Protein AF-A0A4Q2XUL9-F1 (afdb_monomer_lite)

pLDDT: mean 89.8, std 11.49, range [42.91, 98.69]

Foldseek 3Di:
DVVLQVVQLVVCVVCVVVVNNVDFFEAEQAQFLVRHGDQLLAQDLRHVCQQANDPDSNDRDHRGRGQAYEHDAPAPPPNFLQVRLVVCVVSVHHQQSYANEAEPLPLPAAQWGADPVDRDIDGDPVCRQFNPPDDGSYHHHYHNLQSLVVNAPDPQSSQVSNLCQACNDVSWLVQQQDDPPDRHNNHSHVSVRDQFDDPAAEPKAKDQQAQQWAQFFAEQFHTQAGGTDGGNLPHHDWFSTRWHKDWPDDDFKDWGWDQVGARGHRIFIKIKFKADAPIKMKTWGHFHFYADALQKKKKWKKQQLDDQAKWKWKWWDFPVCRPDIDIDDTDDDPDNDDIDMDMDRCNVVHGTTITTIMMMIHHNHMDGIRMMTTRMITIHGHDDDAFAEWADKDWPDKDQDPVDLFWIKTKIFTHDTPDAFSKKWKWKFLDDDVPTRTHTQHIGNDRIDIRHTHGDADQRFFIKMKIWTQHPRRRIYDIDIDPDGRDGGDDDDPDDDDHDHGD

Structure (mmCIF, N/CA/C/O backbone):
data_AF-A0A4Q2XUL9-F1
#
_entry.id   AF-A0A4Q2XUL9-F1
#
loop_
_atom_site.group_PDB
_atom_site.id
_atom_site.type_symbol
_atom_site.label_atom_id
_atom_site.label_alt_id
_atom_site.label_comp_id
_atom_site.label_asym_id
_atom_site.label_entity_id
_atom_site.label_seq_id
_atom_site.pdbx_PDB_ins_code
_atom_site.Cartn_x
_atom_site.Cartn_y
_atom_site.Cartn_z
_atom_site.occupancy
_atom_site.B_iso_or_equiv
_atom_site.auth_seq_id
_atom_site.auth_comp_id
_atom_site.auth_asym_id
_atom_site.auth_atom_id
_atom_site.pdbx_PDB_model_num
ATOM 1 N N . ALA A 1 1 ? 30.385 -16.618 -19.976 1.00 89.31 1 ALA A N 1
ATOM 2 C CA . ALA A 1 1 ? 29.085 -16.064 -20.406 1.00 89.31 1 ALA A CA 1
ATOM 3 C C . ALA A 1 1 ? 28.098 -17.175 -20.742 1.00 89.31 1 ALA A C 1
ATOM 5 O O . ALA A 1 1 ? 27.054 -17.221 -20.110 1.00 89.31 1 ALA A O 1
ATOM 6 N N . GLN A 1 2 ? 28.450 -18.111 -21.637 1.00 87.44 2 GLN A N 1
ATOM 7 C CA . GLN A 1 2 ? 27.559 -19.212 -22.038 1.00 87.44 2 GLN A CA 1
ATOM 8 C C . GLN A 1 2 ? 26.936 -19.973 -20.858 1.00 87.44 2 GLN A C 1
ATOM 10 O O . GLN A 1 2 ? 25.722 -19.979 -20.735 1.00 87.44 2 GLN A O 1
ATOM 15 N N . ALA A 1 3 ? 27.746 -20.478 -19.921 1.00 91.44 3 ALA A N 1
ATOM 16 C CA . ALA A 1 3 ? 27.234 -21.218 -18.762 1.00 91.44 3 ALA A CA 1
ATOM 17 C C . ALA A 1 3 ? 26.232 -20.425 -17.891 1.00 91.44 3 ALA A C 1
ATOM 19 O O . ALA A 1 3 ? 25.350 -21.013 -17.276 1.00 91.44 3 ALA A O 1
ATOM 20 N N . VAL A 1 4 ? 26.341 -19.090 -17.845 1.00 93.06 4 VAL A N 1
ATOM 21 C CA . VAL A 1 4 ? 25.384 -18.234 -17.121 1.00 93.06 4 VAL A CA 1
ATOM 22 C C . VAL A 1 4 ? 24.044 -18.191 -17.856 1.00 93.06 4 VAL A C 1
ATOM 24 O O . VAL A 1 4 ? 23.000 -18.321 -17.226 1.00 93.06 4 VAL A O 1
ATOM 27 N N . ARG A 1 5 ? 24.059 -18.073 -19.189 1.00 89.69 5 ARG A N 1
ATOM 28 C CA . ARG A 1 5 ? 22.836 -18.146 -20.002 1.00 89.69 5 ARG A CA 1
ATOM 29 C C . ARG A 1 5 ? 22.201 -19.528 -19.956 1.00 89.69 5 ARG A C 1
ATOM 31 O O . ARG A 1 5 ? 20.990 -19.624 -19.794 1.00 89.69 5 ARG A O 1
ATOM 38 N N . ASP A 1 6 ? 23.008 -20.584 -20.028 1.00 88.88 6 ASP A N 1
ATOM 39 C CA . ASP A 1 6 ? 22.525 -21.961 -19.897 1.00 88.88 6 ASP A CA 1
ATOM 40 C C . ASP A 1 6 ? 21.839 -22.160 -18.544 1.00 88.88 6 ASP A C 1
ATOM 42 O O . ASP A 1 6 ? 20.763 -22.751 -18.473 1.00 88.88 6 ASP A O 1
ATOM 46 N N . PHE A 1 7 ? 22.409 -21.598 -17.473 1.00 92.94 7 PHE A N 1
ATOM 47 C CA . PHE A 1 7 ? 21.780 -21.593 -16.159 1.00 92.94 7 PHE A CA 1
ATOM 48 C C . PHE A 1 7 ? 20.447 -20.830 -16.145 1.00 92.94 7 PHE A C 1
ATOM 50 O O . PHE A 1 7 ? 19.491 -21.324 -15.555 1.00 92.94 7 PHE A O 1
ATOM 57 N N . MET A 1 8 ? 20.341 -19.669 -16.800 1.00 92.31 8 MET A N 1
ATOM 58 C CA . MET A 1 8 ? 19.075 -18.926 -16.906 1.00 92.31 8 MET A CA 1
ATOM 59 C C . MET A 1 8 ? 17.998 -19.748 -17.627 1.00 92.31 8 MET A C 1
ATOM 61 O O . MET A 1 8 ? 16.876 -19.870 -17.136 1.00 92.31 8 MET A O 1
ATOM 65 N N . VAL A 1 9 ? 18.347 -20.370 -18.756 1.00 89.69 9 VAL A N 1
ATOM 66 C CA . VAL A 1 9 ? 17.438 -21.248 -19.512 1.00 89.69 9 VAL A CA 1
ATOM 67 C C . VAL A 1 9 ? 17.032 -22.464 -18.674 1.00 89.69 9 VAL A C 1
ATOM 69 O O . VAL A 1 9 ? 15.845 -22.804 -18.605 1.00 89.69 9 VAL A O 1
ATOM 72 N N . TYR A 1 10 ? 17.992 -23.089 -17.987 1.00 91.94 10 TYR A N 1
ATOM 73 C CA . TYR A 1 10 ? 17.737 -24.181 -17.051 1.00 91.94 10 TYR A CA 1
ATOM 74 C C . TYR A 1 10 ? 16.796 -23.744 -15.927 1.00 91.94 10 TYR A C 1
ATOM 76 O O . TYR A 1 10 ? 15.822 -24.438 -15.657 1.00 91.94 10 TYR A O 1
ATOM 84 N N . PHE A 1 11 ? 17.033 -22.585 -15.309 1.00 93.12 11 PHE A N 1
ATOM 85 C CA . PHE A 1 11 ? 16.191 -22.045 -14.246 1.00 93.12 11 PHE A CA 1
ATOM 86 C C . PHE A 1 11 ? 14.745 -21.893 -14.711 1.00 93.12 11 PHE A C 1
ATOM 88 O O . PHE A 1 11 ? 13.842 -22.363 -14.026 1.00 93.12 11 PHE A O 1
ATOM 95 N N . ARG A 1 12 ? 14.511 -21.297 -15.886 1.00 88.94 12 ARG A N 1
ATOM 96 C CA . ARG A 1 12 ? 13.150 -21.116 -16.418 1.00 88.94 12 ARG A CA 1
ATOM 97 C C . ARG A 1 12 ? 12.459 -22.439 -16.702 1.00 88.94 12 ARG A C 1
ATOM 99 O O . ARG A 1 12 ? 11.308 -22.625 -16.314 1.00 88.94 12 ARG A O 1
ATOM 106 N N . THR A 1 13 ? 13.179 -23.363 -17.334 1.00 89.06 13 THR A N 1
ATOM 107 C CA . THR A 1 13 ? 12.674 -24.711 -17.624 1.00 89.06 13 THR A CA 1
ATOM 108 C C . THR A 1 13 ? 12.314 -25.425 -16.325 1.00 89.06 13 THR A C 1
ATOM 110 O O . THR A 1 13 ? 11.190 -25.891 -16.155 1.00 89.06 13 THR A O 1
ATOM 113 N N . ARG A 1 14 ? 13.229 -25.415 -15.350 1.00 94.00 14 ARG A N 1
ATOM 114 C CA . ARG A 1 14 ? 13.040 -26.082 -14.067 1.00 94.00 14 ARG A CA 1
ATOM 115 C C . ARG A 1 14 ? 11.923 -25.452 -13.244 1.00 94.00 14 ARG A C 1
ATOM 117 O O . ARG A 1 14 ? 11.149 -26.183 -12.635 1.00 94.00 14 ARG A O 1
ATOM 124 N N . ALA A 1 15 ? 11.816 -24.124 -13.237 1.00 93.75 15 ALA A N 1
ATOM 125 C CA . ALA A 1 15 ? 10.736 -23.401 -12.576 1.00 93.75 15 ALA A CA 1
ATOM 126 C C . ALA A 1 15 ? 9.370 -23.824 -13.134 1.00 93.75 15 ALA A C 1
ATOM 128 O O . ALA A 1 15 ? 8.455 -24.087 -12.358 1.00 93.75 15 ALA A O 1
ATOM 129 N N . ALA A 1 16 ? 9.238 -23.975 -14.455 1.00 90.44 16 ALA A N 1
ATOM 130 C CA . ALA A 1 16 ? 8.016 -24.494 -15.065 1.00 90.44 16 ALA A CA 1
ATOM 131 C C . ALA A 1 16 ? 7.741 -25.962 -14.679 1.00 90.44 16 ALA A C 1
ATOM 133 O O . ALA A 1 16 ? 6.622 -26.284 -14.286 1.00 90.44 16 ALA A O 1
ATOM 134 N N . GLU A 1 17 ? 8.753 -26.836 -14.723 1.00 96.12 17 GLU A N 1
ATOM 135 C CA . GLU A 1 17 ? 8.625 -28.260 -14.364 1.00 96.12 17 GLU A CA 1
ATOM 136 C C . GLU A 1 17 ? 8.156 -28.490 -12.923 1.00 96.12 17 GLU A C 1
ATOM 138 O O . GLU A 1 17 ? 7.395 -29.420 -12.663 1.00 96.12 17 GLU A O 1
ATOM 143 N N . VAL A 1 18 ? 8.607 -27.659 -11.977 1.00 97.38 18 VAL A N 1
ATOM 144 C CA . VAL A 1 18 ? 8.218 -27.767 -10.559 1.00 97.38 18 VAL A CA 1
ATOM 145 C C . VAL A 1 18 ? 6.954 -26.971 -10.222 1.00 97.38 18 VAL A C 1
ATOM 147 O O . VAL A 1 18 ? 6.632 -26.802 -9.048 1.00 97.38 18 VAL A O 1
ATOM 150 N N . GLY A 1 19 ? 6.232 -26.467 -11.231 1.00 95.75 19 GLY A N 1
ATOM 151 C CA . GLY A 1 19 ? 4.987 -25.720 -11.037 1.00 95.75 19 GLY A CA 1
ATOM 152 C C . GLY A 1 19 ? 5.178 -24.313 -10.459 1.00 95.75 19 GLY A C 1
ATOM 153 O O . GLY A 1 19 ? 4.237 -23.736 -9.921 1.00 95.75 19 GLY A O 1
ATOM 154 N N . ALA A 1 20 ? 6.373 -23.734 -10.589 1.00 96.56 20 ALA A N 1
ATOM 155 C CA . ALA A 1 20 ? 6.715 -22.384 -10.148 1.00 96.56 20 ALA A CA 1
ATOM 156 C C . ALA A 1 20 ? 7.034 -21.408 -11.312 1.00 96.56 20 ALA A C 1
ATOM 158 O O . ALA A 1 20 ? 7.988 -20.636 -11.204 1.00 96.56 20 ALA A O 1
ATOM 159 N N . PRO A 1 21 ? 6.252 -21.360 -12.417 1.00 89.69 21 PRO A N 1
ATOM 160 C CA . PRO A 1 21 ? 6.555 -20.506 -13.575 1.00 89.69 21 PRO A CA 1
ATOM 161 C C . PRO A 1 21 ? 6.461 -18.997 -13.279 1.00 89.69 21 PRO A C 1
ATOM 163 O O . PRO A 1 21 ? 6.812 -18.181 -14.124 1.00 89.69 21 PRO A O 1
ATOM 166 N N . HIS A 1 22 ? 5.972 -18.618 -12.094 1.00 93.38 22 HIS A N 1
ATOM 167 C CA . HIS A 1 22 ? 5.928 -17.238 -11.612 1.00 93.38 22 HIS A CA 1
ATOM 168 C C . HIS A 1 22 ? 7.296 -16.725 -11.130 1.00 93.38 22 HIS A C 1
ATOM 170 O O . HIS A 1 22 ? 7.460 -15.517 -10.967 1.00 93.38 22 HIS A O 1
ATOM 176 N N . LEU A 1 23 ? 8.268 -17.613 -10.883 1.00 94.06 23 LEU A N 1
ATOM 177 C CA . LEU A 1 23 ? 9.623 -17.215 -10.516 1.00 94.06 23 LEU A CA 1
ATOM 178 C C . LEU A 1 23 ? 10.328 -16.591 -11.722 1.00 94.06 23 LEU A C 1
ATOM 180 O O . LEU A 1 23 ? 10.497 -17.224 -12.766 1.00 94.06 23 LEU A O 1
ATOM 184 N N . LYS A 1 24 ? 10.769 -15.346 -11.557 1.00 93.06 24 LYS A N 1
ATOM 185 C CA . LYS A 1 24 ? 11.458 -14.577 -12.591 1.00 93.06 24 LYS A CA 1
ATOM 186 C C . LYS A 1 24 ? 12.943 -14.428 -12.289 1.00 93.06 24 LYS A C 1
ATOM 188 O O . LYS A 1 24 ? 13.382 -14.585 -11.155 1.00 93.06 24 LYS A O 1
ATOM 193 N N . MET A 1 25 ? 13.707 -14.115 -13.331 1.00 93.50 25 MET A N 1
ATOM 194 C CA . MET A 1 25 ? 15.126 -13.795 -13.233 1.00 93.50 25 MET A CA 1
ATOM 195 C C . MET A 1 25 ? 15.373 -12.499 -13.988 1.00 93.50 25 MET A C 1
ATOM 197 O O . MET A 1 25 ? 15.119 -12.442 -15.193 1.00 93.50 25 MET A O 1
ATOM 201 N N . GLU A 1 26 ? 15.852 -11.496 -13.266 1.00 96.00 26 GLU A N 1
ATOM 202 C CA . GLU A 1 26 ? 16.311 -10.229 -13.819 1.00 96.00 26 GLU A CA 1
ATOM 203 C C . GLU A 1 26 ? 17.836 -10.276 -13.968 1.00 96.00 26 GLU A C 1
ATOM 205 O O . GLU A 1 26 ? 18.555 -10.694 -13.057 1.00 96.00 26 GLU A O 1
ATOM 210 N N . TRP A 1 27 ? 18.336 -9.883 -15.134 1.00 96.88 27 TRP A N 1
ATOM 211 C CA . TRP A 1 27 ? 19.759 -9.785 -15.418 1.00 96.88 27 TRP A CA 1
ATOM 212 C C . TRP A 1 27 ? 20.236 -8.340 -15.306 1.00 96.88 27 TRP A C 1
ATOM 214 O O . TRP A 1 27 ? 19.692 -7.454 -15.954 1.00 96.88 27 TRP A O 1
ATOM 224 N N . TYR A 1 28 ? 21.298 -8.092 -14.547 1.00 98.06 28 TYR A N 1
ATOM 225 C CA . TYR A 1 28 ? 21.921 -6.773 -14.515 1.00 98.06 28 TYR A CA 1
ATOM 226 C C . TYR A 1 28 ? 22.915 -6.631 -15.674 1.00 98.06 28 TYR A C 1
ATOM 228 O O . TYR A 1 28 ? 23.812 -7.465 -15.826 1.00 98.06 28 TYR A O 1
ATOM 236 N N . ASP A 1 29 ? 22.797 -5.562 -16.464 1.00 97.19 29 ASP A N 1
ATOM 237 C CA . ASP A 1 29 ? 23.731 -5.188 -17.532 1.00 97.19 29 ASP A CA 1
ATOM 238 C C . ASP A 1 29 ? 25.126 -4.912 -16.954 1.00 97.19 29 ASP A C 1
ATOM 240 O O . ASP A 1 29 ? 25.468 -3.781 -16.643 1.00 97.19 29 ASP A O 1
ATOM 244 N N . ALA A 1 30 ? 25.923 -5.962 -16.755 1.00 96.31 30 ALA A N 1
ATOM 245 C CA . ALA A 1 30 ? 27.278 -5.886 -16.216 1.00 96.31 30 ALA A CA 1
ATOM 246 C C . ALA A 1 30 ? 28.242 -6.796 -16.976 1.00 96.31 30 ALA A C 1
ATOM 248 O O . ALA A 1 30 ? 29.242 -6.322 -17.505 1.00 96.31 30 ALA A O 1
ATOM 249 N N . MET A 1 31 ? 27.990 -8.106 -17.019 1.00 96.44 31 MET A N 1
ATOM 250 C CA . MET A 1 31 ? 28.826 -9.045 -17.772 1.00 96.44 31 MET A CA 1
ATOM 251 C C . MET A 1 31 ? 28.387 -9.045 -19.239 1.00 96.44 31 MET A C 1
ATOM 253 O O . MET A 1 31 ? 27.239 -9.340 -19.547 1.00 96.44 31 MET A O 1
ATOM 257 N N . ALA A 1 32 ? 29.299 -8.738 -20.155 1.00 94.75 32 ALA A N 1
ATOM 258 C CA . ALA A 1 32 ? 29.045 -8.872 -21.584 1.00 94.75 32 ALA A CA 1
ATOM 259 C C . ALA A 1 32 ? 29.169 -10.336 -22.033 1.00 94.75 32 ALA A C 1
ATOM 261 O O . ALA A 1 32 ? 29.677 -11.203 -21.316 1.00 94.75 32 ALA A O 1
ATOM 262 N N . GLU A 1 33 ? 28.768 -10.617 -23.265 1.00 91.88 33 GLU A N 1
ATOM 263 C CA . GLU A 1 33 ? 28.871 -11.942 -23.881 1.00 91.88 33 GLU A CA 1
ATOM 264 C C . GLU A 1 33 ? 30.308 -12.454 -24.021 1.00 91.88 33 GLU A C 1
ATOM 266 O O . GLU A 1 33 ? 30.545 -13.662 -23.985 1.00 91.88 33 GLU A O 1
ATOM 271 N N . SER A 1 34 ? 31.283 -11.543 -24.070 1.00 93.12 34 SER A N 1
ATOM 272 C CA . SER A 1 34 ? 32.713 -11.867 -23.971 1.00 93.12 34 SER A CA 1
ATOM 273 C C . SER A 1 34 ? 33.103 -12.476 -22.619 1.00 93.12 34 SER A C 1
ATOM 275 O O . SER A 1 34 ? 34.151 -13.101 -22.491 1.00 93.12 34 SER A O 1
ATOM 277 N N . GLY A 1 35 ? 32.265 -12.295 -21.598 1.00 93.62 35 GLY A N 1
ATOM 278 C CA . GLY A 1 35 ? 32.498 -12.694 -20.218 1.00 93.62 35 GLY A CA 1
ATOM 279 C C . GLY A 1 35 ? 33.145 -11.625 -19.342 1.00 93.62 35 GLY A C 1
ATOM 280 O O . GLY A 1 35 ? 33.195 -11.800 -18.127 1.00 93.62 35 GLY A O 1
ATOM 281 N N . ASN A 1 36 ? 33.581 -10.510 -19.925 1.00 96.50 36 ASN A N 1
ATOM 282 C CA . ASN A 1 36 ? 34.141 -9.390 -19.178 1.00 96.50 36 ASN A CA 1
ATOM 283 C C . ASN A 1 36 ? 33.040 -8.533 -18.549 1.00 96.50 36 ASN A C 1
ATOM 285 O O . ASN A 1 36 ? 31.950 -8.397 -19.105 1.00 96.50 36 ASN A O 1
ATOM 289 N N . ARG A 1 37 ? 33.359 -7.867 -17.433 1.00 96.44 37 ARG A N 1
ATOM 290 C CA . ARG A 1 37 ? 32.526 -6.779 -16.912 1.00 96.44 37 ARG A CA 1
ATOM 291 C C . ARG A 1 37 ? 32.612 -5.580 -17.862 1.00 96.44 37 ARG A C 1
ATOM 293 O O . ARG A 1 37 ? 33.652 -4.933 -17.943 1.00 96.44 37 ARG A O 1
ATOM 300 N N . SER A 1 38 ? 31.528 -5.295 -18.570 1.00 95.19 38 SER A N 1
ATOM 301 C CA . SER A 1 38 ? 31.397 -4.221 -19.548 1.00 95.19 38 SER A CA 1
ATOM 302 C C . SER A 1 38 ? 29.947 -3.727 -19.584 1.00 95.19 38 SER A C 1
ATOM 304 O O . SER A 1 38 ? 29.129 -4.229 -20.352 1.00 95.19 38 SER A O 1
ATOM 306 N N . PHE A 1 39 ? 29.647 -2.731 -18.746 1.00 94.25 39 PHE A N 1
ATOM 307 C CA . PHE A 1 39 ? 28.347 -2.056 -18.707 1.00 94.25 39 PHE A CA 1
ATOM 308 C C . PHE A 1 39 ? 28.045 -1.412 -20.063 1.00 94.25 39 PHE A C 1
ATOM 310 O O . PHE A 1 39 ? 28.813 -0.567 -20.527 1.00 94.25 39 PHE A O 1
ATOM 317 N N . GLN A 1 40 ? 26.942 -1.800 -20.697 1.00 95.62 40 GLN A N 1
ATOM 318 C CA . GLN A 1 40 ? 26.525 -1.210 -21.971 1.00 95.62 40 GLN A CA 1
ATOM 319 C C . GLN A 1 40 ? 25.646 0.031 -21.764 1.00 95.62 40 GLN A C 1
ATOM 321 O O . GLN A 1 40 ? 25.552 0.884 -22.650 1.00 95.62 40 GLN A O 1
ATOM 326 N N . ASN A 1 41 ? 25.029 0.142 -20.585 1.00 95.12 41 ASN A N 1
ATOM 327 C CA . ASN A 1 41 ? 24.001 1.116 -20.218 1.00 95.12 41 ASN A CA 1
ATOM 328 C C . ASN A 1 41 ? 22.789 1.078 -21.164 1.00 95.12 41 ASN A C 1
ATOM 330 O O . ASN A 1 41 ? 22.099 2.074 -21.360 1.00 95.12 41 ASN A O 1
ATOM 334 N N . ALA A 1 42 ? 22.600 -0.048 -21.846 1.00 96.50 42 ALA A N 1
ATOM 335 C CA . ALA A 1 42 ? 21.643 -0.239 -22.924 1.00 96.50 42 ALA A CA 1
ATOM 336 C C . ALA A 1 42 ? 21.548 -1.728 -23.265 1.00 96.50 42 ALA A C 1
ATOM 338 O O . ALA A 1 42 ? 22.445 -2.514 -22.957 1.00 96.50 42 ALA A O 1
ATOM 339 N N . PHE A 1 43 ? 20.480 -2.102 -23.956 1.00 96.88 43 PHE A N 1
ATOM 340 C CA . PHE A 1 43 ? 20.387 -3.404 -24.603 1.00 96.88 43 PHE A CA 1
ATOM 341 C C . PHE A 1 43 ? 21.133 -3.353 -25.942 1.00 96.88 43 PHE A C 1
ATOM 343 O O . PHE A 1 43 ? 20.787 -2.547 -26.811 1.00 96.88 43 PHE A O 1
ATOM 350 N N . THR A 1 44 ? 22.182 -4.165 -26.100 1.00 95.62 44 THR A N 1
ATOM 351 C CA . THR A 1 44 ? 23.090 -4.155 -27.262 1.00 95.62 44 THR A CA 1
ATOM 352 C C . THR A 1 44 ? 23.466 -5.575 -27.688 1.00 95.62 44 THR A C 1
ATOM 354 O O . THR A 1 44 ? 23.250 -6.531 -26.956 1.00 95.62 44 THR A O 1
ATOM 357 N N . ASN A 1 45 ? 24.124 -5.729 -28.842 1.00 92.69 45 ASN A N 1
ATOM 358 C CA . ASN A 1 45 ? 24.667 -7.030 -29.277 1.00 92.69 45 ASN A CA 1
ATOM 359 C C . ASN A 1 45 ? 25.754 -7.596 -28.337 1.00 92.69 45 ASN A C 1
ATOM 361 O O . ASN A 1 45 ? 26.223 -8.711 -28.529 1.00 92.69 45 ASN A O 1
ATOM 365 N N . SER A 1 46 ? 26.238 -6.808 -27.373 1.00 94.06 46 SER A N 1
ATOM 366 C CA . SER A 1 46 ? 27.223 -7.264 -26.389 1.00 94.06 46 SER A CA 1
ATOM 367 C C . SER A 1 46 ? 26.570 -7.920 -25.172 1.00 94.06 46 SER A C 1
ATOM 369 O O . SER A 1 46 ? 27.297 -8.463 -24.338 1.00 94.06 46 SER A O 1
ATOM 371 N N . ASN A 1 47 ? 25.245 -7.821 -25.016 1.00 94.81 47 ASN A N 1
ATOM 372 C CA . ASN A 1 47 ? 24.508 -8.374 -23.879 1.00 94.81 47 ASN A CA 1
ATOM 373 C C . ASN A 1 47 ? 23.126 -8.965 -24.245 1.00 94.81 47 ASN A C 1
ATOM 375 O O . ASN A 1 47 ? 22.436 -9.455 -23.346 1.00 94.81 47 ASN A O 1
ATOM 379 N N . ASP A 1 48 ? 22.718 -8.978 -25.519 1.00 93.00 48 ASP A N 1
ATOM 380 C CA . ASP A 1 48 ? 21.382 -9.421 -25.933 1.00 93.00 48 ASP A CA 1
ATOM 381 C C . ASP A 1 48 ? 21.141 -10.921 -25.732 1.00 93.00 48 ASP A C 1
ATOM 383 O O . ASP A 1 48 ? 20.021 -11.320 -25.389 1.00 93.00 48 ASP A O 1
ATOM 387 N N . GLY A 1 49 ? 22.195 -11.735 -25.789 1.00 90.50 49 GLY A N 1
ATOM 388 C CA . GLY A 1 49 ? 22.168 -13.157 -25.465 1.00 90.50 49 GLY A CA 1
ATOM 389 C C . GLY A 1 49 ? 21.650 -13.468 -24.061 1.00 90.50 49 GLY A C 1
ATOM 390 O O . GLY A 1 49 ? 21.128 -14.557 -23.829 1.00 90.50 49 GLY A O 1
ATOM 391 N N . PHE A 1 50 ? 21.747 -12.534 -23.106 1.00 92.81 50 PHE A N 1
ATOM 392 C CA . PHE A 1 50 ? 21.204 -12.731 -21.756 1.00 92.81 50 PHE A CA 1
ATOM 393 C C . PHE A 1 50 ? 19.679 -12.575 -21.682 1.00 92.81 50 PHE A C 1
ATOM 395 O O . PHE A 1 50 ? 19.079 -13.070 -20.733 1.00 92.81 50 PHE A O 1
ATOM 402 N N . MET A 1 51 ? 19.034 -11.976 -22.689 1.00 91.56 51 MET A N 1
ATOM 403 C CA . MET A 1 51 ? 17.568 -11.960 -22.818 1.00 91.56 51 MET A CA 1
ATOM 404 C C . MET A 1 51 ? 17.075 -13.042 -23.773 1.00 91.56 51 MET A C 1
ATOM 406 O O . MET A 1 51 ? 16.062 -13.695 -23.515 1.00 91.56 51 MET A O 1
ATOM 410 N N . LYS A 1 52 ? 17.797 -13.267 -24.872 1.00 81.38 52 LYS A N 1
ATOM 411 C CA . LYS A 1 52 ? 17.415 -14.245 -25.886 1.00 81.38 52 LYS A CA 1
ATOM 412 C C . LYS A 1 52 ? 18.643 -14.976 -26.414 1.00 81.38 52 LYS A C 1
ATOM 414 O O . LYS A 1 52 ? 19.479 -14.378 -27.077 1.00 81.38 52 LYS A O 1
ATOM 419 N N . SER A 1 53 ? 18.713 -16.278 -26.155 1.00 65.44 53 SER A N 1
ATOM 420 C CA . SER A 1 53 ? 19.821 -17.138 -26.568 1.00 65.44 53 SER A CA 1
ATOM 421 C C . SER A 1 53 ? 19.362 -18.159 -27.602 1.00 65.44 53 SER A C 1
ATOM 423 O O . SER A 1 53 ? 18.289 -18.755 -27.504 1.00 65.44 53 SER A O 1
ATOM 425 N N . GLY A 1 54 ? 20.215 -18.424 -28.583 1.00 58.19 54 GLY A N 1
ATOM 426 C CA . GLY A 1 54 ? 20.191 -19.660 -29.355 1.00 58.19 54 GLY A CA 1
ATOM 427 C C . GLY A 1 54 ? 21.031 -20.744 -28.710 1.00 58.19 54 GLY A C 1
ATOM 428 O O . GLY A 1 54 ? 21.500 -20.604 -27.582 1.00 58.19 54 GLY A O 1
ATOM 429 N N . THR A 1 55 ? 21.203 -21.842 -29.440 1.00 47.22 55 THR A N 1
ATOM 430 C CA . THR A 1 55 ? 21.971 -23.024 -29.026 1.00 47.22 55 THR A CA 1
ATOM 431 C C . THR A 1 55 ? 23.468 -22.739 -28.833 1.00 47.22 55 THR A C 1
ATOM 433 O O . THR A 1 55 ? 24.126 -23.501 -28.136 1.00 47.22 55 THR A O 1
ATOM 436 N N . ASN A 1 56 ? 24.003 -21.650 -29.405 1.00 43.97 56 ASN A N 1
ATOM 437 C CA . ASN A 1 56 ? 25.388 -21.184 -29.256 1.00 43.97 56 ASN A CA 1
ATOM 438 C C . ASN A 1 56 ? 25.448 -19.666 -28.999 1.00 43.97 56 ASN A C 1
ATOM 440 O O . ASN A 1 56 ? 24.526 -18.940 -29.359 1.00 43.97 56 ASN A O 1
ATOM 444 N N . VAL A 1 57 ? 26.582 -19.192 -28.457 1.00 42.91 57 VAL A N 1
ATOM 445 C CA . VAL A 1 57 ? 26.890 -17.787 -28.082 1.00 42.91 57 VAL A CA 1
ATOM 446 C C . VAL A 1 57 ? 26.598 -16.757 -29.187 1.00 42.91 57 VAL A C 1
ATOM 448 O O . VAL A 1 57 ? 26.376 -15.596 -28.885 1.00 42.91 57 VAL A O 1
ATOM 451 N N . THR A 1 58 ? 26.621 -17.155 -30.459 1.00 43.62 58 THR A N 1
ATOM 452 C CA . THR A 1 58 ? 26.440 -16.255 -31.613 1.00 43.62 58 THR A CA 1
ATOM 453 C C . THR A 1 58 ? 25.092 -16.406 -32.311 1.00 43.62 58 THR A C 1
ATOM 455 O O . THR A 1 58 ? 24.796 -15.644 -33.228 1.00 43.62 58 THR A O 1
ATOM 458 N N . ASP A 1 59 ? 24.283 -17.387 -31.909 1.00 48.06 59 ASP A N 1
ATOM 459 C CA . ASP A 1 59 ? 22.960 -17.602 -32.478 1.00 48.06 59 ASP A CA 1
ATOM 460 C C . ASP A 1 59 ? 21.938 -16.866 -31.619 1.00 48.06 59 ASP A C 1
ATOM 462 O O . ASP A 1 59 ? 21.739 -17.196 -30.454 1.00 48.06 59 ASP A O 1
ATOM 466 N N . THR A 1 60 ? 21.224 -15.902 -32.193 1.00 47.59 60 THR A N 1
ATOM 467 C CA . THR A 1 60 ? 19.995 -15.370 -31.587 1.00 47.59 60 THR A CA 1
ATOM 468 C C . THR A 1 60 ? 18.851 -16.350 -31.863 1.00 47.59 60 THR A C 1
ATOM 470 O O . THR A 1 60 ? 17.971 -16.113 -32.686 1.00 47.59 60 THR A O 1
ATOM 473 N N . GLY A 1 61 ? 18.883 -17.522 -31.228 1.00 52.69 61 GLY A N 1
ATOM 474 C CA . GLY A 1 61 ? 17.793 -18.499 -31.326 1.00 52.69 61 GLY A CA 1
ATOM 475 C C . GLY A 1 61 ? 16.552 -18.068 -30.541 1.00 52.69 61 GLY A C 1
ATOM 476 O O . GLY A 1 61 ? 16.530 -17.028 -29.897 1.00 52.69 61 GLY A O 1
ATOM 477 N N . ASN A 1 62 ? 15.478 -18.857 -30.606 1.00 59.41 62 ASN A N 1
ATOM 478 C CA . ASN A 1 62 ? 14.170 -18.500 -30.038 1.00 59.41 62 ASN A CA 1
ATOM 479 C C . ASN A 1 62 ? 14.028 -18.731 -28.520 1.00 59.41 62 ASN A C 1
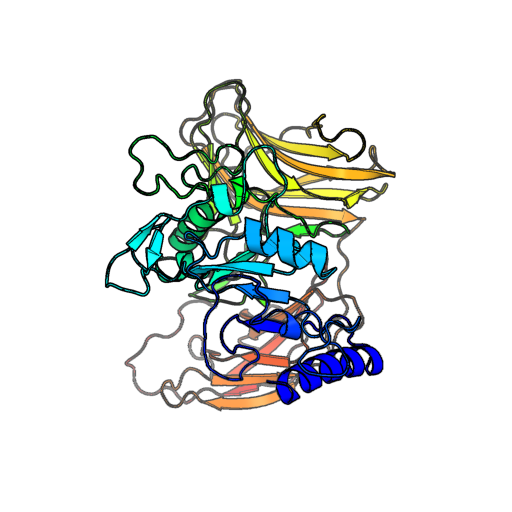ATOM 481 O O . ASN A 1 62 ? 12.932 -18.549 -27.990 1.00 59.41 62 ASN A O 1
ATOM 485 N N . THR A 1 63 ? 15.089 -19.121 -27.811 1.00 69.00 63 THR A N 1
ATOM 486 C CA . THR A 1 63 ? 15.000 -19.468 -26.388 1.00 69.00 63 THR A CA 1
ATOM 487 C C . THR A 1 63 ? 15.229 -18.234 -25.525 1.00 69.00 63 THR A C 1
ATOM 489 O O . THR A 1 63 ? 16.310 -17.652 -25.494 1.00 69.00 63 THR A O 1
ATOM 492 N N . LEU A 1 64 ? 14.198 -17.820 -24.798 1.00 75.38 64 LEU A N 1
ATOM 493 C CA . LEU A 1 64 ? 14.302 -16.710 -23.857 1.00 75.38 64 LEU A CA 1
ATOM 494 C C . LEU A 1 64 ? 15.124 -17.129 -22.621 1.00 75.38 64 LEU A C 1
ATOM 496 O O . LEU A 1 64 ? 14.785 -18.121 -21.971 1.00 75.38 64 LEU A O 1
ATOM 500 N N . ALA A 1 65 ? 16.162 -16.359 -22.287 1.00 85.62 65 ALA A N 1
ATOM 501 C CA . ALA A 1 65 ? 17.082 -16.634 -21.182 1.00 85.62 65 ALA A CA 1
ATOM 502 C C . ALA A 1 65 ? 16.614 -15.961 -19.881 1.00 85.62 65 ALA A C 1
ATOM 504 O O . ALA A 1 65 ? 15.891 -16.594 -19.117 1.00 85.62 65 ALA A O 1
ATOM 505 N N . ALA A 1 66 ? 16.969 -14.703 -19.613 1.00 92.19 66 ALA A N 1
ATOM 506 C CA . ALA A 1 66 ? 16.376 -13.939 -18.516 1.00 92.19 66 ALA A CA 1
ATOM 507 C C . ALA A 1 66 ? 14.927 -13.524 -18.838 1.00 92.19 66 ALA A C 1
ATOM 509 O O . ALA A 1 66 ? 14.486 -13.551 -19.988 1.00 92.19 66 ALA A O 1
ATOM 510 N N . HIS A 1 67 ? 14.169 -13.172 -17.799 1.00 93.19 67 HIS A N 1
ATOM 511 C CA . HIS A 1 67 ? 12.837 -12.586 -17.962 1.00 93.19 67 HIS A CA 1
ATOM 512 C C . HIS A 1 67 ? 12.919 -11.082 -18.187 1.00 93.19 67 HIS A C 1
ATOM 514 O O . HIS A 1 67 ? 12.125 -10.541 -18.943 1.00 93.19 67 HIS A O 1
ATOM 520 N N . GLU A 1 68 ? 13.843 -10.429 -17.489 1.00 96.75 68 GLU A N 1
ATOM 521 C CA . GLU A 1 68 ? 13.952 -8.978 -17.382 1.00 96.75 68 GLU A CA 1
ATOM 522 C C . GLU A 1 68 ? 15.445 -8.604 -17.405 1.00 96.75 68 GLU A C 1
ATOM 524 O O . GLU A 1 68 ? 16.294 -9.419 -17.028 1.00 96.75 68 GLU A O 1
ATOM 529 N N . MET A 1 69 ? 15.788 -7.393 -17.846 1.00 98.00 69 MET A N 1
ATOM 530 C CA . MET A 1 69 ? 17.152 -6.862 -17.769 1.00 98.00 69 MET A CA 1
ATOM 531 C C . MET A 1 69 ? 17.162 -5.468 -17.152 1.00 98.00 69 MET A C 1
ATOM 533 O O . MET A 1 69 ? 16.590 -4.540 -17.719 1.00 98.00 69 MET A O 1
ATOM 537 N N . PHE A 1 70 ? 17.899 -5.300 -16.058 1.00 98.31 70 PHE A N 1
ATOM 538 C CA . PHE A 1 70 ? 18.220 -3.999 -15.489 1.00 98.31 70 PHE A CA 1
ATOM 539 C C . PHE A 1 70 ? 19.389 -3.386 -16.264 1.00 98.31 70 PHE A C 1
ATOM 541 O O . PHE A 1 70 ? 20.531 -3.841 -16.166 1.00 98.31 70 PHE A O 1
ATOM 548 N N . LEU A 1 71 ? 19.106 -2.357 -17.059 1.00 97.50 71 LEU A N 1
ATOM 549 C CA . LEU A 1 71 ? 20.114 -1.604 -17.795 1.00 97.50 71 LEU A CA 1
ATOM 550 C C . LEU A 1 71 ? 20.870 -0.701 -16.828 1.00 97.50 71 LEU A C 1
ATOM 552 O O . LEU A 1 71 ? 20.268 -0.009 -16.006 1.00 97.50 71 LEU A O 1
ATOM 556 N N . ASN A 1 72 ? 22.190 -0.667 -16.958 1.00 94.81 72 ASN A N 1
ATOM 557 C CA . ASN A 1 72 ? 23.011 0.150 -16.086 1.00 94.81 72 ASN A CA 1
ATOM 558 C C . ASN A 1 72 ? 22.747 1.658 -16.289 1.00 94.81 72 ASN A C 1
ATOM 560 O O . ASN A 1 72 ? 22.197 2.085 -17.305 1.00 94.81 72 ASN A O 1
ATOM 564 N N . PHE A 1 73 ? 23.142 2.473 -15.312 1.00 91.00 73 PHE A N 1
ATOM 565 C CA . PHE A 1 73 ? 22.602 3.822 -15.129 1.00 91.00 73 PHE A CA 1
ATOM 566 C C . PHE A 1 73 ? 22.873 4.804 -16.281 1.00 91.00 73 PHE A C 1
ATOM 568 O O . PHE A 1 73 ? 22.055 5.683 -16.509 1.00 91.00 73 PHE A O 1
ATOM 575 N N . TRP A 1 74 ? 23.984 4.675 -17.022 1.00 89.88 74 TRP A N 1
ATOM 576 C CA . TRP A 1 74 ? 24.510 5.719 -17.924 1.00 89.88 74 TRP A CA 1
ATOM 577 C C . TRP A 1 74 ? 23.896 5.775 -19.339 1.00 89.88 74 TRP A C 1
ATOM 579 O O . TRP A 1 74 ? 24.617 5.770 -20.338 1.00 89.88 74 TRP A O 1
ATOM 589 N N . TRP A 1 75 ? 22.561 5.843 -19.434 1.00 90.00 75 TRP A N 1
ATOM 590 C CA . TRP A 1 75 ? 21.780 5.719 -20.684 1.00 90.00 75 TRP A CA 1
ATOM 591 C C . TRP A 1 75 ? 21.380 7.043 -21.380 1.00 90.00 75 TRP A C 1
ATOM 593 O O . TRP A 1 75 ? 20.558 7.073 -22.294 1.00 90.00 75 TRP A O 1
ATOM 603 N N . TRP A 1 76 ? 21.934 8.185 -20.988 1.00 79.25 76 TRP A N 1
ATOM 604 C CA . TRP A 1 76 ? 21.618 9.494 -21.597 1.00 79.25 76 TRP A CA 1
ATOM 605 C C . TRP A 1 76 ? 22.569 9.885 -22.738 1.00 79.25 76 TRP A C 1
ATOM 607 O O . TRP A 1 76 ? 22.495 11.006 -23.239 1.00 79.25 76 TRP A O 1
ATOM 617 N N . GLY A 1 77 ? 23.477 9.007 -23.161 1.00 79.75 77 GLY A N 1
ATOM 618 C CA . GLY A 1 77 ? 24.440 9.261 -24.235 1.00 79.75 77 GLY A CA 1
ATOM 619 C C . GLY A 1 77 ? 24.047 8.595 -25.556 1.00 79.75 77 GLY A C 1
ATOM 620 O O . GLY A 1 77 ? 22.900 8.664 -26.002 1.00 79.75 77 GLY A O 1
ATOM 621 N N . THR A 1 78 ? 25.028 7.950 -26.187 1.00 75.31 78 THR A N 1
ATOM 622 C CA . THR A 1 78 ? 24.847 7.063 -27.350 1.00 75.31 78 THR A CA 1
ATOM 623 C C . THR A 1 78 ? 24.152 5.753 -26.969 1.00 75.31 78 THR A C 1
ATOM 625 O O . THR A 1 78 ? 23.304 5.259 -27.716 1.00 75.31 78 THR A O 1
ATOM 628 N N . SER A 1 79 ? 24.456 5.224 -25.784 1.00 78.44 79 SER A N 1
ATOM 629 C CA . SER A 1 79 ? 23.643 4.225 -25.093 1.00 78.44 79 SER A CA 1
ATOM 630 C C . SER A 1 79 ? 22.364 4.915 -24.647 1.00 78.44 79 SER A C 1
ATOM 632 O O . SER A 1 79 ? 22.435 5.708 -23.719 1.00 78.44 79 SER A O 1
ATOM 634 N N . ASN A 1 80 ? 21.239 4.703 -25.338 1.00 88.56 80 ASN A N 1
ATOM 635 C CA . ASN A 1 80 ? 19.954 5.300 -24.970 1.00 88.56 80 ASN A CA 1
ATOM 636 C C . ASN A 1 80 ? 18.784 4.297 -25.046 1.00 88.56 80 ASN A C 1
ATOM 638 O O . ASN A 1 80 ? 18.872 3.294 -25.771 1.00 88.56 80 ASN A O 1
ATOM 642 N N . PRO A 1 81 ? 17.679 4.538 -24.311 1.00 95.75 81 PRO A N 1
ATOM 643 C CA . PRO A 1 81 ? 16.546 3.614 -24.277 1.00 95.75 81 PRO A CA 1
ATOM 644 C C . PRO A 1 81 ? 15.857 3.426 -25.636 1.00 95.75 81 PRO A C 1
ATOM 646 O O . PRO A 1 81 ? 15.360 2.338 -25.915 1.00 95.75 81 PRO A O 1
ATOM 649 N N . ALA A 1 82 ? 15.862 4.432 -26.517 1.00 96.19 82 ALA A N 1
ATOM 650 C CA . ALA A 1 82 ? 15.278 4.318 -27.858 1.00 96.19 82 ALA A CA 1
ATOM 651 C C . ALA A 1 82 ? 16.022 3.292 -28.736 1.00 96.19 82 ALA A C 1
ATOM 653 O O . ALA A 1 82 ? 15.393 2.466 -29.400 1.00 96.19 82 ALA A O 1
ATOM 654 N N . ASN A 1 83 ? 17.357 3.280 -28.685 1.00 95.88 83 ASN A N 1
ATOM 655 C CA . ASN A 1 83 ? 18.187 2.276 -29.356 1.00 95.88 83 ASN A CA 1
ATOM 656 C C . ASN A 1 83 ? 17.950 0.878 -28.765 1.00 95.88 83 ASN A C 1
ATOM 658 O O . ASN A 1 83 ? 17.812 -0.093 -29.511 1.00 95.88 83 ASN A O 1
ATOM 662 N N . SER A 1 84 ? 17.833 0.791 -27.434 1.00 97.25 84 SER A N 1
ATOM 663 C CA . SER A 1 84 ? 17.524 -0.461 -26.728 1.00 97.25 84 SER A CA 1
ATOM 664 C C . SER A 1 84 ? 16.171 -1.028 -27.167 1.00 97.25 84 SER A C 1
ATOM 666 O O . SER A 1 84 ? 16.078 -2.206 -27.508 1.00 97.25 84 SER A O 1
ATOM 668 N N . ARG A 1 85 ? 15.138 -0.177 -27.251 1.00 97.44 85 ARG A N 1
ATOM 669 C CA . ARG A 1 85 ? 13.812 -0.528 -27.775 1.00 97.44 85 ARG A CA 1
ATOM 670 C C . ARG A 1 85 ? 13.892 -1.064 -29.197 1.00 97.44 85 ARG A C 1
ATOM 672 O O . ARG A 1 85 ? 13.329 -2.120 -29.478 1.00 97.44 85 ARG A O 1
ATOM 679 N N . ALA A 1 86 ? 14.552 -0.329 -30.093 1.00 96.38 86 ALA A N 1
ATOM 680 C CA . ALA A 1 86 ? 14.660 -0.715 -31.493 1.00 96.38 86 ALA A CA 1
ATOM 681 C C . ALA A 1 86 ? 15.303 -2.102 -31.624 1.00 96.38 86 ALA A C 1
ATOM 683 O O . ALA A 1 86 ? 14.737 -2.977 -32.281 1.00 96.38 86 ALA A O 1
ATOM 684 N N . LEU A 1 87 ? 16.423 -2.338 -30.931 1.00 94.69 87 LEU A N 1
ATOM 685 C CA . LEU A 1 87 ? 17.091 -3.636 -30.941 1.00 94.69 87 LEU A CA 1
ATOM 686 C C . LEU A 1 87 ? 16.213 -4.737 -30.331 1.00 94.69 87 LEU A C 1
ATOM 688 O O . LEU A 1 87 ? 16.059 -5.782 -30.961 1.00 94.69 87 LEU A O 1
ATOM 692 N N . ALA A 1 88 ? 15.593 -4.502 -29.171 1.00 94.12 88 ALA A N 1
ATOM 693 C CA . ALA A 1 88 ? 14.702 -5.461 -28.511 1.00 94.12 88 ALA A CA 1
ATOM 694 C C . ALA A 1 88 ? 13.590 -5.947 -29.449 1.00 94.12 88 ALA A C 1
ATOM 696 O O . ALA A 1 88 ? 13.406 -7.154 -29.609 1.00 94.12 88 ALA A O 1
ATOM 697 N N . LEU A 1 89 ? 12.941 -5.025 -30.169 1.00 93.25 89 LEU A N 1
ATOM 698 C CA . LEU A 1 89 ? 11.926 -5.361 -31.168 1.00 93.25 89 LEU A CA 1
ATOM 699 C C . LEU A 1 89 ? 12.491 -6.242 -32.293 1.00 93.25 89 LEU A C 1
ATOM 701 O O . LEU A 1 89 ? 11.862 -7.237 -32.648 1.00 93.25 89 LEU A O 1
ATOM 705 N N . THR A 1 90 ? 13.697 -5.956 -32.806 1.00 91.25 90 THR A N 1
ATOM 706 C CA . THR A 1 90 ? 14.336 -6.833 -33.814 1.00 91.25 90 THR A CA 1
ATOM 707 C C . THR A 1 90 ? 14.708 -8.213 -33.271 1.00 91.25 90 THR A C 1
ATOM 709 O O . THR A 1 90 ? 14.814 -9.169 -34.036 1.00 91.25 90 THR A O 1
ATOM 712 N N . ARG A 1 91 ? 14.916 -8.334 -31.955 1.00 88.00 91 ARG A N 1
ATOM 713 C CA . ARG A 1 91 ? 15.204 -9.601 -31.275 1.00 88.00 91 ARG A CA 1
ATOM 714 C C . ARG A 1 91 ? 13.934 -10.320 -30.823 1.00 88.00 91 ARG A C 1
ATOM 716 O O . ARG A 1 91 ? 14.022 -11.464 -30.395 1.00 88.00 91 ARG A O 1
ATOM 723 N N . GLY A 1 92 ? 12.750 -9.722 -30.948 1.00 87.56 92 GLY A N 1
ATOM 724 C CA . GLY A 1 92 ? 11.514 -10.287 -30.399 1.00 87.56 92 GLY A CA 1
ATOM 725 C C . GLY A 1 92 ? 11.505 -10.332 -28.866 1.00 87.56 92 GLY A C 1
ATOM 726 O O . GLY A 1 92 ? 10.870 -11.207 -28.286 1.00 87.56 92 GLY A O 1
ATOM 727 N N . VAL A 1 93 ? 12.241 -9.423 -28.224 1.00 91.50 93 VAL A N 1
ATOM 728 C CA . VAL A 1 93 ? 12.183 -9.154 -26.783 1.00 91.50 93 VAL A CA 1
ATOM 729 C C . VAL A 1 93 ? 11.217 -7.991 -26.577 1.00 91.50 93 VAL A C 1
ATOM 731 O O . VAL A 1 93 ? 11.270 -7.006 -27.318 1.00 91.50 93 VAL A O 1
ATOM 734 N N . ASN A 1 94 ? 10.321 -8.087 -25.594 1.00 94.62 94 ASN A N 1
ATOM 735 C CA . ASN A 1 94 ? 9.445 -6.971 -25.258 1.00 94.62 94 ASN A CA 1
ATOM 736 C C . ASN A 1 94 ? 10.303 -5.828 -24.681 1.00 94.62 94 ASN A C 1
ATOM 738 O O . ASN A 1 94 ? 10.983 -6.041 -23.680 1.00 94.62 94 ASN A O 1
ATOM 742 N N . PRO A 1 95 ? 10.283 -4.609 -25.252 1.00 97.12 95 PRO A N 1
ATOM 743 C CA . PRO A 1 95 ? 11.070 -3.493 -24.723 1.00 97.12 95 PRO A CA 1
ATOM 744 C C . PRO A 1 95 ? 10.768 -3.150 -23.258 1.00 97.12 95 PRO A C 1
ATOM 746 O O . PRO A 1 95 ? 11.614 -2.568 -22.585 1.00 97.12 95 PRO A O 1
ATOM 749 N N . TYR A 1 96 ? 9.582 -3.509 -22.758 1.00 97.56 96 TYR A N 1
ATOM 750 C CA . TYR A 1 96 ? 9.203 -3.321 -21.355 1.00 97.56 96 TYR A CA 1
ATOM 751 C C . TYR A 1 96 ? 9.809 -4.355 -20.395 1.00 97.56 96 TYR A C 1
ATOM 753 O O . TYR A 1 96 ? 9.737 -4.151 -19.188 1.00 97.56 96 TYR A O 1
ATOM 761 N N . ASP A 1 97 ? 10.464 -5.398 -20.905 1.00 97.56 97 ASP A N 1
ATOM 762 C CA . ASP A 1 97 ? 11.283 -6.307 -20.094 1.00 97.56 97 ASP A CA 1
ATOM 763 C C . ASP A 1 97 ? 12.692 -5.723 -19.846 1.00 97.56 97 ASP A C 1
ATOM 765 O O . ASP A 1 97 ? 13.501 -6.304 -19.127 1.00 97.56 97 ASP A O 1
ATOM 769 N N . LEU A 1 98 ? 13.008 -4.568 -20.442 1.00 98.38 98 LEU A N 1
ATOM 770 C CA . LEU A 1 98 ? 14.230 -3.811 -20.187 1.00 98.38 98 LEU A CA 1
ATOM 771 C C . LEU A 1 98 ? 13.925 -2.676 -19.207 1.00 98.38 98 LEU A C 1
ATOM 773 O O . LEU A 1 98 ? 13.021 -1.879 -19.445 1.00 98.38 98 LEU A O 1
ATOM 777 N N . TYR A 1 99 ? 14.694 -2.564 -18.133 1.00 98.19 99 TYR A N 1
ATOM 778 C CA . TYR A 1 99 ? 14.502 -1.591 -17.063 1.00 98.19 99 TYR A CA 1
ATOM 779 C C . TYR A 1 99 ? 15.663 -0.602 -17.082 1.00 98.19 99 TYR A C 1
ATOM 781 O O . TYR A 1 99 ? 16.761 -0.914 -16.635 1.00 98.19 99 TYR A O 1
ATOM 789 N N . ALA A 1 100 ? 15.441 0.595 -17.628 1.00 97.19 100 ALA A N 1
ATOM 790 C CA . ALA A 1 100 ? 16.439 1.659 -17.638 1.00 97.19 100 ALA A CA 1
ATOM 791 C C . ALA A 1 100 ? 16.735 2.105 -16.201 1.00 97.19 100 ALA A C 1
ATOM 793 O O . ALA A 1 100 ? 15.883 2.716 -15.552 1.00 97.19 100 ALA A O 1
ATOM 794 N N . GLY A 1 101 ? 17.920 1.762 -15.698 1.00 94.56 101 GLY A N 1
ATOM 795 C CA . GLY A 1 101 ? 18.307 2.012 -14.320 1.00 94.56 101 GLY A CA 1
ATOM 796 C C . GLY A 1 101 ? 18.472 3.495 -14.016 1.00 94.56 101 GLY A C 1
ATOM 797 O O . GLY A 1 101 ? 19.163 4.221 -14.725 1.00 94.56 101 GLY A O 1
ATOM 798 N N . ILE A 1 102 ? 17.890 3.946 -12.915 1.00 90.69 102 ILE A N 1
ATOM 799 C CA . ILE A 1 102 ? 18.112 5.259 -12.321 1.00 90.69 102 ILE A CA 1
ATOM 800 C C . ILE A 1 102 ? 18.676 5.023 -10.927 1.00 90.69 102 ILE A C 1
ATOM 802 O O . ILE A 1 102 ? 18.049 4.364 -10.096 1.00 90.69 102 ILE A O 1
ATOM 806 N N . TRP A 1 103 ? 19.856 5.578 -10.664 1.00 88.88 103 TRP A N 1
ATOM 807 C CA . TRP A 1 103 ? 20.466 5.530 -9.342 1.00 88.88 103 TRP A CA 1
ATOM 808 C C . TRP A 1 103 ? 19.884 6.648 -8.474 1.00 88.88 103 TRP A C 1
ATOM 810 O O . TRP A 1 103 ? 20.291 7.807 -8.558 1.00 88.88 103 TRP A O 1
ATOM 820 N N . THR A 1 104 ? 18.904 6.299 -7.642 1.00 84.75 104 THR A N 1
ATOM 821 C CA . THR A 1 104 ? 18.221 7.232 -6.737 1.00 84.75 104 THR A CA 1
ATOM 822 C C . THR A 1 104 ? 18.770 7.243 -5.313 1.00 84.75 104 THR A C 1
ATOM 824 O O . THR A 1 104 ? 18.404 8.134 -4.551 1.00 84.75 104 THR A O 1
ATOM 827 N N . GLU A 1 105 ? 19.695 6.341 -4.971 1.00 79.12 105 GLU A N 1
ATOM 828 C CA . GLU A 1 105 ? 20.476 6.305 -3.712 1.00 79.12 105 GLU A CA 1
ATOM 829 C C . GLU A 1 105 ? 21.342 7.562 -3.447 1.00 79.12 105 GLU A C 1
ATOM 831 O O . GLU A 1 105 ? 22.192 7.583 -2.558 1.00 79.12 105 GLU A O 1
ATOM 836 N N . ASN A 1 106 ? 21.176 8.644 -4.210 1.00 65.38 106 ASN A N 1
ATOM 837 C CA . ASN A 1 106 ? 21.892 9.877 -3.941 1.00 65.38 106 ASN A CA 1
ATOM 838 C C . ASN A 1 106 ? 21.189 10.658 -2.813 1.00 65.38 106 ASN A C 1
ATOM 840 O O . ASN A 1 106 ? 20.122 11.272 -2.965 1.00 65.38 106 ASN A O 1
ATOM 844 N N . TYR A 1 107 ? 21.829 10.661 -1.642 1.00 59.50 107 TYR A N 1
ATOM 845 C CA . TYR A 1 107 ? 21.385 11.302 -0.403 1.00 59.50 107 TYR A CA 1
ATOM 846 C C . TYR A 1 107 ? 21.075 12.812 -0.512 1.00 59.50 107 TYR A C 1
ATOM 848 O O . TYR A 1 107 ? 20.615 13.399 0.465 1.00 59.50 107 TYR A O 1
ATOM 856 N N . ARG A 1 108 ? 21.271 13.468 -1.665 1.00 61.81 108 ARG A N 1
ATOM 857 C CA . ARG A 1 108 ? 21.307 14.937 -1.738 1.00 61.81 108 ARG A CA 1
ATOM 858 C C . ARG A 1 108 ? 20.251 15.603 -2.622 1.00 61.81 108 ARG A C 1
ATOM 860 O O . ARG A 1 108 ? 19.802 16.683 -2.243 1.00 61.81 108 ARG A O 1
ATOM 867 N N . LYS A 1 109 ? 19.798 15.004 -3.736 1.00 76.06 109 LYS A N 1
ATOM 868 C CA . LYS A 1 109 ? 18.935 15.733 -4.692 1.00 76.06 109 LYS A CA 1
ATOM 869 C C . LYS A 1 109 ? 18.081 14.829 -5.593 1.00 76.06 109 LYS A C 1
ATOM 871 O O . LYS A 1 109 ? 18.586 13.877 -6.171 1.00 76.06 109 LYS A O 1
ATOM 876 N N . TYR A 1 110 ? 16.792 15.148 -5.734 1.00 82.94 110 TYR A N 1
ATOM 877 C CA . TYR A 1 110 ? 15.915 14.493 -6.713 1.00 82.94 110 TYR A CA 1
ATOM 878 C C . TYR A 1 110 ? 16.213 14.980 -8.140 1.00 82.94 110 TYR A C 1
ATOM 880 O O . TYR A 1 110 ? 16.583 16.138 -8.343 1.00 82.94 110 TYR A O 1
ATOM 888 N N . GLY A 1 111 ? 15.995 14.123 -9.141 1.00 82.38 111 GLY A N 1
ATOM 889 C CA . GLY A 1 111 ? 16.141 14.498 -10.556 1.00 82.38 111 GLY A CA 1
ATOM 890 C C . GLY A 1 111 ? 17.557 14.389 -11.115 1.00 82.38 111 GLY A C 1
ATOM 891 O O . GLY A 1 111 ? 17.767 14.784 -12.263 1.00 82.38 111 GLY A O 1
ATOM 892 N N . VAL A 1 112 ? 18.503 13.858 -10.335 1.00 84.50 112 VAL A N 1
ATOM 893 C CA . VAL A 1 112 ? 19.894 13.637 -10.746 1.00 84.50 112 VAL A CA 1
ATOM 894 C C . VAL A 1 112 ? 20.385 12.242 -10.356 1.00 84.50 112 VAL A C 1
ATOM 896 O O . VAL A 1 112 ? 19.849 11.629 -9.437 1.00 84.50 112 VAL A O 1
ATOM 899 N N . THR A 1 113 ? 21.424 11.768 -11.039 1.00 82.75 113 THR A N 1
ATOM 900 C CA . THR A 1 113 ? 22.145 10.512 -10.766 1.00 82.75 113 THR A CA 1
ATOM 901 C C . THR A 1 113 ? 23.659 10.787 -10.689 1.00 82.75 113 THR A C 1
ATOM 903 O O . THR A 1 113 ? 24.098 11.818 -11.211 1.00 82.75 113 THR A O 1
ATOM 906 N N . PRO A 1 114 ? 24.480 9.944 -10.030 1.00 81.06 114 PRO A N 1
ATOM 907 C CA . PRO A 1 114 ? 25.937 10.094 -10.051 1.00 81.06 114 PRO A CA 1
ATOM 908 C C . PRO A 1 114 ? 26.534 9.943 -11.459 1.00 81.06 114 PRO A C 1
ATOM 910 O O . PRO A 1 114 ? 26.100 9.101 -12.251 1.00 81.06 114 PRO A O 1
ATOM 913 N N . ASP A 1 115 ? 27.561 10.734 -11.766 1.00 77.19 115 ASP A N 1
ATOM 914 C CA . ASP A 1 115 ? 28.389 10.555 -12.961 1.00 77.19 115 ASP A CA 1
ATOM 915 C C . ASP A 1 115 ? 29.429 9.437 -12.735 1.00 77.19 115 ASP A C 1
ATOM 917 O O . ASP A 1 115 ? 30.121 9.414 -11.724 1.00 77.19 115 ASP A O 1
ATOM 921 N N . ALA A 1 116 ? 29.568 8.503 -13.682 1.00 68.44 116 ALA A N 1
ATOM 922 C CA . ALA A 1 116 ? 30.563 7.423 -13.620 1.00 68.44 116 ALA A CA 1
ATOM 923 C C . ALA A 1 116 ? 31.996 7.951 -13.691 1.00 68.44 116 ALA A C 1
ATOM 925 O O . ALA A 1 116 ? 32.927 7.283 -13.242 1.00 68.44 116 ALA A O 1
ATOM 926 N N . ASN A 1 117 ? 32.180 9.113 -14.319 1.00 68.12 117 ASN A N 1
ATOM 927 C CA . ASN A 1 117 ? 33.492 9.619 -14.702 1.00 68.12 117 ASN A CA 1
ATOM 928 C C . ASN A 1 117 ? 33.977 10.760 -13.800 1.00 68.12 117 ASN A C 1
ATOM 930 O O . ASN A 1 117 ? 35.059 11.302 -14.030 1.00 68.12 117 ASN A O 1
ATOM 934 N N . SER A 1 118 ? 33.196 11.155 -12.792 1.00 65.31 118 SER A N 1
ATOM 935 C CA . SER A 1 118 ? 33.550 12.244 -11.884 1.00 65.31 118 SER A CA 1
ATOM 936 C C . SER A 1 118 ? 32.769 12.172 -10.568 1.00 65.31 118 SER A C 1
ATOM 938 O O . SER A 1 118 ? 31.883 11.347 -10.398 1.00 65.31 118 SER A O 1
ATOM 940 N N . ALA A 1 119 ? 33.074 13.061 -9.620 1.00 64.12 119 ALA A N 1
ATOM 941 C CA . ALA A 1 119 ? 32.270 13.231 -8.405 1.00 64.12 119 ALA A CA 1
ATOM 942 C C . ALA A 1 119 ? 31.000 14.087 -8.631 1.00 64.12 119 ALA A C 1
ATOM 944 O O . ALA A 1 119 ? 30.389 14.536 -7.660 1.00 64.12 119 ALA A O 1
ATOM 945 N N . ASN A 1 120 ? 30.640 14.373 -9.889 1.00 77.12 120 ASN A N 1
ATOM 946 C CA . ASN A 1 120 ? 29.532 15.261 -10.233 1.00 77.12 120 ASN A CA 1
ATOM 947 C C . ASN A 1 120 ? 28.189 14.521 -10.332 1.00 77.12 120 ASN A C 1
ATOM 949 O O . ASN A 1 120 ? 28.106 13.293 -10.358 1.00 77.12 120 ASN A O 1
ATOM 953 N N . GLU A 1 121 ? 27.125 15.317 -10.414 1.00 82.88 121 GLU A N 1
ATOM 954 C CA . GLU A 1 121 ? 25.750 14.877 -10.629 1.00 82.88 121 GLU A CA 1
ATOM 955 C C . GLU A 1 121 ? 25.284 15.281 -12.027 1.00 82.88 121 GLU A C 1
ATOM 957 O O . GLU A 1 121 ? 25.679 16.317 -12.565 1.00 82.88 121 GLU A O 1
ATOM 962 N N . ILE A 1 122 ? 24.389 14.484 -12.589 1.00 83.12 122 ILE A N 1
ATOM 963 C CA . ILE A 1 122 ? 23.855 14.663 -13.937 1.00 83.12 122 ILE A CA 1
ATOM 964 C C . ILE A 1 122 ? 22.340 14.540 -13.919 1.00 83.12 122 ILE A C 1
ATOM 966 O O . ILE A 1 122 ? 21.766 13.689 -13.241 1.00 83.12 122 ILE A O 1
ATOM 970 N N . THR A 1 123 ? 21.696 15.424 -14.668 1.00 86.31 123 THR A N 1
ATOM 971 C CA . THR A 1 123 ? 20.242 15.507 -14.790 1.00 86.31 123 THR A CA 1
ATOM 972 C C . THR A 1 123 ? 19.689 14.273 -15.495 1.00 86.31 123 THR A C 1
ATOM 974 O O . THR A 1 123 ? 20.186 13.884 -16.550 1.00 86.31 123 THR A O 1
ATOM 977 N N . ILE A 1 124 ? 18.634 13.680 -14.934 1.00 88.50 124 ILE A N 1
ATOM 978 C CA . ILE A 1 124 ? 17.900 12.588 -15.585 1.00 88.50 124 ILE A CA 1
ATOM 979 C C . ILE A 1 124 ? 17.177 13.143 -16.818 1.00 88.50 124 ILE A C 1
ATOM 981 O O . ILE A 1 124 ? 16.357 14.053 -16.699 1.00 88.50 124 ILE A O 1
ATOM 985 N N . ASP A 1 125 ? 17.468 12.579 -17.989 1.00 89.56 125 ASP A N 1
ATOM 986 C CA . ASP A 1 125 ? 16.866 12.959 -19.271 1.00 89.56 125 ASP A CA 1
ATOM 987 C C . ASP A 1 125 ? 15.578 12.154 -19.516 1.00 89.56 125 ASP A C 1
ATOM 989 O O . ASP A 1 125 ? 15.558 11.168 -20.257 1.00 89.56 125 ASP A O 1
ATOM 993 N N . TRP A 1 126 ? 14.498 12.538 -18.827 1.00 91.69 126 TRP A N 1
ATOM 994 C CA . TRP A 1 126 ? 13.213 11.832 -18.884 1.00 91.69 126 TRP A CA 1
ATOM 995 C C . TRP A 1 126 ? 12.667 11.622 -20.304 1.00 91.69 126 TRP A C 1
ATOM 997 O O . TRP A 1 126 ? 12.253 10.496 -20.575 1.00 91.69 126 TRP A O 1
ATOM 1007 N N . PRO A 1 127 ? 12.713 12.598 -21.237 1.00 92.62 127 PRO A N 1
ATOM 1008 C CA . PRO A 1 127 ? 12.240 12.395 -22.610 1.00 92.62 127 PRO A CA 1
ATOM 1009 C C . PRO A 1 127 ? 12.920 11.245 -23.367 1.00 92.62 127 PRO A C 1
ATOM 1011 O O . PRO A 1 127 ? 12.316 10.672 -24.274 1.00 92.62 127 PRO A O 1
ATOM 1014 N N . LYS A 1 128 ? 14.154 10.858 -23.007 1.00 93.44 128 LYS A N 1
ATOM 1015 C CA . LYS A 1 128 ? 14.815 9.681 -23.604 1.00 93.44 128 LYS A CA 1
ATOM 1016 C C . LYS A 1 128 ? 14.213 8.356 -23.150 1.00 93.44 128 LYS A C 1
ATOM 1018 O O . LYS A 1 128 ? 14.314 7.370 -23.881 1.00 93.44 128 LYS A O 1
ATOM 1023 N N . LEU A 1 129 ? 13.592 8.319 -21.976 1.00 95.00 129 LEU A N 1
ATOM 1024 C CA . LEU A 1 129 ? 12.930 7.136 -21.432 1.00 95.00 129 LEU A CA 1
ATOM 1025 C C . LEU A 1 129 ? 11.417 7.165 -21.707 1.00 95.00 129 LEU A C 1
ATOM 1027 O O . LEU A 1 129 ? 10.865 6.207 -22.255 1.00 95.00 129 LEU A O 1
ATOM 1031 N N . PHE A 1 130 ? 10.775 8.289 -21.394 1.00 95.44 130 PHE A N 1
ATOM 1032 C CA . PHE A 1 130 ? 9.341 8.546 -21.498 1.00 95.44 130 PHE A CA 1
ATOM 1033 C C . PHE A 1 130 ? 9.073 9.735 -22.441 1.00 95.44 130 PHE A C 1
ATOM 1035 O O . PHE A 1 130 ? 8.824 10.850 -21.980 1.00 95.44 130 PHE A O 1
ATOM 1042 N N . PRO A 1 131 ? 9.172 9.534 -23.768 1.00 94.12 131 PRO A N 1
ATOM 1043 C CA . PRO A 1 131 ? 8.896 10.588 -24.741 1.00 94.12 131 PRO A CA 1
ATOM 1044 C C . PRO A 1 131 ? 7.411 10.980 -24.740 1.00 94.12 131 PRO A C 1
ATOM 1046 O O . PRO A 1 131 ? 6.530 10.122 -24.783 1.00 94.12 131 PRO A O 1
ATOM 1049 N N . GLU A 1 132 ? 7.123 12.282 -24.744 1.00 90.00 132 GLU A N 1
ATOM 1050 C CA . GLU A 1 132 ? 5.750 12.789 -24.817 1.00 90.00 132 GLU A CA 1
ATOM 1051 C C . GLU A 1 132 ? 5.095 12.430 -26.162 1.00 90.00 132 GLU A C 1
ATOM 1053 O O . GLU A 1 132 ? 5.711 12.532 -27.224 1.00 90.00 132 GLU A O 1
ATOM 1058 N N . GLY A 1 133 ? 3.836 11.983 -26.125 1.00 91.50 133 GLY A N 1
ATOM 1059 C CA . GLY A 1 133 ? 3.079 11.614 -27.327 1.00 91.50 133 GLY A CA 1
ATOM 1060 C C . GLY A 1 133 ? 3.525 10.313 -28.010 1.00 91.50 133 GLY A C 1
ATOM 1061 O O . GLY A 1 133 ? 2.996 9.980 -29.070 1.00 91.50 133 GLY A O 1
ATOM 1062 N N . ALA A 1 134 ? 4.456 9.558 -27.419 1.00 94.19 134 ALA A N 1
ATOM 1063 C CA . ALA A 1 134 ? 4.934 8.279 -27.934 1.00 94.19 134 ALA A CA 1
ATOM 1064 C C . ALA A 1 134 ? 4.954 7.199 -26.834 1.00 94.19 134 ALA A C 1
ATOM 1066 O O . ALA A 1 134 ? 4.939 7.517 -25.645 1.00 94.19 134 ALA A O 1
ATOM 1067 N N . PRO A 1 135 ? 4.982 5.900 -27.191 1.00 94.50 135 PRO A N 1
ATOM 1068 C CA . PRO A 1 135 ? 5.165 4.846 -26.202 1.00 94.50 135 PRO A CA 1
ATOM 1069 C C . PRO A 1 135 ? 6.478 5.027 -25.433 1.00 94.50 135 PRO A C 1
ATOM 1071 O O . PRO A 1 135 ? 7.508 5.339 -26.031 1.00 94.50 135 PRO A O 1
ATOM 1074 N N . HIS A 1 136 ? 6.459 4.737 -24.131 1.00 97.12 136 HIS A N 1
ATOM 1075 C CA . HIS A 1 136 ? 7.678 4.619 -23.328 1.00 97.12 136 HIS A CA 1
ATOM 1076 C C . HIS A 1 136 ? 8.686 3.693 -24.015 1.00 97.12 136 HIS A C 1
ATOM 1078 O O . HIS A 1 136 ? 8.299 2.636 -24.532 1.00 97.12 136 HIS A O 1
ATOM 1084 N N . ASN A 1 137 ? 9.964 4.080 -24.021 1.00 97.75 137 ASN A N 1
ATOM 1085 C CA . ASN A 1 137 ? 10.978 3.335 -24.756 1.00 97.75 137 ASN A CA 1
ATOM 1086 C C . ASN A 1 137 ? 11.224 1.959 -24.131 1.00 97.75 137 ASN A C 1
ATOM 1088 O O . ASN A 1 137 ? 11.163 0.948 -24.833 1.00 97.75 137 ASN A O 1
ATOM 1092 N N . THR A 1 138 ? 11.418 1.944 -22.814 1.00 98.00 138 THR A N 1
ATOM 1093 C CA . THR A 1 138 ? 11.620 0.763 -21.967 1.00 98.00 138 THR A CA 1
ATOM 1094 C C . THR A 1 138 ? 10.874 0.952 -20.637 1.00 98.00 138 THR A C 1
ATOM 1096 O O . THR A 1 138 ? 10.238 1.988 -20.422 1.00 98.00 138 THR A O 1
ATOM 1099 N N . SER A 1 139 ? 10.949 -0.022 -19.730 1.00 97.94 139 SER A N 1
ATOM 1100 C CA . SER A 1 139 ? 10.592 0.170 -18.316 1.00 97.94 139 SER A CA 1
ATOM 1101 C C . SER A 1 139 ? 11.668 0.986 -17.583 1.00 97.94 139 SER A C 1
ATOM 1103 O O . SER A 1 139 ? 12.731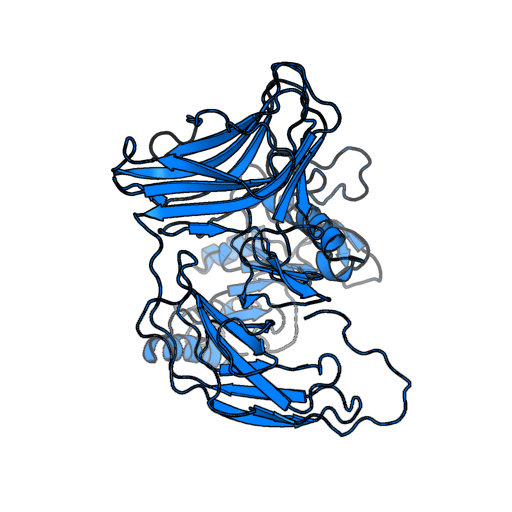 1.278 -18.141 1.00 97.94 139 SER A O 1
ATOM 1105 N N . VAL A 1 140 ? 11.396 1.366 -16.332 1.00 96.06 140 VAL A N 1
ATOM 1106 C CA . VAL A 1 140 ? 12.327 2.082 -15.441 1.00 96.06 140 VAL A CA 1
ATOM 1107 C C . VAL A 1 140 ? 12.737 1.184 -14.277 1.00 96.06 140 VAL A C 1
ATOM 1109 O O . VAL A 1 140 ? 11.879 0.583 -13.638 1.00 96.06 140 VAL A O 1
ATOM 1112 N N . GLY A 1 141 ? 14.036 1.106 -13.993 1.00 95.75 141 GLY A N 1
ATOM 1113 C CA . GLY A 1 141 ? 14.582 0.440 -12.811 1.00 95.75 141 GLY A CA 1
ATOM 1114 C C . GLY A 1 141 ? 15.034 1.478 -11.788 1.00 95.75 141 GLY A C 1
ATOM 1115 O O . GLY A 1 141 ? 15.750 2.408 -12.141 1.00 95.75 141 GLY A O 1
ATOM 1116 N N . LEU A 1 142 ? 14.625 1.355 -10.526 1.00 93.06 142 LEU A N 1
ATOM 1117 C CA . LEU A 1 142 ? 14.964 2.322 -9.475 1.00 93.06 142 LEU A CA 1
ATOM 1118 C C . LEU A 1 142 ? 15.930 1.678 -8.478 1.00 93.06 142 LEU A C 1
ATOM 1120 O O . LEU A 1 142 ? 15.542 0.792 -7.721 1.00 93.06 142 LEU A O 1
ATOM 1124 N N . PHE A 1 143 ? 17.187 2.118 -8.475 1.00 91.44 143 PHE A N 1
ATOM 1125 C CA . PHE A 1 143 ? 18.203 1.641 -7.538 1.00 91.44 143 PHE A CA 1
ATOM 1126 C C . PHE A 1 143 ? 18.327 2.602 -6.348 1.00 91.44 143 PHE A C 1
ATOM 1128 O O . PHE A 1 143 ? 18.614 3.788 -6.528 1.00 91.44 143 PHE A O 1
ATOM 1135 N N . GLY A 1 144 ? 18.095 2.103 -5.131 1.00 88.75 144 GLY A N 1
ATOM 1136 C CA . GLY A 1 144 ? 18.024 2.923 -3.918 1.00 88.75 144 GLY A CA 1
ATOM 1137 C C . GLY A 1 144 ? 16.684 3.655 -3.767 1.00 88.75 144 GLY A C 1
ATOM 1138 O O . GLY A 1 144 ? 16.657 4.834 -3.399 1.00 88.75 144 GLY A O 1
ATOM 1139 N N . ALA A 1 145 ? 15.566 3.017 -4.132 1.00 89.75 145 ALA A N 1
ATOM 1140 C CA . ALA A 1 145 ? 14.221 3.605 -4.060 1.00 89.75 145 ALA A CA 1
ATOM 1141 C C . ALA A 1 145 ? 13.718 3.806 -2.615 1.00 89.75 145 ALA A C 1
ATOM 1143 O O . ALA A 1 145 ? 12.766 4.543 -2.381 1.00 89.75 145 ALA A O 1
ATOM 1144 N N . GLU A 1 146 ? 14.384 3.206 -1.632 1.00 88.50 146 GLU A N 1
ATOM 1145 C CA . GLU A 1 146 ? 14.151 3.379 -0.198 1.00 88.50 146 GLU A CA 1
ATOM 1146 C C . GLU A 1 146 ? 14.700 4.709 0.363 1.00 88.50 146 GLU A C 1
ATOM 1148 O O . GLU A 1 146 ? 14.412 5.084 1.501 1.00 88.50 146 GLU A O 1
ATOM 1153 N N . THR A 1 147 ? 15.442 5.470 -0.450 1.00 84.06 147 THR A N 1
ATOM 1154 C CA . THR A 1 147 ? 16.026 6.779 -0.107 1.00 84.06 147 THR A CA 1
ATOM 1155 C C . THR A 1 147 ? 15.067 7.762 0.589 1.00 84.06 147 THR A C 1
ATOM 1157 O O . THR A 1 147 ? 15.507 8.417 1.542 1.00 84.06 147 THR A O 1
ATOM 1160 N N . PRO A 1 148 ? 13.783 7.903 0.188 1.00 86.88 148 PRO A N 1
ATOM 1161 C CA . PRO A 1 148 ? 12.837 8.773 0.888 1.00 86.88 148 PRO A CA 1
ATOM 1162 C C . PRO A 1 148 ? 12.711 8.459 2.385 1.00 86.88 148 PRO A C 1
ATOM 1164 O O . PRO A 1 148 ? 12.597 9.374 3.203 1.00 86.88 148 PRO A O 1
ATOM 1167 N N . TRP A 1 149 ? 12.790 7.177 2.748 1.00 87.31 149 TRP A N 1
ATOM 1168 C CA . TRP A 1 149 ? 12.661 6.703 4.123 1.00 87.31 149 TRP A CA 1
ATOM 1169 C C . TRP A 1 149 ? 13.969 6.832 4.908 1.00 87.31 149 TRP A C 1
ATOM 1171 O O . TRP A 1 149 ? 13.928 7.256 6.060 1.00 87.31 149 TRP A O 1
ATOM 1181 N N . PHE A 1 150 ? 15.133 6.593 4.289 1.00 83.81 150 PHE A N 1
ATOM 1182 C CA . PHE A 1 150 ? 16.436 6.817 4.940 1.00 83.81 150 PHE A CA 1
ATOM 1183 C C . PHE A 1 150 ? 16.697 8.284 5.314 1.00 83.81 150 PHE A C 1
ATOM 1185 O O . PHE A 1 150 ? 17.389 8.559 6.292 1.00 83.81 150 PHE A O 1
ATOM 1192 N N . LYS A 1 151 ? 16.163 9.239 4.541 1.00 75.38 151 LYS A N 1
ATOM 1193 C CA . LYS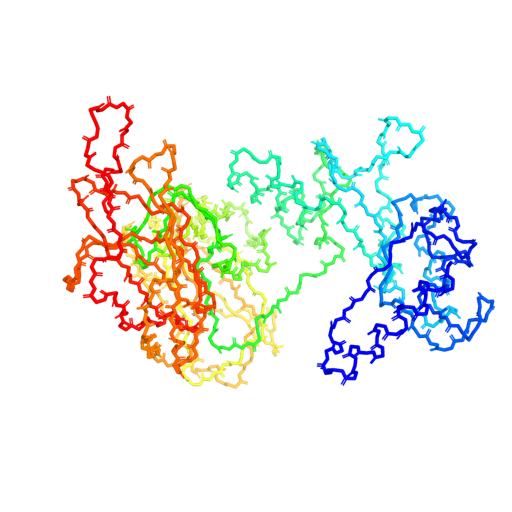 A 1 151 ? 16.338 10.685 4.786 1.00 75.38 151 LYS A CA 1
ATOM 1194 C C . LYS A 1 151 ? 15.439 11.231 5.886 1.00 75.38 151 LYS A C 1
ATOM 1196 O O . LYS A 1 151 ? 15.648 12.347 6.366 1.00 75.38 151 LYS A O 1
ATOM 1201 N N . ALA A 1 152 ? 14.389 10.502 6.230 1.00 86.06 152 ALA A N 1
ATOM 1202 C CA . ALA A 1 152 ? 13.371 11.016 7.109 1.00 86.06 152 ALA A CA 1
ATOM 1203 C C . ALA A 1 152 ? 13.781 10.895 8.577 1.00 86.06 152 ALA A C 1
ATOM 1205 O O . ALA A 1 152 ? 14.149 9.831 9.057 1.00 86.06 152 ALA A O 1
ATOM 1206 N N . GLN A 1 153 ? 13.633 11.988 9.325 1.00 87.12 153 GLN A N 1
ATOM 1207 C CA . GLN A 1 153 ? 13.856 11.996 10.777 1.00 87.12 153 GLN A CA 1
ATOM 1208 C C . GLN A 1 153 ? 12.706 11.349 11.566 1.00 87.12 153 GLN A C 1
ATOM 1210 O O . GLN A 1 153 ? 12.801 11.169 12.776 1.00 87.12 153 GLN A O 1
ATOM 1215 N N . SER A 1 154 ? 11.587 11.055 10.902 1.00 89.81 154 SER A N 1
ATOM 1216 C CA . SER A 1 154 ? 10.402 10.443 11.501 1.00 89.81 154 SER A CA 1
ATOM 1217 C C . SER A 1 154 ? 9.568 9.714 10.441 1.00 89.81 154 SER A C 1
ATOM 1219 O O . SER A 1 154 ? 9.653 10.067 9.260 1.00 89.81 154 SER A O 1
ATOM 1221 N N . PRO A 1 155 ? 8.692 8.770 10.836 1.00 88.81 155 PRO A N 1
ATOM 1222 C CA . PRO A 1 155 ? 7.763 8.112 9.914 1.00 88.81 155 PRO A CA 1
ATOM 1223 C C . PRO A 1 155 ? 6.927 9.091 9.072 1.00 88.81 155 PRO A C 1
ATOM 1225 O O . PRO A 1 155 ? 6.779 8.906 7.866 1.00 88.81 155 PRO A O 1
ATOM 1228 N N . ALA A 1 156 ? 6.447 10.187 9.674 1.00 91.06 156 ALA A N 1
ATOM 1229 C CA . ALA A 1 156 ? 5.696 11.231 8.969 1.00 91.06 156 ALA A CA 1
ATOM 1230 C C . ALA A 1 156 ? 6.541 11.965 7.908 1.00 91.06 156 ALA A C 1
ATOM 1232 O O . ALA A 1 156 ? 6.055 12.277 6.816 1.00 91.06 156 ALA A O 1
ATOM 1233 N N . GLY A 1 157 ? 7.823 12.205 8.204 1.00 91.75 157 GLY A N 1
ATOM 1234 C CA . GLY A 1 157 ? 8.775 12.729 7.226 1.00 91.75 157 GLY A CA 1
ATOM 1235 C C . GLY A 1 157 ? 8.985 11.760 6.061 1.00 91.75 157 GLY A C 1
ATOM 1236 O O . GLY A 1 157 ? 9.026 12.196 4.914 1.00 91.75 157 GLY A O 1
ATOM 1237 N N . GLY A 1 158 ? 9.038 10.456 6.349 1.00 92.12 158 GLY A N 1
ATOM 1238 C CA . GLY A 1 158 ? 9.213 9.398 5.352 1.00 92.12 158 GLY A CA 1
ATOM 1239 C C . GLY A 1 158 ? 8.042 9.341 4.388 1.00 92.12 158 GLY A C 1
ATOM 1240 O O . GLY A 1 158 ? 8.248 9.389 3.182 1.00 92.12 158 GLY A O 1
ATOM 1241 N N . VAL A 1 159 ? 6.810 9.394 4.906 1.00 92.88 159 VAL A N 1
ATOM 1242 C CA . VAL A 1 159 ? 5.596 9.483 4.077 1.00 92.88 159 VAL A CA 1
ATOM 1243 C C . VAL A 1 159 ? 5.611 10.727 3.182 1.00 92.88 159 VAL A C 1
ATOM 1245 O O . VAL A 1 159 ? 5.242 10.639 2.014 1.00 92.88 159 VAL A O 1
ATOM 1248 N N . THR A 1 160 ? 6.037 11.881 3.704 1.00 91.19 160 THR A N 1
ATOM 1249 C CA . THR A 1 160 ? 6.127 13.122 2.913 1.00 91.19 160 THR A CA 1
ATOM 1250 C C . THR A 1 160 ? 7.154 12.996 1.784 1.00 91.19 160 THR A C 1
ATOM 1252 O O . THR A 1 160 ? 6.873 13.366 0.647 1.00 91.19 160 THR A O 1
ATOM 1255 N N . GLN A 1 161 ? 8.343 12.456 2.071 1.00 90.44 161 GLN A N 1
ATOM 1256 C CA . GLN A 1 161 ? 9.373 12.250 1.049 1.00 90.44 161 GLN A CA 1
ATOM 1257 C C . GLN A 1 161 ? 8.947 11.203 0.015 1.00 90.44 161 GLN A C 1
ATOM 1259 O O . GLN A 1 161 ? 9.166 11.399 -1.176 1.00 90.44 161 GLN A O 1
ATOM 1264 N N . ASP A 1 162 ? 8.293 10.128 0.454 1.00 92.44 162 ASP A N 1
ATOM 1265 C CA . ASP A 1 162 ? 7.735 9.087 -0.409 1.00 92.44 162 ASP A CA 1
ATOM 1266 C C . ASP A 1 162 ? 6.680 9.678 -1.364 1.00 92.44 162 ASP A C 1
ATOM 1268 O O . ASP A 1 162 ? 6.709 9.419 -2.565 1.00 92.44 162 ASP A O 1
ATOM 1272 N N . GLN A 1 163 ? 5.813 10.576 -0.883 1.00 92.69 163 GLN A N 1
ATOM 1273 C CA . GLN A 1 163 ? 4.862 11.299 -1.738 1.00 92.69 163 GLN A CA 1
ATOM 1274 C C . GLN A 1 163 ? 5.553 12.160 -2.797 1.00 92.69 163 GLN A C 1
ATOM 1276 O O . GLN A 1 163 ? 5.140 12.119 -3.953 1.00 92.69 163 GLN A O 1
ATOM 1281 N N . ILE A 1 164 ? 6.618 12.884 -2.448 1.00 91.19 164 ILE A N 1
ATOM 1282 C CA . ILE A 1 164 ? 7.389 13.669 -3.425 1.00 91.19 164 ILE A CA 1
ATOM 1283 C C . ILE A 1 164 ? 8.050 12.746 -4.456 1.00 91.19 164 ILE A C 1
ATOM 1285 O O . ILE A 1 164 ? 8.027 13.030 -5.655 1.00 91.19 164 ILE A O 1
ATOM 1289 N N . TYR A 1 165 ? 8.611 11.623 -4.003 1.00 91.81 165 TYR A N 1
ATOM 1290 C CA . TYR A 1 165 ? 9.277 10.655 -4.868 1.00 91.81 165 TYR A CA 1
ATOM 1291 C C . TYR A 1 165 ? 8.310 10.046 -5.892 1.00 91.81 165 TYR A C 1
ATOM 1293 O O . TYR A 1 165 ? 8.608 10.041 -7.086 1.00 91.81 165 TYR A O 1
ATOM 1301 N N . TRP A 1 166 ? 7.133 9.597 -5.452 1.00 94.25 166 TRP A N 1
ATOM 1302 C CA . TRP A 1 166 ? 6.172 8.899 -6.309 1.00 94.25 166 TRP A CA 1
ATOM 1303 C C . TRP A 1 166 ? 5.183 9.824 -7.022 1.00 94.25 166 TRP A C 1
ATOM 1305 O O . TRP A 1 166 ? 4.906 9.606 -8.194 1.00 94.25 166 TRP A O 1
ATOM 1315 N N . SER A 1 167 ? 4.654 10.849 -6.352 1.00 94.31 167 SER A N 1
ATOM 1316 C CA . SER A 1 167 ? 3.594 11.733 -6.878 1.00 94.31 167 SER A CA 1
ATOM 1317 C C . SER A 1 167 ? 4.098 13.102 -7.334 1.00 94.31 167 SER A C 1
ATOM 1319 O O . SER A 1 167 ? 3.335 13.861 -7.922 1.00 94.31 167 SER A O 1
ATOM 1321 N N . GLY A 1 168 ? 5.367 13.422 -7.081 1.00 92.62 168 GLY A N 1
ATOM 1322 C CA . GLY A 1 168 ? 5.973 14.682 -7.488 1.00 92.62 168 GLY A CA 1
ATOM 1323 C C . GLY A 1 168 ? 5.862 15.787 -6.433 1.00 92.62 168 GLY A C 1
ATOM 1324 O O . GLY A 1 168 ? 5.247 15.614 -5.381 1.00 92.62 168 GLY A O 1
ATOM 1325 N N . PRO A 1 169 ? 6.465 16.955 -6.695 1.00 91.00 169 PRO A N 1
ATOM 1326 C CA . PRO A 1 169 ? 6.701 18.011 -5.705 1.00 91.00 169 PRO A CA 1
ATOM 1327 C C . PRO A 1 169 ? 5.444 18.734 -5.216 1.00 91.00 169 PRO A C 1
ATOM 1329 O O . PRO A 1 169 ? 5.502 19.409 -4.192 1.00 91.00 169 PRO A O 1
ATOM 1332 N N . ASN A 1 170 ? 4.315 18.589 -5.911 1.00 92.06 170 ASN A N 1
ATOM 1333 C CA . ASN A 1 170 ? 3.026 19.098 -5.439 1.00 92.06 170 ASN A CA 1
ATOM 1334 C C . ASN A 1 170 ? 2.278 18.092 -4.550 1.00 92.06 170 ASN A C 1
ATOM 1336 O O . ASN A 1 170 ? 1.186 18.409 -4.082 1.00 92.06 170 ASN A O 1
ATOM 1340 N N . SER A 1 171 ? 2.821 16.882 -4.352 1.00 92.44 171 SER A N 1
ATOM 1341 C CA . SER A 1 171 ? 2.163 15.773 -3.648 1.00 92.44 171 SER A CA 1
ATOM 1342 C C . SER A 1 171 ? 0.747 15.480 -4.170 1.00 92.44 171 SER A C 1
ATOM 1344 O O . SER A 1 171 ? -0.140 15.100 -3.408 1.00 92.44 171 SER A O 1
ATOM 1346 N N . ASP A 1 172 ? 0.533 15.671 -5.473 1.00 95.19 172 ASP A N 1
ATOM 1347 C CA . ASP A 1 172 ? -0.733 15.450 -6.171 1.00 95.19 172 ASP A CA 1
ATOM 1348 C C . ASP A 1 172 ? -0.422 14.729 -7.494 1.00 95.19 172 ASP A C 1
ATOM 1350 O O . ASP A 1 172 ? 0.113 15.353 -8.414 1.00 95.19 172 ASP A O 1
ATOM 1354 N N . PRO A 1 173 ? -0.746 13.428 -7.629 1.00 96.19 173 PRO A N 1
ATOM 1355 C CA . PRO A 1 173 ? -0.449 12.679 -8.848 1.00 96.19 173 PRO A CA 1
ATOM 1356 C C . PRO A 1 173 ? -1.269 13.143 -10.067 1.00 96.19 173 PRO A C 1
ATOM 1358 O O . PRO A 1 173 ? -1.004 12.684 -11.172 1.00 96.19 173 PRO A O 1
ATOM 1361 N N . ALA A 1 174 ? -2.250 14.042 -9.903 1.00 95.12 174 ALA A N 1
ATOM 1362 C CA . ALA A 1 174 ? -2.935 14.718 -11.009 1.00 95.12 174 ALA A CA 1
ATOM 1363 C C . ALA A 1 174 ? -2.328 16.093 -11.357 1.00 95.12 174 ALA A C 1
ATOM 1365 O O . ALA A 1 174 ? -2.759 16.726 -12.320 1.00 95.12 174 ALA A O 1
ATOM 1366 N N . ASN A 1 175 ? -1.346 16.570 -10.587 1.00 94.62 175 ASN A N 1
ATOM 1367 C CA . ASN A 1 175 ? -0.634 17.824 -10.815 1.00 94.62 175 ASN A CA 1
ATOM 1368 C C . ASN A 1 175 ? 0.856 17.654 -10.494 1.00 94.62 175 ASN A C 1
ATOM 1370 O O . ASN A 1 175 ? 1.348 18.070 -9.449 1.00 94.62 175 ASN A O 1
ATOM 1374 N N . THR A 1 176 ? 1.590 17.046 -11.412 1.00 93.12 176 THR A N 1
ATOM 1375 C CA . THR A 1 176 ? 2.970 16.603 -11.184 1.00 93.12 176 THR A CA 1
ATOM 1376 C C . THR A 1 176 ? 4.034 17.613 -11.614 1.00 93.12 176 THR A C 1
ATOM 1378 O O . THR A 1 176 ? 5.219 17.405 -11.358 1.00 93.12 176 THR A O 1
ATOM 1381 N N . THR A 1 177 ? 3.647 18.718 -12.261 1.00 89.44 177 THR A N 1
ATOM 1382 C CA . THR A 1 177 ? 4.586 19.733 -12.755 1.00 89.44 177 THR A CA 1
ATOM 1383 C C . THR A 1 177 ? 5.274 20.452 -11.591 1.00 89.44 177 THR A C 1
ATOM 1385 O O . THR A 1 177 ? 4.587 21.088 -10.785 1.00 89.44 177 THR A O 1
ATOM 1388 N N . PRO A 1 178 ? 6.617 20.409 -11.498 1.00 86.44 178 PRO A N 1
ATOM 1389 C CA . PRO A 1 178 ? 7.346 21.114 -10.459 1.00 86.44 178 PRO A CA 1
ATOM 1390 C C . PRO A 1 178 ? 7.029 22.611 -10.434 1.00 86.44 178 PRO A C 1
ATOM 1392 O O . PRO A 1 178 ? 7.092 23.262 -11.481 1.00 86.44 178 PRO A O 1
ATOM 1395 N N . PRO A 1 179 ? 6.728 23.193 -9.258 1.00 85.19 179 PRO A N 1
ATOM 1396 C CA . PRO A 1 179 ? 6.599 24.635 -9.129 1.00 85.19 179 PRO A CA 1
ATOM 1397 C C . PRO A 1 179 ? 7.870 25.343 -9.598 1.00 85.19 179 PRO A C 1
ATOM 1399 O O . PRO A 1 179 ? 8.990 24.879 -9.340 1.00 85.19 179 PRO A O 1
ATOM 1402 N N . SER A 1 180 ? 7.696 26.499 -10.242 1.00 84.19 180 SER A N 1
ATOM 1403 C CA . SER A 1 180 ? 8.818 27.370 -10.599 1.00 84.19 180 SER A CA 1
ATOM 1404 C C . SER A 1 180 ? 9.634 27.721 -9.349 1.00 84.19 180 SER A C 1
ATOM 1406 O O . SER A 1 180 ? 9.068 28.067 -8.313 1.00 84.19 180 SER A O 1
ATOM 1408 N N . GLY A 1 181 ? 10.962 27.599 -9.430 1.00 80.56 181 GLY A N 1
ATOM 1409 C CA . GLY A 1 181 ? 11.867 27.861 -8.305 1.00 80.56 181 GLY A CA 1
ATOM 1410 C C . GLY A 1 181 ? 11.911 26.771 -7.224 1.00 80.56 181 GLY A C 1
ATOM 1411 O O . GLY A 1 181 ? 12.577 26.966 -6.209 1.00 80.56 181 GLY A O 1
ATOM 1412 N N . SER A 1 182 ? 11.239 25.627 -7.416 1.00 80.00 182 SER A N 1
ATOM 1413 C CA . SER A 1 182 ? 11.365 24.484 -6.503 1.00 80.00 182 SER A CA 1
ATOM 1414 C C . SER A 1 182 ? 12.797 23.932 -6.469 1.00 80.00 182 SER A C 1
ATOM 1416 O O . SER A 1 182 ? 13.573 24.068 -7.415 1.00 80.00 182 SER A O 1
ATOM 1418 N N . ASN A 1 183 ? 13.154 23.259 -5.374 1.00 76.06 183 ASN A N 1
ATOM 1419 C CA . ASN A 1 183 ? 14.439 22.565 -5.216 1.00 76.06 183 ASN A CA 1
ATOM 1420 C C . ASN A 1 183 ? 14.496 21.203 -5.943 1.00 76.06 183 ASN A C 1
ATOM 1422 O O . ASN A 1 183 ? 15.511 20.509 -5.874 1.00 76.06 183 ASN A O 1
ATOM 1426 N N . THR A 1 184 ? 13.421 20.824 -6.638 1.00 78.00 184 THR A N 1
ATOM 1427 C CA . THR A 1 184 ? 13.242 19.546 -7.345 1.00 78.00 184 THR A CA 1
ATOM 1428 C C . THR A 1 184 ? 12.759 19.733 -8.795 1.00 78.00 184 THR A C 1
ATOM 1430 O O . THR A 1 184 ? 11.911 18.977 -9.266 1.00 78.00 184 THR A O 1
ATOM 1433 N N . PRO A 1 185 ? 13.305 20.697 -9.567 1.00 80.44 185 PRO A N 1
ATOM 1434 C CA . PRO A 1 185 ? 12.711 21.125 -10.837 1.00 80.44 185 PRO A CA 1
ATOM 1435 C C . PRO A 1 185 ? 12.735 20.055 -11.943 1.00 80.44 185 PRO A C 1
ATOM 1437 O O . PRO A 1 185 ? 12.028 20.201 -12.931 1.00 80.44 185 PRO A O 1
ATOM 1440 N N . ASN A 1 186 ? 13.530 18.987 -11.790 1.00 87.31 186 ASN A N 1
ATOM 1441 C CA . ASN A 1 186 ? 13.618 17.866 -12.736 1.00 87.31 186 ASN A CA 1
ATOM 1442 C C . ASN A 1 186 ? 13.040 16.547 -12.180 1.00 87.31 186 ASN A C 1
ATOM 1444 O O . ASN A 1 186 ? 13.330 15.459 -12.681 1.00 87.31 186 ASN A O 1
ATOM 1448 N N . TRP A 1 187 ? 12.256 16.606 -11.104 1.00 90.12 187 TRP A N 1
ATOM 1449 C CA . TRP A 1 187 ? 11.589 15.430 -10.553 1.00 90.12 187 TRP A CA 1
ATOM 1450 C C . TRP A 1 187 ? 10.087 15.657 -10.522 1.00 90.12 187 TRP A C 1
ATOM 1452 O O . TRP A 1 187 ? 9.575 16.343 -9.651 1.00 90.12 187 TRP A O 1
ATOM 1462 N N . PHE A 1 188 ? 9.387 15.066 -11.483 1.00 91.38 188 PHE A N 1
ATOM 1463 C CA . PHE A 1 188 ? 7.934 15.179 -11.631 1.00 91.38 188 PHE A CA 1
ATOM 1464 C C . PHE A 1 188 ? 7.195 14.120 -10.793 1.00 91.38 188 PHE A C 1
ATOM 1466 O O . PHE A 1 188 ? 5.977 14.152 -10.676 1.00 91.38 188 PHE A O 1
ATOM 1473 N N . GLY A 1 189 ? 7.929 13.178 -10.192 1.00 92.19 189 GLY A N 1
ATOM 1474 C CA . GLY A 1 189 ? 7.369 11.964 -9.607 1.00 92.19 189 GLY A CA 1
ATOM 1475 C C . GLY A 1 189 ? 7.011 10.922 -10.665 1.00 92.19 189 GLY A C 1
ATOM 1476 O O . GLY A 1 189 ? 6.700 11.242 -11.812 1.00 92.19 189 GLY A O 1
ATOM 1477 N N . LEU A 1 190 ? 7.054 9.649 -10.279 1.00 93.25 190 LEU A N 1
ATOM 1478 C CA . LEU A 1 190 ? 6.756 8.537 -11.188 1.00 93.25 190 LEU A CA 1
ATOM 1479 C C . LEU A 1 190 ? 5.306 8.567 -11.695 1.00 93.25 190 LEU A C 1
ATOM 1481 O O . LEU A 1 190 ? 5.065 8.163 -12.829 1.00 93.25 190 LEU A O 1
ATOM 1485 N N . ALA A 1 191 ? 4.367 9.107 -10.913 1.00 95.69 191 ALA A N 1
ATOM 1486 C CA . ALA A 1 191 ? 2.964 9.273 -11.292 1.00 95.69 191 ALA A CA 1
ATOM 1487 C C . ALA A 1 191 ? 2.759 10.189 -12.510 1.00 95.69 191 ALA A C 1
ATOM 1489 O O . ALA A 1 191 ? 1.714 10.113 -13.149 1.00 95.69 191 ALA A O 1
ATOM 1490 N N . HIS A 1 192 ? 3.744 11.030 -12.854 1.00 94.75 192 HIS A N 1
ATOM 1491 C CA . HIS A 1 192 ? 3.697 11.816 -14.087 1.00 94.75 192 HIS A CA 1
ATOM 1492 C C . HIS A 1 192 ? 3.750 10.927 -15.333 1.00 94.75 192 HIS A C 1
ATOM 1494 O O . HIS A 1 192 ? 3.132 11.243 -16.346 1.00 94.75 192 HIS A O 1
ATOM 1500 N N . TYR A 1 193 ? 4.489 9.821 -15.242 1.00 94.00 193 TYR A N 1
ATOM 1501 C CA . TYR A 1 193 ? 4.797 8.952 -16.370 1.00 94.00 193 TYR A CA 1
ATOM 1502 C C . TYR A 1 193 ? 4.004 7.645 -16.322 1.00 94.00 193 TYR A C 1
ATOM 1504 O O . TYR A 1 193 ? 3.568 7.141 -17.351 1.00 94.00 193 TYR A O 1
ATOM 1512 N N . ILE A 1 194 ? 3.811 7.073 -15.133 1.00 93.88 194 ILE A N 1
ATOM 1513 C CA . ILE A 1 194 ? 3.269 5.726 -14.955 1.00 93.88 194 ILE A CA 1
ATOM 1514 C C . ILE A 1 194 ? 1.951 5.806 -14.175 1.00 93.88 194 ILE A C 1
ATOM 1516 O O . ILE A 1 194 ? 1.941 6.316 -13.051 1.00 93.88 194 ILE A O 1
ATOM 1520 N N . PRO A 1 195 ? 0.835 5.283 -14.721 1.00 92.12 195 PRO A N 1
ATOM 1521 C CA . PRO A 1 195 ? -0.429 5.253 -13.999 1.00 92.12 195 PRO A CA 1
ATOM 1522 C C . PRO A 1 195 ? -0.347 4.324 -12.782 1.00 92.12 195 PRO A C 1
ATOM 1524 O O . PRO A 1 195 ? 0.278 3.263 -12.821 1.00 92.12 195 PRO A O 1
ATOM 1527 N N . ALA A 1 196 ? -1.025 4.706 -11.699 1.00 94.50 196 ALA A N 1
ATOM 1528 C CA . ALA A 1 196 ? -1.163 3.851 -10.528 1.00 94.50 196 ALA A CA 1
ATOM 1529 C C . ALA A 1 196 ? -2.010 2.608 -10.854 1.00 94.50 196 ALA A C 1
ATOM 1531 O O . ALA A 1 196 ? -3.041 2.703 -11.520 1.00 94.50 196 ALA A O 1
ATOM 1532 N N . ASN A 1 197 ? -1.600 1.454 -10.331 1.00 93.75 197 ASN A N 1
ATOM 1533 C CA . ASN A 1 197 ? -2.384 0.221 -10.358 1.00 93.75 197 ASN A CA 1
ATOM 1534 C C . ASN A 1 197 ? -3.025 -0.027 -8.990 1.00 93.75 197 ASN A C 1
ATOM 1536 O O . ASN A 1 197 ? -2.534 0.451 -7.967 1.00 93.75 197 ASN A O 1
ATOM 1540 N N . SER A 1 198 ? -4.108 -0.803 -8.965 1.00 95.44 198 SER A N 1
ATOM 1541 C CA . SER A 1 198 ? -4.786 -1.183 -7.726 1.00 95.44 198 SER A CA 1
ATOM 1542 C C . SER A 1 198 ? -5.032 -2.691 -7.667 1.00 95.44 198 SER A C 1
ATOM 1544 O O . SER A 1 198 ? -5.531 -3.252 -8.645 1.00 95.44 198 SER A O 1
ATOM 1546 N N . PRO A 1 199 ? -4.735 -3.355 -6.534 1.00 95.88 199 PRO A N 1
ATOM 1547 C CA . PRO A 1 199 ? -5.027 -4.776 -6.341 1.00 95.88 199 PRO A CA 1
ATOM 1548 C C . PRO A 1 199 ? -6.496 -5.043 -5.956 1.00 95.88 199 PRO A C 1
ATOM 1550 O O . PRO A 1 199 ? -6.904 -6.196 -5.817 1.00 95.88 199 PRO A O 1
ATOM 1553 N N . LEU A 1 200 ? -7.299 -3.994 -5.748 1.00 98.00 200 LEU A N 1
ATOM 1554 C CA . LEU A 1 200 ? -8.620 -4.069 -5.123 1.00 98.00 200 LEU A CA 1
ATOM 1555 C C . LEU A 1 200 ? -9.692 -4.597 -6.078 1.00 98.00 200 LEU A C 1
ATOM 1557 O O . LEU A 1 200 ? -10.446 -3.826 -6.668 1.00 98.00 200 LEU A O 1
ATOM 1561 N N . THR A 1 201 ? -9.752 -5.918 -6.215 1.00 97.81 201 THR A N 1
ATOM 1562 C CA . THR A 1 201 ? -10.626 -6.620 -7.172 1.00 97.81 201 THR A CA 1
ATOM 1563 C C . THR A 1 201 ? -11.633 -7.572 -6.518 1.00 97.81 201 THR A C 1
ATOM 1565 O O . THR A 1 201 ? -12.477 -8.147 -7.201 1.00 97.81 201 THR A O 1
ATOM 1568 N N . GLN A 1 202 ? -11.551 -7.766 -5.198 1.00 97.25 202 GLN A N 1
ATOM 1569 C CA . GLN A 1 202 ? -12.365 -8.729 -4.454 1.00 97.25 202 GLN A CA 1
ATOM 1570 C C . GLN A 1 202 ? -12.790 -8.175 -3.092 1.00 97.25 202 GLN A C 1
ATOM 1572 O O . GLN A 1 202 ? -12.070 -7.382 -2.483 1.00 97.25 202 GLN A O 1
ATOM 1577 N N . LEU A 1 203 ? -13.964 -8.608 -2.627 1.00 97.12 203 LEU A N 1
ATOM 1578 C CA . LEU A 1 203 ? -14.450 -8.360 -1.271 1.00 97.12 203 LEU A CA 1
ATOM 1579 C C . LEU A 1 203 ? -13.992 -9.475 -0.308 1.00 97.12 203 LEU A C 1
ATOM 1581 O O . LEU A 1 203 ? -13.823 -10.615 -0.745 1.00 97.12 203 LEU A O 1
ATOM 1585 N N . PRO A 1 204 ? -13.859 -9.180 0.999 1.00 97.31 204 PRO A N 1
ATOM 1586 C CA . PRO A 1 204 ? -13.963 -7.849 1.596 1.00 97.31 204 PRO A CA 1
ATOM 1587 C C . PRO A 1 204 ? -12.705 -7.001 1.324 1.00 97.31 204 PRO A C 1
ATOM 1589 O O . PRO A 1 204 ? -11.600 -7.523 1.218 1.00 97.31 204 PRO A O 1
ATOM 1592 N N . PHE A 1 205 ? -12.867 -5.680 1.250 1.00 98.12 205 PHE A N 1
ATOM 1593 C CA . PHE A 1 205 ? -11.758 -4.723 1.249 1.00 98.12 205 PHE A CA 1
ATOM 1594 C C . PHE A 1 205 ? -11.806 -3.883 2.523 1.00 98.12 205 PHE A C 1
ATOM 1596 O O . PHE A 1 205 ? -12.797 -3.199 2.776 1.00 98.12 205 PHE A O 1
ATOM 1603 N N . ILE A 1 206 ? -10.727 -3.902 3.307 1.00 98.00 206 ILE A N 1
ATOM 1604 C CA . ILE A 1 206 ? -10.556 -3.048 4.481 1.00 98.00 206 ILE A CA 1
ATOM 1605 C C . ILE A 1 206 ? -9.204 -2.355 4.416 1.00 98.00 206 ILE A C 1
ATOM 1607 O O . ILE A 1 206 ? -8.197 -2.937 4.028 1.00 98.00 206 ILE A O 1
ATOM 1611 N N . THR A 1 207 ? -9.200 -1.097 4.830 1.00 98.56 207 THR A N 1
ATOM 1612 C CA . THR A 1 207 ? -7.996 -0.321 5.095 1.00 98.56 207 THR A CA 1
ATOM 1613 C C . THR A 1 207 ? -8.218 0.487 6.362 1.00 98.56 207 THR A C 1
ATOM 1615 O O . THR A 1 207 ? -9.244 1.155 6.516 1.00 98.56 207 THR A O 1
ATOM 1618 N N . ASN A 1 208 ? -7.268 0.409 7.284 1.00 98.56 208 ASN A N 1
ATOM 1619 C CA . ASN A 1 208 ? -7.177 1.246 8.474 1.00 98.56 208 ASN A CA 1
ATOM 1620 C C . ASN A 1 208 ? -6.132 2.355 8.288 1.00 98.56 208 ASN A C 1
ATOM 1622 O O . ASN A 1 208 ? -5.882 3.128 9.208 1.00 98.56 208 ASN A O 1
ATOM 1626 N N . PHE A 1 209 ? -5.549 2.445 7.084 1.00 98.56 209 PHE A N 1
ATOM 1627 C CA . PHE A 1 209 ? -4.408 3.294 6.751 1.00 98.56 209 PHE A CA 1
ATOM 1628 C C . PHE A 1 209 ? -3.163 2.983 7.599 1.00 98.56 209 PHE A C 1
ATOM 1630 O O . PHE A 1 209 ? -2.301 3.845 7.773 1.00 98.56 209 PHE A O 1
ATOM 1637 N N . ASN A 1 210 ? -3.050 1.746 8.097 1.00 98.25 210 ASN A N 1
ATOM 1638 C CA . ASN A 1 210 ? -1.883 1.293 8.829 1.00 98.25 210 ASN A CA 1
ATOM 1639 C C . ASN A 1 210 ? -0.691 1.161 7.876 1.00 98.25 210 ASN A C 1
ATOM 1641 O O . ASN A 1 210 ? -0.692 0.339 6.962 1.00 98.25 210 ASN A O 1
ATOM 1645 N N . THR A 1 211 ? 0.364 1.933 8.116 1.00 97.25 211 THR A N 1
ATOM 1646 C CA . THR A 1 211 ? 1.590 1.880 7.303 1.00 97.25 211 THR A CA 1
ATOM 1647 C C . THR A 1 211 ? 2.538 0.737 7.689 1.00 97.25 211 THR A C 1
ATOM 1649 O O . THR A 1 211 ? 3.622 0.639 7.123 1.00 97.25 211 THR A O 1
ATOM 1652 N N . GLY A 1 212 ? 2.143 -0.138 8.624 1.00 96.88 212 GLY A N 1
ATOM 1653 C CA . GLY A 1 212 ? 2.989 -1.227 9.125 1.00 96.88 212 GLY A CA 1
ATOM 1654 C C . GLY A 1 212 ? 4.049 -0.751 10.120 1.00 96.88 212 GLY A C 1
ATOM 1655 O O . GLY A 1 212 ? 5.041 -1.442 10.336 1.00 96.88 212 GLY A O 1
ATOM 1656 N N . GLN A 1 213 ? 3.859 0.430 10.707 1.00 95.94 213 GLN A N 1
ATOM 1657 C CA . GLN A 1 213 ? 4.717 1.005 11.739 1.00 95.94 213 GLN A CA 1
ATOM 1658 C C . GLN A 1 213 ? 3.954 2.041 12.573 1.00 95.94 213 GLN A C 1
ATOM 1660 O O . GLN A 1 213 ? 2.922 2.569 12.144 1.00 95.94 213 GLN A O 1
ATOM 1665 N N . GLY A 1 214 ? 4.487 2.375 13.745 1.00 96.00 214 GLY A N 1
ATOM 1666 C CA . GLY A 1 214 ? 3.948 3.427 14.605 1.00 96.00 214 GLY A CA 1
ATOM 1667 C C . GLY A 1 214 ? 4.666 3.513 15.948 1.00 96.00 214 GLY A C 1
ATOM 1668 O O . GLY A 1 214 ? 5.578 2.740 16.216 1.00 96.00 214 GLY A O 1
ATOM 1669 N N . ASN A 1 215 ? 4.228 4.449 16.794 1.00 95.62 215 ASN A N 1
ATOM 1670 C CA . ASN A 1 215 ? 4.689 4.594 18.188 1.00 95.62 215 ASN A CA 1
ATOM 1671 C C . ASN A 1 215 ? 3.672 4.074 19.221 1.00 95.62 215 ASN A C 1
ATOM 1673 O O . ASN A 1 215 ? 3.828 4.264 20.428 1.00 95.62 215 ASN A O 1
ATOM 1677 N N . PHE A 1 216 ? 2.609 3.450 18.732 1.00 96.75 216 PHE A N 1
ATOM 1678 C CA . PHE A 1 216 ? 1.619 2.697 19.484 1.00 96.75 216 PHE A CA 1
ATOM 1679 C C . PHE A 1 216 ? 0.935 1.734 18.516 1.00 96.75 216 PHE A C 1
ATOM 1681 O O . PHE A 1 216 ? 0.936 1.968 17.303 1.00 96.75 216 PHE A O 1
ATOM 1688 N N . TYR A 1 217 ? 0.297 0.694 19.036 1.00 97.56 217 TYR A N 1
ATOM 1689 C CA . TYR A 1 217 ? -0.620 -0.140 18.266 1.00 97.56 217 TYR A CA 1
ATOM 1690 C C . TYR A 1 217 ? -2.008 -0.049 18.886 1.00 97.56 217 TYR A C 1
ATOM 1692 O O . TYR A 1 217 ? -2.162 -0.263 20.092 1.00 97.56 217 TYR A O 1
ATOM 1700 N N . LYS A 1 218 ? -3.023 0.273 18.080 1.00 97.94 218 LYS A N 1
ATOM 1701 C CA . LYS A 1 218 ? -4.424 0.264 18.515 1.00 97.94 218 LYS A CA 1
ATOM 1702 C C . LYS A 1 218 ? -5.192 -0.879 17.875 1.00 97.94 218 LYS A C 1
ATOM 1704 O O . LYS A 1 218 ? -4.927 -1.259 16.740 1.00 97.94 218 LYS A O 1
ATOM 1709 N N . ILE A 1 219 ? -6.176 -1.388 18.601 1.00 97.25 219 ILE A N 1
ATOM 1710 C CA . ILE A 1 219 ? -7.209 -2.289 18.096 1.00 97.25 219 ILE A CA 1
ATOM 1711 C C . ILE A 1 219 ? -8.550 -1.656 18.449 1.00 97.25 219 ILE A C 1
ATOM 1713 O O . ILE A 1 219 ? -8.843 -1.412 19.618 1.00 97.25 219 ILE A O 1
ATOM 1717 N N . ASN A 1 220 ? -9.354 -1.359 17.430 1.00 96.25 220 ASN A N 1
ATOM 1718 C CA . ASN A 1 220 ? -10.668 -0.723 17.556 1.00 96.25 220 ASN A CA 1
ATOM 1719 C C . ASN A 1 220 ? -10.668 0.574 18.399 1.00 96.25 220 ASN A C 1
ATOM 1721 O O . ASN A 1 220 ? -11.609 0.859 19.136 1.00 96.25 220 ASN A O 1
ATOM 1725 N N . GLY A 1 221 ? -9.603 1.368 18.286 1.00 96.12 221 GLY A N 1
ATOM 1726 C CA . GLY A 1 221 ? -9.391 2.638 18.979 1.00 96.12 221 GLY A CA 1
ATOM 1727 C C . GLY A 1 221 ? -8.718 2.518 20.348 1.00 96.12 221 GLY A C 1
ATOM 1728 O O . GLY A 1 221 ? -8.321 3.544 20.903 1.00 96.12 221 GLY A O 1
ATOM 1729 N N . THR A 1 222 ? -8.545 1.300 20.864 1.00 95.56 222 THR A N 1
ATOM 1730 C CA . THR A 1 222 ? -7.902 1.023 22.155 1.00 95.56 222 THR A CA 1
ATOM 1731 C C . THR A 1 222 ? -6.423 0.731 21.958 1.00 95.56 222 THR A C 1
ATOM 1733 O O . THR A 1 222 ? -6.072 -0.160 21.188 1.00 95.56 222 THR A O 1
ATOM 1736 N N . THR A 1 223 ? -5.552 1.459 22.657 1.00 96.00 223 THR A N 1
ATOM 1737 C CA . THR A 1 223 ? -4.108 1.188 22.671 1.00 96.00 223 THR A CA 1
ATOM 1738 C C . THR A 1 223 ? -3.840 -0.152 23.346 1.00 96.00 223 THR A C 1
ATOM 1740 O O . THR A 1 223 ? -4.239 -0.349 24.487 1.00 96.00 223 THR A O 1
ATOM 1743 N N . VAL A 1 224 ? -3.164 -1.053 22.636 1.00 94.62 224 VAL A N 1
ATOM 1744 C CA . VAL A 1 224 ? -2.732 -2.376 23.123 1.00 94.62 224 VAL A CA 1
ATOM 1745 C C . VAL A 1 224 ? -1.210 -2.518 23.128 1.00 94.62 224 VAL A C 1
ATOM 1747 O O . VAL A 1 224 ? -0.684 -3.573 23.446 1.00 94.62 224 VAL A O 1
ATOM 1750 N N . MET A 1 225 ? -0.482 -1.485 22.710 1.00 93.31 225 MET A N 1
ATOM 1751 C CA . MET A 1 225 ? 0.972 -1.403 22.795 1.00 93.31 225 MET A CA 1
ATOM 1752 C C . MET A 1 225 ? 1.379 0.066 22.693 1.00 93.31 225 MET A C 1
ATOM 1754 O O . MET A 1 225 ? 0.799 0.817 21.906 1.00 93.31 225 MET A O 1
ATOM 1758 N N . THR A 1 226 ? 2.373 0.465 23.484 1.00 91.81 226 THR A N 1
ATOM 1759 C CA . THR A 1 226 ? 3.000 1.792 23.427 1.00 91.81 226 THR A CA 1
ATOM 1760 C C . THR A 1 226 ? 4.488 1.624 23.153 1.00 91.81 226 THR A C 1
ATOM 1762 O O . THR A 1 226 ? 5.128 0.752 23.736 1.00 91.81 226 THR A O 1
ATOM 1765 N N . GLY A 1 227 ? 5.042 2.478 22.298 1.00 91.19 227 GLY A N 1
ATOM 1766 C CA . GLY A 1 227 ? 6.434 2.422 21.867 1.00 91.19 227 GLY A CA 1
ATOM 1767 C C . GLY A 1 227 ? 6.570 2.198 20.359 1.00 91.19 227 GLY A C 1
ATOM 1768 O O . GLY A 1 227 ? 5.590 1.881 19.681 1.00 91.19 227 GLY A O 1
ATOM 1769 N N . PRO A 1 228 ? 7.777 2.406 19.812 1.00 92.56 228 PRO A N 1
ATOM 1770 C CA . PRO A 1 228 ? 8.032 2.222 18.392 1.00 92.56 228 PRO A CA 1
ATOM 1771 C C . PRO A 1 228 ? 7.893 0.751 17.993 1.00 92.56 228 PRO A C 1
ATOM 1773 O O . PRO A 1 228 ? 8.375 -0.142 18.688 1.00 92.56 228 PRO A O 1
ATOM 1776 N N . TRP A 1 229 ? 7.282 0.498 16.841 1.00 94.38 229 TRP A N 1
ATOM 1777 C CA . TRP A 1 229 ? 7.239 -0.820 16.215 1.00 94.38 229 TRP A CA 1
ATOM 1778 C C . TRP A 1 229 ? 7.246 -0.716 14.695 1.00 94.38 229 TRP A C 1
ATOM 1780 O O . TRP A 1 229 ? 6.811 0.281 14.114 1.00 94.38 229 TRP A O 1
ATOM 1790 N N . THR A 1 230 ? 7.700 -1.793 14.058 1.00 95.12 230 THR A N 1
ATOM 1791 C CA . THR A 1 230 ? 7.561 -2.027 12.620 1.00 95.12 230 THR A CA 1
ATOM 1792 C C . THR A 1 230 ? 7.141 -3.478 12.391 1.00 95.12 230 THR A C 1
ATOM 1794 O O . THR A 1 230 ? 7.655 -4.399 13.022 1.00 95.12 230 THR A O 1
ATOM 1797 N N . ASN A 1 231 ? 6.152 -3.682 11.528 1.00 96.00 231 ASN A N 1
ATOM 1798 C CA . ASN A 1 231 ? 5.675 -4.978 11.068 1.00 96.00 231 ASN A CA 1
ATOM 1799 C C . ASN A 1 231 ? 4.931 -4.780 9.738 1.00 96.00 231 ASN A C 1
ATOM 1801 O O . ASN A 1 231 ? 3.707 -4.617 9.706 1.00 96.00 231 ASN A O 1
ATOM 1805 N N . LEU A 1 232 ? 5.682 -4.784 8.633 1.00 95.19 232 LEU A N 1
ATOM 1806 C CA . LEU A 1 232 ? 5.141 -4.560 7.286 1.00 95.19 232 LEU A CA 1
ATOM 1807 C C . LEU A 1 232 ? 4.147 -5.646 6.847 1.00 95.19 232 LEU A C 1
ATOM 1809 O O . LEU A 1 232 ? 3.310 -5.381 5.993 1.00 95.19 232 LEU A O 1
ATOM 1813 N N . GLY A 1 233 ? 4.151 -6.824 7.483 1.00 94.38 233 GLY A N 1
ATOM 1814 C CA . GLY A 1 233 ? 3.122 -7.850 7.273 1.00 94.38 233 GLY A CA 1
ATOM 1815 C C . GLY A 1 233 ? 1.716 -7.424 7.720 1.00 94.38 233 GLY A C 1
ATOM 1816 O O . GLY A 1 233 ? 0.747 -8.104 7.405 1.00 94.38 233 GLY A O 1
ATOM 1817 N N . THR A 1 234 ? 1.600 -6.300 8.437 1.00 95.94 234 THR A N 1
ATOM 1818 C CA . THR A 1 234 ? 0.324 -5.686 8.846 1.00 95.94 234 THR A CA 1
ATOM 1819 C C . THR A 1 234 ? -0.007 -4.404 8.085 1.00 95.94 234 THR A C 1
ATOM 1821 O O . THR A 1 234 ? -0.973 -3.725 8.438 1.00 95.94 234 THR A O 1
ATOM 1824 N N . GLN A 1 235 ? 0.808 -4.028 7.096 1.00 97.44 235 GLN A N 1
ATOM 1825 C CA . GLN A 1 235 ? 0.559 -2.843 6.287 1.00 97.44 235 GLN A CA 1
ATOM 1826 C C . GLN A 1 235 ? -0.735 -3.029 5.488 1.00 97.44 235 GLN A C 1
ATOM 1828 O O . GLN A 1 235 ? -0.911 -4.028 4.792 1.00 97.44 235 GLN A O 1
ATOM 1833 N N . ASP A 1 236 ? -1.634 -2.053 5.582 1.00 97.88 236 ASP A N 1
ATOM 1834 C CA . ASP A 1 236 ? -2.855 -2.050 4.786 1.00 97.88 236 ASP A CA 1
ATOM 1835 C C . ASP A 1 236 ? -2.556 -1.649 3.338 1.00 97.88 236 ASP A C 1
ATOM 1837 O O . ASP A 1 236 ? -1.574 -0.967 3.034 1.00 97.88 236 ASP A O 1
ATOM 1841 N N . ILE A 1 237 ? -3.484 -1.968 2.438 1.00 97.69 237 ILE A N 1
ATOM 1842 C CA . ILE A 1 237 ? -3.512 -1.333 1.121 1.00 97.69 237 ILE A CA 1
ATOM 1843 C C . ILE A 1 237 ? -3.829 0.155 1.334 1.00 97.69 237 ILE A C 1
ATOM 1845 O O . ILE A 1 237 ? -4.925 0.523 1.771 1.00 97.69 237 ILE A O 1
ATOM 1849 N N . LEU A 1 238 ? -2.838 1.005 1.061 1.00 97.81 238 LEU A N 1
ATOM 1850 C CA . LEU A 1 238 ? -2.930 2.461 1.179 1.00 97.81 238 LEU A CA 1
ATOM 1851 C C . LEU A 1 238 ? -3.613 3.084 -0.058 1.00 97.81 238 LEU A C 1
ATOM 1853 O O . LEU A 1 238 ? -3.727 2.420 -1.092 1.00 97.81 238 LEU A O 1
ATOM 1857 N N . PRO A 1 239 ? -4.062 4.354 0.016 1.00 98.38 239 PRO A N 1
ATOM 185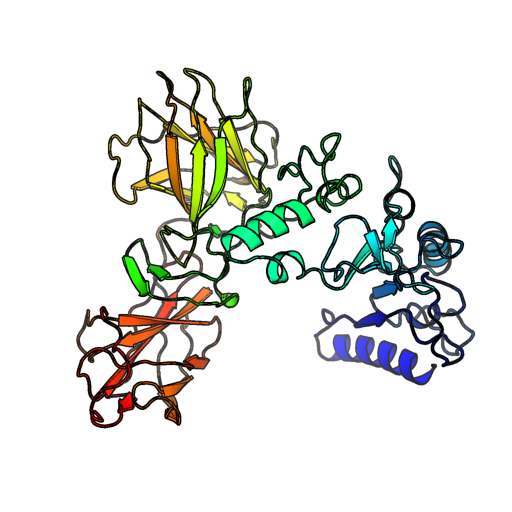8 C CA . PRO A 1 239 ? -4.741 5.030 -1.091 1.00 98.38 239 PRO A CA 1
ATOM 1859 C C . PRO A 1 239 ? -3.963 4.961 -2.406 1.00 98.38 239 PRO A C 1
ATOM 1861 O O . PRO A 1 239 ? -2.773 5.275 -2.443 1.00 98.38 239 PRO A O 1
ATOM 1864 N N . THR A 1 240 ? -4.664 4.608 -3.488 1.00 98.06 240 THR A N 1
ATOM 1865 C CA . THR A 1 240 ? -4.136 4.609 -4.861 1.00 98.06 240 THR A CA 1
ATOM 1866 C C . THR A 1 240 ? -3.583 5.984 -5.236 1.00 98.06 240 THR A C 1
ATOM 1868 O O . THR A 1 240 ? -2.558 6.076 -5.907 1.00 98.06 240 THR A O 1
ATOM 1871 N N . TRP A 1 241 ? -4.242 7.056 -4.782 1.00 97.69 241 TRP A N 1
ATOM 1872 C CA . TRP A 1 241 ? -3.825 8.433 -5.036 1.00 97.69 241 TRP A CA 1
ATOM 1873 C C . TRP A 1 241 ? -3.513 9.169 -3.727 1.00 97.69 241 TRP A C 1
ATOM 1875 O O . TRP A 1 241 ? -4.360 9.255 -2.839 1.00 97.69 241 TRP A O 1
ATOM 1885 N N . ARG A 1 242 ? -2.305 9.742 -3.624 1.00 96.06 242 ARG A N 1
ATOM 1886 C CA . ARG A 1 242 ? -1.830 10.518 -2.462 1.00 96.06 242 ARG A CA 1
ATOM 1887 C C . ARG A 1 242 ? -1.204 11.852 -2.912 1.00 96.06 242 ARG A C 1
ATOM 1889 O O . ARG A 1 242 ? -0.030 11.872 -3.248 1.00 96.06 242 ARG A O 1
ATOM 1896 N N . TRP A 1 243 ? -1.942 12.960 -2.967 1.00 96.38 243 TRP A N 1
ATOM 1897 C CA . TRP A 1 243 ? -3.390 13.076 -2.786 1.00 96.38 243 TRP A CA 1
ATOM 1898 C C . TRP A 1 243 ? -4.014 13.943 -3.871 1.00 96.38 243 TRP A C 1
ATOM 1900 O O . TRP A 1 243 ? -3.630 15.092 -4.061 1.00 96.38 243 TRP A O 1
ATOM 1910 N N . ILE A 1 244 ? -5.042 13.414 -4.532 1.00 97.44 244 ILE A N 1
ATOM 1911 C CA . ILE A 1 244 ? -5.848 14.204 -5.462 1.00 97.44 244 ILE A CA 1
ATOM 1912 C C . ILE A 1 244 ? -6.953 14.882 -4.657 1.00 97.44 244 ILE A C 1
ATOM 1914 O O . ILE A 1 244 ? -7.904 14.224 -4.221 1.00 97.44 244 ILE A O 1
ATOM 1918 N N . VAL A 1 245 ? -6.833 16.199 -4.490 1.00 97.75 245 VAL A N 1
ATOM 1919 C CA . VAL A 1 245 ? -7.885 17.056 -3.928 1.00 97.75 245 VAL A CA 1
ATOM 1920 C C . VAL A 1 245 ? -8.512 17.872 -5.053 1.00 97.75 245 VAL A C 1
ATOM 1922 O O . VAL A 1 245 ? -7.816 18.562 -5.802 1.00 97.75 245 VAL A O 1
ATOM 1925 N N . THR A 1 246 ? -9.835 17.818 -5.172 1.00 97.00 246 THR A N 1
ATOM 1926 C CA . THR A 1 246 ? -10.605 18.589 -6.159 1.00 97.00 246 THR A CA 1
ATOM 1927 C C . THR A 1 246 ? -11.634 19.472 -5.468 1.00 97.00 246 THR A C 1
ATOM 1929 O O . THR A 1 246 ? -12.147 19.136 -4.404 1.00 97.00 246 THR A O 1
ATOM 1932 N N . SER A 1 247 ? -11.892 20.641 -6.044 1.00 97.19 247 SER A N 1
ATOM 1933 C CA . SER A 1 247 ? -12.781 21.662 -5.492 1.00 97.19 247 SER A CA 1
ATOM 1934 C C . SER A 1 247 ? -13.260 22.554 -6.639 1.00 97.19 247 SER A C 1
ATOM 1936 O O . SER A 1 247 ? -12.460 22.828 -7.537 1.00 97.19 247 SER A O 1
ATOM 1938 N N . PRO A 1 248 ? -14.517 23.035 -6.635 1.00 96.25 248 PRO A N 1
ATOM 1939 C CA . PRO A 1 248 ? -14.940 24.115 -7.523 1.00 96.25 248 PRO A CA 1
ATOM 1940 C C . PRO A 1 248 ? -14.367 25.480 -7.092 1.00 96.25 248 PRO A C 1
ATOM 1942 O O . PRO A 1 248 ? -14.472 26.446 -7.840 1.00 96.25 248 PRO A O 1
ATOM 1945 N N . GLY A 1 249 ? -13.777 25.573 -5.894 1.00 94.62 249 GLY A N 1
ATOM 1946 C CA . GLY A 1 249 ? -13.097 26.761 -5.379 1.00 94.62 249 GLY A CA 1
ATOM 1947 C C . GLY A 1 249 ? -11.654 26.467 -4.963 1.00 94.62 249 GLY A C 1
ATOM 1948 O O . GLY A 1 249 ? -11.000 25.569 -5.494 1.00 94.62 249 GLY A O 1
ATOM 1949 N N . ALA A 1 250 ? -11.150 27.216 -3.981 1.00 91.94 250 ALA A N 1
ATOM 1950 C CA . ALA A 1 250 ? -9.819 26.975 -3.429 1.00 91.94 250 ALA A CA 1
ATOM 1951 C C . ALA A 1 250 ? -9.711 25.566 -2.810 1.00 91.94 250 ALA A C 1
ATOM 1953 O O . ALA A 1 250 ? -10.654 25.068 -2.187 1.00 91.94 250 ALA A O 1
ATOM 1954 N N . LYS A 1 251 ? -8.546 24.930 -2.980 1.00 94.88 251 LYS A N 1
ATOM 1955 C CA . LYS A 1 251 ? -8.178 23.672 -2.318 1.00 94.88 251 LYS A CA 1
ATOM 1956 C C . LYS A 1 251 ? -7.497 24.018 -0.995 1.00 94.88 251 LYS A C 1
ATOM 1958 O O . LYS A 1 251 ? -6.364 24.489 -0.992 1.00 94.88 251 LYS A O 1
ATOM 1963 N N . THR A 1 252 ? -8.201 23.845 0.115 1.00 95.62 252 THR A N 1
ATOM 1964 C CA . THR A 1 252 ? -7.745 24.260 1.454 1.00 95.62 252 THR A CA 1
ATOM 1965 C C . THR A 1 252 ? -7.657 23.109 2.450 1.00 95.62 252 THR A C 1
ATOM 1967 O O . THR A 1 252 ? -7.222 23.328 3.580 1.00 95.62 252 THR A O 1
ATOM 1970 N N . LEU A 1 253 ? -8.061 21.898 2.056 1.00 96.31 253 LEU A N 1
ATOM 1971 C CA . LEU A 1 253 ? -7.855 20.682 2.837 1.00 96.31 253 LEU A CA 1
ATOM 1972 C C . LEU A 1 253 ? -6.544 19.994 2.461 1.00 96.31 253 LEU A C 1
ATOM 1974 O O . LEU A 1 253 ? -6.237 19.807 1.285 1.00 96.31 253 LEU A O 1
ATOM 1978 N N . ALA A 1 254 ? -5.823 19.557 3.486 1.00 96.25 254 ALA A N 1
ATOM 1979 C CA . ALA A 1 254 ? -4.589 18.800 3.400 1.00 96.25 254 ALA A CA 1
ATOM 1980 C C . ALA A 1 254 ? -4.797 17.408 4.026 1.00 96.25 254 ALA A C 1
ATOM 1982 O O . ALA A 1 254 ? -4.831 17.280 5.256 1.00 96.25 254 ALA A O 1
ATOM 1983 N N . PRO A 1 255 ? -4.979 16.360 3.208 1.00 97.44 255 PRO A N 1
ATOM 1984 C CA . PRO A 1 255 ? -4.876 14.983 3.673 1.00 97.44 255 PRO A CA 1
ATOM 1985 C C . PRO A 1 255 ? -3.429 14.597 4.009 1.00 97.44 255 PRO A C 1
ATOM 1987 O O . PRO A 1 255 ? -2.480 15.007 3.340 1.00 97.44 255 PRO A O 1
ATOM 1990 N N . SER A 1 256 ? -3.250 13.765 5.029 1.00 97.00 256 SER A N 1
ATOM 1991 C CA . SER A 1 256 ? -1.957 13.192 5.406 1.00 97.00 256 SER A CA 1
ATOM 1992 C C . SER A 1 256 ? -2.126 11.867 6.148 1.00 97.00 256 SER A C 1
ATOM 1994 O O . SER A 1 256 ? -3.213 11.536 6.620 1.00 97.00 256 SER A O 1
ATOM 1996 N N . ILE A 1 257 ? -1.048 11.089 6.251 1.00 97.44 257 ILE A N 1
ATOM 1997 C CA . ILE A 1 257 ? -1.011 9.961 7.185 1.00 97.44 257 ILE A CA 1
ATOM 1998 C C . ILE A 1 257 ? -0.678 10.508 8.571 1.00 97.44 257 ILE A C 1
ATOM 2000 O O . ILE A 1 257 ? 0.307 11.227 8.742 1.00 97.44 257 ILE A O 1
ATOM 2004 N N . ASP A 1 258 ? -1.508 10.167 9.546 1.00 93.88 258 ASP A N 1
ATOM 2005 C CA . ASP A 1 258 ? -1.352 10.538 10.942 1.00 93.88 258 ASP A CA 1
ATOM 2006 C C . ASP A 1 258 ? -0.746 9.383 11.729 1.00 93.88 258 ASP A C 1
ATOM 2008 O O . ASP A 1 258 ? -1.197 8.249 11.611 1.00 93.88 258 ASP A O 1
ATOM 2012 N N . PHE A 1 259 ? 0.260 9.691 12.540 1.00 96.31 259 PHE A N 1
ATOM 2013 C CA . PHE A 1 259 ? 0.919 8.757 13.455 1.00 96.31 259 PHE A CA 1
ATOM 2014 C C . PHE A 1 259 ? 0.635 9.097 14.925 1.00 96.31 259 PHE A C 1
ATOM 2016 O O . PHE A 1 259 ? 1.200 8.473 15.820 1.00 96.31 259 PHE A O 1
ATOM 2023 N N . ALA A 1 260 ? -0.203 10.105 15.193 1.00 95.19 260 ALA A N 1
ATOM 2024 C CA . ALA A 1 260 ? -0.635 10.484 16.536 1.00 95.19 260 ALA A CA 1
ATOM 2025 C C . ALA A 1 260 ? -1.961 9.817 16.944 1.00 95.19 260 ALA A C 1
ATOM 2027 O O . ALA A 1 260 ? -2.294 9.774 18.127 1.00 95.19 260 ALA A O 1
ATOM 2028 N N . GLU A 1 261 ? -2.720 9.287 15.983 1.00 95.06 261 GLU A N 1
ATOM 2029 C CA . GLU A 1 261 ? -4.012 8.643 16.208 1.00 95.06 261 GLU A CA 1
ATOM 2030 C C . GLU A 1 261 ? -4.242 7.492 15.214 1.00 95.06 261 GLU A C 1
ATOM 2032 O O . GLU A 1 261 ? -3.776 7.548 14.079 1.00 95.06 261 GLU A O 1
ATOM 2037 N N . SER A 1 262 ? -4.974 6.453 15.627 1.00 97.56 262 SER A N 1
ATOM 2038 C CA . SER A 1 262 ? -5.439 5.380 14.739 1.00 97.56 262 SER A CA 1
ATOM 2039 C C . SER A 1 262 ? -6.662 4.652 15.303 1.00 97.56 262 SER A C 1
ATOM 2041 O O . SER A 1 262 ? -6.922 4.653 16.509 1.00 97.56 262 SER A O 1
ATOM 2043 N N . TYR A 1 263 ? -7.446 4.026 14.425 1.00 97.94 263 TYR A N 1
ATOM 2044 C CA . TYR A 1 263 ? -8.483 3.087 14.863 1.00 97.94 263 TYR A CA 1
ATOM 2045 C C . TYR A 1 263 ? -7.910 1.678 15.013 1.00 97.94 263 TYR A C 1
ATOM 2047 O O . TYR A 1 263 ? -8.226 0.971 15.964 1.00 97.94 263 TYR A O 1
ATOM 2055 N N . TYR A 1 264 ? -7.043 1.272 14.093 1.00 98.19 264 TYR A N 1
ATOM 2056 C CA . TYR A 1 264 ? -6.385 -0.023 14.121 1.00 98.19 264 TYR A CA 1
ATOM 2057 C C . TYR A 1 264 ? -4.958 0.138 13.583 1.00 98.19 264 TYR A C 1
ATOM 2059 O O . TYR A 1 264 ? -4.747 0.886 12.631 1.00 98.19 264 TYR A O 1
ATOM 2067 N N . GLY A 1 265 ? -3.973 -0.528 14.183 1.00 98.12 265 GLY A N 1
ATOM 2068 C CA . GLY A 1 265 ? -2.564 -0.350 13.827 1.00 98.12 265 GLY A CA 1
ATOM 2069 C C . GLY A 1 265 ? -1.976 0.953 14.374 1.00 98.12 265 GLY A C 1
ATOM 2070 O O . GLY A 1 265 ? -2.372 1.417 15.446 1.00 98.12 265 GLY A O 1
ATOM 2071 N N . GLY A 1 266 ? -1.011 1.539 13.661 1.00 97.69 266 GLY A N 1
ATOM 2072 C CA . GLY A 1 266 ? -0.176 2.645 14.169 1.00 97.69 266 GLY A CA 1
ATOM 2073 C C . GLY A 1 266 ? -0.358 3.973 13.449 1.00 97.69 266 GLY A C 1
ATOM 2074 O O . GLY A 1 266 ? 0.340 4.937 13.751 1.00 97.69 266 GLY A O 1
ATOM 2075 N N . SER A 1 267 ? -1.257 4.019 12.467 1.00 98.31 267 SER A N 1
ATOM 2076 C CA . SER A 1 267 ? -1.538 5.224 11.691 1.00 98.31 267 SER A CA 1
ATOM 2077 C C . SER A 1 267 ? -2.976 5.252 11.180 1.00 98.31 267 SER A C 1
ATOM 2079 O O . SER A 1 267 ? -3.656 4.228 11.173 1.00 98.31 267 SER A O 1
ATOM 2081 N N . ALA A 1 268 ? -3.442 6.439 10.800 1.00 98.31 268 ALA A N 1
ATOM 2082 C CA . ALA A 1 268 ? -4.744 6.685 10.185 1.00 98.31 268 ALA A CA 1
ATOM 2083 C C . ALA A 1 268 ? -4.632 7.754 9.086 1.00 98.31 268 ALA A C 1
ATOM 2085 O O . ALA A 1 268 ? -3.601 8.408 8.937 1.00 98.31 268 ALA A O 1
ATOM 2086 N N . LEU A 1 269 ? -5.704 7.977 8.324 1.00 98.44 269 LEU A N 1
ATOM 2087 C CA . LEU A 1 269 ? -5.806 9.136 7.437 1.00 98.44 269 LEU A CA 1
ATOM 2088 C C . LEU A 1 269 ? -6.287 10.346 8.244 1.00 98.44 269 LEU A C 1
ATOM 2090 O O . LEU A 1 269 ? -7.349 10.303 8.855 1.00 98.44 269 LEU A O 1
ATOM 2094 N N . LYS A 1 270 ? -5.559 11.455 8.200 1.00 97.44 270 LYS A N 1
ATOM 2095 C CA . LYS A 1 270 ? -6.004 12.752 8.716 1.00 97.44 270 LYS A CA 1
ATOM 2096 C C . LYS A 1 270 ? -6.359 13.677 7.568 1.00 97.44 270 LYS A C 1
ATOM 2098 O O . LYS A 1 270 ? -5.677 13.694 6.550 1.00 97.44 270 LYS A O 1
ATOM 2103 N N . VAL A 1 271 ? -7.411 14.468 7.748 1.00 97.19 271 VAL A N 1
ATOM 2104 C CA . VAL A 1 271 ? -7.795 15.543 6.830 1.00 97.19 271 VAL A CA 1
ATOM 2105 C C . VAL A 1 271 ? -7.980 16.806 7.652 1.00 97.19 271 VAL A C 1
ATOM 2107 O O . VAL A 1 271 ? -8.849 16.863 8.523 1.00 97.19 271 VAL A O 1
ATOM 2110 N N . ALA A 1 272 ? -7.148 17.812 7.394 1.00 95.75 272 ALA A N 1
ATOM 2111 C CA . ALA A 1 272 ? -7.170 19.063 8.139 1.00 95.75 272 ALA A CA 1
ATOM 2112 C C . ALA A 1 272 ? -7.093 20.281 7.215 1.00 95.75 272 ALA A C 1
ATOM 2114 O O . ALA A 1 272 ? -6.566 20.194 6.109 1.00 95.75 272 ALA A O 1
ATOM 2115 N N . GLY A 1 273 ? -7.605 21.419 7.674 1.00 95.31 273 GLY A N 1
ATOM 2116 C CA . GLY A 1 273 ? -7.541 22.686 6.952 1.00 95.31 273 GLY A CA 1
ATOM 2117 C C . GLY A 1 273 ? -8.804 23.519 7.123 1.00 95.31 273 GLY A C 1
ATOM 2118 O O . GLY A 1 273 ? -9.555 23.352 8.085 1.00 95.31 273 GLY A O 1
ATOM 2119 N N . ALA A 1 274 ? -9.043 24.418 6.172 1.00 94.06 274 ALA A N 1
ATOM 2120 C CA . ALA A 1 274 ? -10.243 25.244 6.164 1.00 94.06 274 ALA A CA 1
ATOM 2121 C C . ALA A 1 274 ? -11.334 24.642 5.267 1.00 94.06 274 ALA A C 1
ATOM 2123 O O . ALA A 1 274 ? -11.047 24.074 4.216 1.00 94.06 274 ALA A O 1
ATOM 2124 N N . LEU A 1 275 ? -12.592 24.830 5.649 1.00 93.75 275 LEU A N 1
ATOM 2125 C CA . LEU A 1 275 ? -13.780 24.612 4.836 1.00 93.75 275 LEU A CA 1
ATOM 2126 C C . LEU A 1 275 ? -14.406 25.974 4.543 1.00 93.75 275 LEU A C 1
ATOM 2128 O O . LEU A 1 275 ? -14.812 26.683 5.463 1.00 93.75 275 LEU A O 1
ATOM 2132 N N . THR A 1 276 ? -14.500 26.346 3.271 1.00 94.50 276 THR A N 1
ATOM 2133 C CA . THR A 1 276 ? -15.247 27.538 2.857 1.00 94.50 276 THR A CA 1
ATOM 2134 C C . THR A 1 276 ? -16.744 27.230 2.859 1.00 94.50 276 THR A C 1
ATOM 2136 O O . THR A 1 276 ? -17.158 26.159 2.413 1.00 94.50 276 THR A O 1
ATOM 2139 N N . ALA A 1 277 ? -17.552 28.168 3.358 1.00 94.00 277 ALA A N 1
ATOM 2140 C CA . ALA A 1 277 ? -19.007 28.050 3.400 1.00 94.00 277 ALA A CA 1
ATOM 2141 C C . ALA A 1 277 ? -19.579 27.680 2.019 1.00 94.00 277 ALA A C 1
ATOM 2143 O O . ALA A 1 277 ? -19.312 28.360 1.028 1.00 94.00 277 ALA A O 1
ATOM 2144 N N . GLY A 1 278 ? -20.336 26.584 1.948 1.00 92.94 278 GLY A N 1
ATOM 2145 C CA . GLY A 1 278 ? -20.994 26.114 0.725 1.00 92.94 278 GLY A CA 1
ATOM 2146 C C . GLY A 1 278 ? -20.073 25.519 -0.350 1.00 92.94 278 GLY A C 1
ATOM 2147 O O . GLY A 1 278 ? -20.571 25.107 -1.395 1.00 92.94 278 GLY A O 1
ATOM 2148 N N . VAL A 1 279 ? -18.757 25.428 -0.121 1.00 96.12 279 VAL A N 1
ATOM 2149 C CA . VAL A 1 279 ? -17.798 24.869 -1.090 1.00 96.12 279 VAL A CA 1
ATOM 2150 C C . VAL A 1 279 ? -17.430 23.441 -0.698 1.00 96.12 279 VAL A C 1
ATOM 2152 O O . VAL A 1 279 ? -16.973 23.180 0.415 1.00 96.12 279 VAL A O 1
ATOM 2155 N N . THR A 1 280 ? -17.613 22.502 -1.625 1.00 96.62 280 THR A N 1
ATOM 2156 C CA . THR A 1 280 ? -17.231 21.095 -1.443 1.00 96.62 280 THR A CA 1
ATOM 2157 C C . THR A 1 280 ? -15.781 20.853 -1.837 1.00 96.62 280 THR A C 1
ATOM 2159 O O . THR A 1 280 ? -15.330 21.377 -2.852 1.00 96.62 280 THR A O 1
ATOM 2162 N N . GLN A 1 281 ? -15.086 19.984 -1.112 1.00 97.75 281 GLN A N 1
ATOM 2163 C CA . GLN A 1 281 ? -13.766 19.481 -1.489 1.00 97.75 281 GLN A CA 1
ATOM 2164 C C . GLN A 1 281 ? -13.768 17.955 -1.460 1.00 97.75 281 GLN A C 1
ATOM 2166 O O . GLN A 1 281 ? -14.158 17.362 -0.456 1.00 97.75 281 GLN A O 1
ATOM 2171 N N . ASP A 1 282 ? -13.322 17.332 -2.547 1.00 98.19 282 ASP A N 1
ATOM 2172 C CA . ASP A 1 282 ? -13.292 15.880 -2.700 1.00 98.19 282 ASP A CA 1
ATOM 2173 C C . ASP A 1 282 ? -11.855 15.375 -2.693 1.00 98.19 282 ASP A C 1
ATOM 2175 O O . ASP A 1 282 ? -11.008 15.875 -3.435 1.00 98.19 282 ASP A O 1
ATOM 2179 N N . ILE A 1 283 ? -11.603 14.346 -1.890 1.00 98.44 283 ILE A N 1
ATOM 2180 C CA . ILE A 1 283 ? -10.327 13.638 -1.816 1.00 98.44 283 ILE A CA 1
ATOM 2181 C C . ILE A 1 283 ? -10.514 12.276 -2.475 1.00 98.44 283 ILE A C 1
ATOM 2183 O O . ILE A 1 283 ? -11.270 11.436 -1.978 1.00 98.44 283 ILE A O 1
ATOM 2187 N N . LYS A 1 284 ? -9.849 12.059 -3.612 1.00 97.69 284 LYS A N 1
ATOM 2188 C CA . LYS A 1 284 ? -9.895 10.789 -4.346 1.00 97.69 284 LYS A CA 1
ATOM 2189 C C . LYS A 1 284 ? -8.925 9.802 -3.697 1.00 97.69 284 LYS A C 1
ATOM 2191 O O . LYS A 1 284 ? -7.746 10.119 -3.585 1.00 97.69 284 LYS A O 1
ATOM 2196 N N . LEU A 1 285 ? -9.403 8.630 -3.271 1.00 98.50 285 LEU A N 1
ATOM 2197 C CA . LEU A 1 285 ? -8.600 7.703 -2.464 1.00 98.50 285 LEU A CA 1
ATOM 2198 C C . LEU A 1 285 ? -8.234 6.423 -3.213 1.00 98.50 285 LEU A C 1
ATOM 2200 O O . LEU A 1 285 ? -7.052 6.157 -3.409 1.00 98.50 285 LEU A O 1
ATOM 2204 N N . TYR A 1 286 ? -9.228 5.643 -3.638 1.00 98.62 286 TYR A N 1
ATOM 2205 C CA . TYR A 1 286 ? -8.999 4.291 -4.153 1.00 98.62 286 TYR A CA 1
ATOM 2206 C C . TYR A 1 286 ? -9.564 4.114 -5.555 1.00 98.62 286 TYR A C 1
ATOM 2208 O O . TYR A 1 286 ? -10.706 4.498 -5.818 1.00 98.62 286 TYR A O 1
ATOM 2216 N N . GLN A 1 287 ? -8.766 3.498 -6.425 1.00 98.06 287 GLN A N 1
ATOM 2217 C CA . GLN A 1 287 ? -9.241 2.816 -7.622 1.00 98.06 287 GLN A CA 1
ATOM 2218 C C . GLN A 1 287 ? -9.556 1.369 -7.258 1.00 98.06 287 GLN A C 1
ATOM 2220 O O . GLN A 1 287 ? -8.794 0.739 -6.525 1.00 98.06 287 GLN A O 1
ATOM 2225 N N . THR A 1 288 ? -10.653 0.831 -7.766 1.00 98.44 288 THR A N 1
ATOM 2226 C CA . THR A 1 288 ? -11.121 -0.515 -7.433 1.00 98.44 288 THR A CA 1
ATOM 2227 C C . THR A 1 288 ? -11.766 -1.199 -8.639 1.00 98.44 288 THR A C 1
ATOM 2229 O O . THR A 1 288 ? -12.001 -0.578 -9.672 1.00 98.44 288 THR A O 1
ATOM 2232 N N . ARG A 1 289 ? -12.053 -2.489 -8.493 1.00 98.31 289 ARG A N 1
ATOM 2233 C CA . ARG A 1 289 ? -12.971 -3.293 -9.307 1.00 98.31 289 ARG A CA 1
ATOM 2234 C C . ARG A 1 289 ? -13.691 -4.251 -8.357 1.00 98.31 289 ARG A C 1
ATOM 2236 O O . ARG A 1 289 ? -13.446 -5.451 -8.364 1.00 98.31 289 ARG A O 1
ATOM 2243 N N . LEU A 1 290 ? -14.472 -3.706 -7.426 1.00 98.62 290 LEU A N 1
ATOM 2244 C CA . LEU A 1 290 ? -15.124 -4.512 -6.388 1.00 98.62 290 LEU A CA 1
ATOM 2245 C C . LEU A 1 290 ? -16.551 -4.866 -6.825 1.00 98.62 290 LEU A C 1
ATOM 2247 O O . LEU A 1 290 ? -17.336 -3.945 -7.068 1.00 98.62 290 LEU A O 1
ATOM 2251 N N . PRO A 1 291 ? -16.912 -6.157 -6.924 1.00 98.38 291 PRO A N 1
ATOM 2252 C CA . PRO A 1 291 ? -18.274 -6.550 -7.265 1.00 98.38 291 PRO A CA 1
ATOM 2253 C C . PRO A 1 291 ? -19.227 -6.184 -6.124 1.00 98.38 291 PRO A C 1
ATOM 2255 O O . PRO A 1 291 ? -18.943 -6.485 -4.969 1.00 98.38 291 PRO A O 1
ATOM 2258 N N . ILE A 1 292 ? -20.355 -5.548 -6.443 1.00 98.56 292 ILE A N 1
ATOM 2259 C CA . ILE A 1 292 ? -21.380 -5.183 -5.460 1.00 98.56 292 ILE A CA 1
ATOM 2260 C C . ILE A 1 292 ? -22.532 -6.182 -5.516 1.00 98.56 292 ILE A C 1
ATOM 2262 O O . ILE A 1 292 ? -23.083 -6.466 -6.581 1.00 98.56 292 ILE A O 1
ATOM 2266 N N . THR A 1 293 ? -22.923 -6.688 -4.355 1.00 98.25 293 THR A N 1
ATOM 2267 C CA . THR A 1 293 ? -24.060 -7.587 -4.147 1.00 98.25 293 THR A CA 1
ATOM 2268 C C . THR A 1 293 ? -25.167 -6.875 -3.363 1.00 98.25 293 THR A C 1
ATOM 2270 O O . THR A 1 293 ? -25.030 -5.719 -2.954 1.00 98.25 293 THR A O 1
ATOM 2273 N N . ALA A 1 294 ? -26.300 -7.553 -3.161 1.00 97.94 294 ALA A N 1
ATOM 2274 C CA . ALA A 1 294 ? -27.396 -7.019 -2.352 1.00 97.94 294 ALA A CA 1
ATOM 2275 C C . ALA A 1 294 ? -27.008 -6.839 -0.869 1.00 97.94 294 ALA A C 1
ATOM 2277 O O . ALA A 1 294 ? -27.579 -5.985 -0.194 1.00 97.94 294 ALA A O 1
ATOM 2278 N N . ASP A 1 295 ? -26.011 -7.589 -0.389 1.00 97.38 295 ASP A N 1
ATOM 2279 C CA . ASP A 1 295 ? -25.571 -7.582 1.009 1.00 97.38 295 ASP A CA 1
ATOM 2280 C C . ASP A 1 295 ? -24.362 -6.665 1.254 1.00 97.38 295 ASP A C 1
ATOM 2282 O O . ASP A 1 295 ? -23.920 -6.501 2.400 1.00 97.38 295 ASP A O 1
ATOM 2286 N N . THR A 1 296 ? -23.822 -6.042 0.200 1.00 98.38 296 THR A N 1
ATOM 2287 C CA . THR A 1 296 ? -22.643 -5.185 0.310 1.00 98.38 296 THR A CA 1
ATOM 2288 C C . THR A 1 296 ? -22.942 -3.908 1.090 1.00 98.38 296 THR A C 1
ATOM 2290 O O . THR A 1 296 ? -23.901 -3.174 0.828 1.00 98.38 296 THR A O 1
ATOM 2293 N N . ASN A 1 297 ? -22.052 -3.592 2.026 1.00 97.75 297 ASN A N 1
ATOM 2294 C CA . ASN A 1 297 ? -22.062 -2.352 2.790 1.00 97.75 297 ASN A CA 1
ATOM 2295 C C . ASN A 1 297 ? -20.697 -1.669 2.715 1.00 97.75 297 ASN A C 1
ATOM 2297 O O . ASN A 1 297 ? -19.667 -2.319 2.893 1.00 97.75 297 ASN A O 1
ATOM 2301 N N . LEU A 1 298 ? -20.701 -0.348 2.526 1.00 97.81 298 LEU A N 1
ATOM 2302 C CA . LEU A 1 298 ? -19.518 0.495 2.684 1.00 97.81 298 LEU A CA 1
ATOM 2303 C C . LEU A 1 298 ? -19.587 1.202 4.041 1.00 97.81 298 LEU A C 1
ATOM 2305 O O . LEU A 1 298 ? -20.499 1.982 4.309 1.00 97.81 298 LEU A O 1
ATOM 2309 N N . LYS A 1 299 ? -18.602 0.944 4.898 1.00 96.25 299 LYS A N 1
ATOM 2310 C CA . LYS A 1 299 ? -18.453 1.514 6.237 1.00 96.25 299 LYS A CA 1
ATOM 2311 C C . LYS A 1 299 ? -17.268 2.470 6.292 1.00 96.25 299 LYS A C 1
ATOM 2313 O O . LYS A 1 299 ? -16.169 2.144 5.848 1.00 96.25 299 LYS A O 1
ATOM 2318 N N . LEU A 1 300 ? -17.493 3.627 6.902 1.00 96.56 300 LEU A N 1
ATOM 2319 C CA . LEU A 1 300 ? -16.477 4.608 7.262 1.00 96.56 300 LEU A CA 1
ATOM 2320 C C . LEU A 1 300 ? -16.406 4.689 8.789 1.00 96.56 300 LEU A C 1
ATOM 2322 O O . LEU A 1 300 ? -17.410 5.008 9.425 1.00 96.56 300 LEU A O 1
ATOM 2326 N N . ILE A 1 301 ? -15.238 4.437 9.379 1.00 95.75 301 ILE A N 1
ATOM 2327 C CA . ILE A 1 301 ? -14.994 4.674 10.808 1.00 95.75 301 ILE A CA 1
ATOM 2328 C C . ILE A 1 301 ? -14.089 5.889 10.938 1.00 95.75 301 ILE A C 1
ATOM 2330 O O . ILE A 1 301 ? -12.984 5.910 10.395 1.00 95.75 301 ILE A O 1
ATOM 2334 N N . TYR A 1 302 ? -14.561 6.919 11.630 1.00 94.69 302 TYR A N 1
ATOM 2335 C CA . TYR A 1 302 ? -13.894 8.214 11.669 1.00 94.69 302 TYR A CA 1
ATOM 2336 C C . TYR A 1 302 ? -14.162 8.963 12.978 1.00 94.69 302 TYR A C 1
ATOM 2338 O O . TYR A 1 302 ? -15.149 8.715 13.670 1.00 94.69 302 TYR A O 1
ATOM 2346 N N . LYS A 1 303 ? -13.274 9.896 13.317 1.00 92.00 303 LYS A N 1
ATOM 2347 C CA . LYS A 1 303 ? -13.483 10.926 14.336 1.00 92.00 303 LYS A CA 1
ATOM 2348 C C . LYS A 1 303 ? -13.994 12.187 13.637 1.00 92.00 303 LYS A C 1
ATOM 2350 O O . LYS A 1 303 ? -13.246 12.737 12.828 1.00 92.00 303 LYS A O 1
ATOM 2355 N N . PRO A 1 304 ? -15.218 12.670 13.912 1.00 82.44 304 PRO A N 1
ATOM 2356 C CA . PRO A 1 304 ? -15.856 13.696 13.085 1.00 82.44 304 PRO A CA 1
ATOM 2357 C C . PRO A 1 304 ? -15.120 15.027 12.980 1.00 82.44 304 PRO A C 1
ATOM 2359 O O . PRO A 1 304 ? -15.246 15.695 11.958 1.00 82.44 304 PRO A O 1
ATOM 2362 N N . GLY A 1 305 ? -14.365 15.422 14.010 1.00 74.81 305 GLY A N 1
ATOM 2363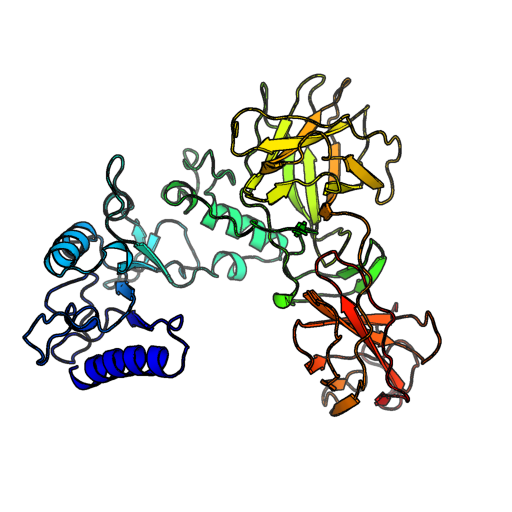 C CA . GLY A 1 305 ? -13.683 16.717 13.990 1.00 74.81 305 GLY A CA 1
ATOM 2364 C C . GLY A 1 305 ? -14.646 17.901 13.893 1.00 74.81 305 GLY A C 1
ATOM 2365 O O . GLY A 1 305 ? -14.289 18.929 13.321 1.00 74.81 305 GLY A O 1
ATOM 2366 N N . ALA A 1 306 ? -15.892 17.712 14.348 1.00 68.75 306 ALA A N 1
ATOM 2367 C CA . ALA A 1 306 ? -17.019 18.577 14.031 1.00 68.75 306 ALA A CA 1
ATOM 2368 C C . ALA A 1 306 ? -16.791 20.017 14.523 1.00 68.75 306 ALA A C 1
ATOM 2370 O O . ALA A 1 306 ? -16.688 20.280 15.719 1.00 68.75 306 ALA A O 1
ATOM 2371 N N . VAL A 1 307 ? -16.750 20.950 13.575 1.00 69.31 307 VAL A N 1
ATOM 2372 C CA . VAL A 1 307 ? -16.736 22.402 13.787 1.00 69.31 307 VAL A CA 1
ATOM 2373 C C . VAL A 1 307 ? -17.716 22.997 12.775 1.00 69.31 307 VAL A C 1
ATOM 2375 O O . VAL A 1 307 ? -17.661 22.620 11.605 1.00 69.31 307 VAL A O 1
ATOM 2378 N N . ASN A 1 308 ? -18.603 23.900 13.206 1.00 68.88 308 ASN A N 1
ATOM 2379 C CA . ASN A 1 308 ? -19.501 24.684 12.340 1.00 68.88 308 ASN A CA 1
ATOM 2380 C C . ASN A 1 308 ? -20.215 23.859 11.242 1.00 68.88 308 ASN A C 1
ATOM 2382 O O . ASN A 1 308 ? -20.087 24.155 10.051 1.00 68.88 308 ASN A O 1
ATOM 2386 N N . ASP A 1 309 ? -20.922 22.791 11.620 1.00 78.44 309 ASP A N 1
ATOM 2387 C CA . ASP A 1 309 ? -21.679 21.923 10.699 1.00 78.44 309 ASP A CA 1
ATOM 2388 C C . ASP A 1 309 ? -20.848 21.297 9.562 1.00 78.44 309 ASP A C 1
ATOM 2390 O O . ASP A 1 309 ? -21.341 21.090 8.450 1.00 78.44 309 ASP A O 1
ATOM 2394 N N . ALA A 1 310 ? -19.567 21.008 9.809 1.00 88.38 310 ALA A N 1
ATOM 2395 C CA . ALA A 1 310 ? -18.753 20.239 8.876 1.00 88.38 310 ALA A CA 1
ATOM 2396 C C . ALA A 1 310 ? -19.374 18.857 8.608 1.00 88.38 310 ALA A C 1
ATOM 2398 O O . ALA A 1 310 ? -19.755 18.127 9.523 1.00 88.38 310 ALA A O 1
ATOM 2399 N N . GLN A 1 311 ? -19.452 18.493 7.333 1.00 90.31 311 GLN A N 1
ATOM 2400 C CA . GLN A 1 311 ? -20.048 17.258 6.843 1.00 90.31 311 GLN A CA 1
ATOM 2401 C C . GLN A 1 311 ? -19.015 16.452 6.074 1.00 90.31 311 GLN A C 1
ATOM 2403 O O . GLN A 1 311 ? -18.269 17.002 5.261 1.00 90.31 311 GLN A O 1
ATOM 2408 N N . ILE A 1 312 ? -19.054 15.138 6.276 1.00 93.50 312 ILE A N 1
ATOM 2409 C CA . ILE A 1 312 ? -18.315 14.165 5.480 1.00 93.50 312 ILE A CA 1
ATOM 2410 C C . ILE A 1 312 ? -19.345 13.346 4.701 1.00 93.50 312 ILE A C 1
ATOM 2412 O O . ILE A 1 312 ? -20.382 12.960 5.236 1.00 93.50 312 ILE A O 1
ATOM 2416 N N . ARG A 1 313 ? -19.088 13.095 3.421 1.00 95.44 313 ARG A N 1
ATOM 2417 C CA . ARG A 1 313 ? -19.846 12.148 2.594 1.00 95.44 313 ARG A CA 1
ATOM 2418 C C . ARG A 1 313 ? -18.881 11.163 1.967 1.00 95.44 313 ARG A C 1
ATOM 2420 O O . ARG A 1 313 ? -17.776 11.540 1.579 1.00 95.44 313 ARG A O 1
ATOM 2427 N N . VAL A 1 314 ? -19.320 9.923 1.813 1.00 97.62 314 VAL A N 1
ATOM 2428 C CA . VAL A 1 314 ? -18.613 8.955 0.979 1.00 97.62 314 VAL A CA 1
ATOM 2429 C C . VAL A 1 314 ? -19.074 9.166 -0.457 1.00 97.62 314 VAL A C 1
ATOM 2431 O O . VAL A 1 314 ? -20.274 9.123 -0.731 1.00 97.62 314 VAL A O 1
ATOM 2434 N N . GLY A 1 315 ? -18.130 9.426 -1.355 1.00 97.88 315 GLY A N 1
ATOM 2435 C CA . GLY A 1 315 ? -18.358 9.438 -2.792 1.00 97.88 315 GLY A CA 1
ATOM 2436 C C . GLY A 1 315 ? -17.890 8.131 -3.424 1.00 97.88 315 GLY A C 1
ATOM 2437 O O . GLY A 1 315 ? -16.872 7.568 -3.025 1.00 97.88 315 GLY A O 1
ATOM 2438 N N . PHE A 1 316 ? -18.621 7.638 -4.416 1.00 98.44 316 PHE A N 1
ATOM 2439 C CA . PHE A 1 316 ? -18.253 6.442 -5.167 1.00 98.44 316 PHE A CA 1
ATOM 2440 C C . PHE A 1 316 ? -18.722 6.499 -6.625 1.00 98.44 316 PHE A C 1
ATOM 2442 O O . PHE A 1 316 ? -19.701 7.171 -6.940 1.00 98.44 316 PHE A O 1
ATOM 2449 N N . ALA A 1 317 ? -18.025 5.794 -7.517 1.00 98.56 317 ALA A N 1
ATOM 2450 C CA . ALA A 1 317 ? -18.411 5.617 -8.922 1.00 98.56 317 ALA A CA 1
ATOM 2451 C C . ALA A 1 317 ? -18.160 4.174 -9.377 1.00 98.56 317 ALA A C 1
ATOM 2453 O O . ALA A 1 317 ? -17.391 3.448 -8.748 1.00 98.56 317 ALA A O 1
ATOM 2454 N N . PHE A 1 318 ? -18.793 3.767 -10.475 1.00 98.69 318 PHE A N 1
ATOM 2455 C CA . PHE A 1 318 ? -18.807 2.386 -10.971 1.00 98.69 318 PHE A CA 1
ATOM 2456 C C . PHE A 1 318 ? -18.153 2.277 -12.357 1.00 98.69 318 PHE A C 1
ATOM 2458 O O . PHE A 1 318 ? -18.041 3.278 -13.059 1.00 98.69 318 PHE A O 1
ATOM 2465 N N . GLU A 1 319 ? -17.717 1.081 -12.763 1.00 98.00 319 GLU A N 1
ATOM 2466 C CA . GLU A 1 319 ? -16.984 0.872 -14.030 1.00 98.00 319 GLU A CA 1
ATOM 2467 C C . GLU A 1 319 ? -17.800 1.200 -15.290 1.00 98.00 319 GLU A C 1
ATOM 2469 O O . GLU A 1 319 ? -17.225 1.570 -16.310 1.00 98.00 319 GLU A O 1
ATOM 2474 N N . ASP A 1 320 ? -19.127 1.102 -15.222 1.00 97.81 320 ASP A N 1
ATOM 2475 C CA . ASP A 1 320 ? -20.046 1.477 -16.303 1.00 97.81 320 ASP A CA 1
ATOM 2476 C C . ASP A 1 320 ? -20.192 3.004 -16.473 1.00 97.81 320 ASP A C 1
ATOM 2478 O O . ASP A 1 320 ? -20.625 3.467 -17.527 1.00 97.81 320 ASP A O 1
ATOM 2482 N N . ALA A 1 321 ? -19.814 3.795 -15.460 1.00 97.06 321 ALA A N 1
ATOM 2483 C CA . ALA A 1 321 ? -19.846 5.257 -15.478 1.00 97.06 321 ALA A CA 1
ATOM 2484 C C . ALA A 1 321 ? -18.807 5.873 -14.506 1.00 97.06 321 ALA A C 1
ATOM 2486 O O . ALA A 1 321 ? -19.180 6.550 -13.541 1.00 97.06 321 ALA A O 1
ATOM 2487 N N . PRO A 1 322 ? -17.489 5.693 -14.734 1.00 92.50 322 PRO A N 1
ATOM 2488 C CA . PRO A 1 322 ? -16.451 6.045 -13.755 1.00 92.50 322 PRO A CA 1
ATOM 2489 C C . PRO A 1 322 ? -16.280 7.559 -13.537 1.00 92.50 322 PRO A C 1
ATOM 2491 O O . PRO A 1 322 ? -15.656 7.972 -12.562 1.00 92.50 322 PRO A O 1
ATOM 2494 N N . GLY A 1 323 ? -16.832 8.392 -14.429 1.00 92.31 323 GLY A N 1
ATOM 2495 C CA . GLY A 1 323 ? -16.871 9.853 -14.296 1.00 92.31 323 GLY A CA 1
ATOM 2496 C C . GLY A 1 323 ? -18.093 10.396 -13.542 1.00 92.31 323 GLY A C 1
ATOM 2497 O O . GLY A 1 323 ? -18.166 11.597 -13.293 1.00 92.31 323 GLY A O 1
ATOM 2498 N N . THR A 1 324 ? -19.058 9.546 -13.180 1.00 97.00 324 THR A N 1
ATOM 2499 C CA . THR A 1 324 ? -20.301 9.958 -12.514 1.00 97.00 324 THR A CA 1
ATOM 2500 C C . THR A 1 324 ? -20.275 9.547 -11.048 1.00 97.00 324 THR A C 1
ATOM 2502 O O . THR A 1 324 ? -20.561 8.405 -10.694 1.00 97.00 324 THR A O 1
ATOM 2505 N N . MET A 1 325 ? -19.940 10.504 -10.185 1.00 97.62 325 MET A N 1
ATOM 2506 C CA . MET A 1 325 ? -19.891 10.288 -8.742 1.00 97.62 325 MET A CA 1
ATOM 2507 C C . MET A 1 325 ? -21.292 10.267 -8.122 1.00 97.62 325 MET A C 1
ATOM 2509 O O . MET A 1 325 ? -22.093 11.181 -8.320 1.00 97.62 325 MET A O 1
ATOM 2513 N N . VAL A 1 326 ? -21.546 9.256 -7.299 1.00 98.00 326 VAL A N 1
ATOM 2514 C CA . VAL A 1 326 ? -22.667 9.177 -6.362 1.00 98.00 326 VAL A CA 1
ATOM 2515 C C . VAL A 1 326 ? -22.146 9.525 -4.973 1.00 98.00 326 VAL A C 1
ATOM 2517 O O . VAL A 1 326 ? -21.053 9.105 -4.604 1.00 98.00 326 VAL A O 1
ATOM 2520 N N . TYR A 1 327 ? -22.918 10.277 -4.190 1.00 97.31 327 TYR A N 1
ATOM 2521 C CA . TYR A 1 327 ? -22.552 10.629 -2.818 1.00 97.31 327 TYR A CA 1
ATOM 2522 C C . TYR A 1 327 ? -23.593 10.117 -1.834 1.00 97.31 327 TYR A C 1
ATOM 2524 O O . TYR A 1 327 ? -24.796 10.195 -2.084 1.00 97.31 327 TYR A O 1
ATOM 2532 N N . SER A 1 328 ? -23.121 9.629 -0.691 1.00 96.19 328 SER A N 1
ATOM 2533 C CA . SER A 1 328 ? -23.973 9.290 0.441 1.00 96.19 328 SER A CA 1
ATOM 2534 C C . SER A 1 328 ? -24.666 10.529 1.021 1.00 96.19 328 SER A C 1
ATOM 2536 O O . SER A 1 328 ? -24.267 11.676 0.786 1.00 96.19 328 SER A O 1
ATOM 2538 N N . ASN A 1 329 ? -25.645 10.293 1.896 1.00 91.94 329 ASN A N 1
ATOM 2539 C CA . ASN A 1 329 ? -26.075 11.313 2.850 1.00 91.94 329 ASN A CA 1
ATOM 2540 C C . ASN A 1 329 ? -24.876 11.804 3.689 1.00 91.94 329 ASN A C 1
ATOM 2542 O O . ASN A 1 329 ? -23.915 11.044 3.872 1.00 91.94 329 ASN A O 1
ATOM 2546 N N . PRO A 1 330 ? -24.891 13.062 4.170 1.00 86.62 330 PRO A N 1
ATOM 2547 C CA . PRO A 1 330 ? -23.859 13.545 5.078 1.00 86.62 330 PRO A CA 1
ATOM 2548 C C . PRO A 1 330 ? -23.844 12.724 6.361 1.00 86.62 330 PRO A C 1
ATOM 2550 O O . PRO A 1 330 ? -24.886 12.273 6.841 1.00 86.62 330 PRO A O 1
ATOM 2553 N N . THR A 1 331 ? -22.660 12.584 6.940 1.00 81.44 331 THR A N 1
ATOM 2554 C CA . THR A 1 331 ? -22.508 12.064 8.289 1.00 81.44 331 THR A CA 1
ATOM 2555 C C . THR A 1 331 ? -23.331 12.886 9.286 1.00 81.44 331 THR A C 1
ATOM 2557 O O . THR A 1 331 ? -23.307 14.116 9.275 1.00 81.44 331 THR A O 1
ATOM 2560 N N . SER A 1 332 ? -24.072 12.208 10.162 1.00 62.31 332 SER A N 1
ATOM 2561 C CA . SER A 1 332 ? -24.970 12.825 11.143 1.00 62.31 332 SER A CA 1
ATOM 2562 C C . SER A 1 332 ? -24.369 12.739 12.546 1.00 62.31 332 SER A C 1
ATOM 2564 O O . SER A 1 332 ? -24.793 11.919 13.360 1.00 62.31 332 SER A O 1
ATOM 2566 N N . THR A 1 333 ? -23.331 13.522 12.839 1.00 61.75 333 THR A N 1
ATOM 2567 C CA . THR A 1 333 ? -22.698 13.475 14.167 1.00 61.75 333 THR A CA 1
ATOM 2568 C C . THR A 1 333 ? -22.366 14.866 14.679 1.00 61.75 333 THR A C 1
ATOM 2570 O O . THR A 1 333 ? -21.496 15.534 14.128 1.00 61.75 333 THR A O 1
ATOM 2573 N N . SER A 1 334 ? -23.008 15.261 15.778 1.00 57.16 334 SER A N 1
ATOM 2574 C CA . SER A 1 334 ? -22.632 16.425 16.591 1.00 57.16 334 SER A CA 1
ATOM 2575 C C . SER A 1 334 ? -21.483 16.127 17.566 1.00 57.16 334 SER A C 1
ATOM 2577 O O . SER A 1 334 ? -20.979 17.044 18.209 1.00 57.16 334 SER A O 1
ATOM 2579 N N . SER A 1 335 ? -21.061 14.859 17.692 1.00 60.69 335 SER A N 1
ATOM 2580 C CA . SER A 1 335 ? -19.949 14.479 18.569 1.00 60.69 335 SER A CA 1
ATOM 2581 C C . SER A 1 335 ? -18.605 14.922 17.995 1.00 60.69 335 SER A C 1
ATOM 2583 O O . SER A 1 335 ? -18.272 14.637 16.844 1.00 60.69 335 SER A O 1
ATOM 2585 N N . THR A 1 336 ? -17.805 15.570 18.835 1.00 62.75 336 THR A N 1
ATOM 2586 C CA . THR A 1 336 ? -16.417 15.957 18.556 1.00 62.75 336 THR A CA 1
ATOM 2587 C C . THR A 1 336 ? -15.407 14.930 19.068 1.00 62.75 336 THR A C 1
ATOM 2589 O O . THR A 1 336 ? -14.230 15.012 18.717 1.00 62.75 336 THR A O 1
ATOM 2592 N N . SER A 1 337 ? -15.840 13.951 19.873 1.00 69.19 337 SER A N 1
ATOM 2593 C CA . SER A 1 337 ? -14.970 12.970 20.525 1.00 69.19 337 SER A CA 1
ATOM 2594 C C . SER A 1 337 ? -15.397 11.526 20.227 1.00 69.19 337 SER A C 1
ATOM 2596 O O . SER A 1 337 ? -16.579 11.201 20.111 1.00 69.19 337 SER A O 1
ATOM 2598 N N . GLY A 1 338 ? -14.404 10.644 20.084 1.00 86.75 338 GLY A N 1
ATOM 2599 C CA . GLY A 1 338 ? -14.608 9.210 19.856 1.00 86.75 338 GLY A CA 1
ATOM 2600 C C . GLY A 1 338 ? -14.746 8.787 18.389 1.00 86.75 338 GLY A C 1
ATOM 2601 O O . GLY A 1 338 ? -14.934 9.599 17.483 1.00 86.75 338 GLY A O 1
ATOM 2602 N N . TRP A 1 339 ? -14.600 7.481 18.164 1.00 92.94 339 TRP A N 1
ATOM 2603 C CA . TRP A 1 339 ? -14.768 6.849 16.856 1.00 92.94 339 TRP A CA 1
ATOM 2604 C C . TRP A 1 339 ? -16.249 6.649 16.552 1.00 92.94 339 TRP A C 1
ATOM 2606 O O . TRP A 1 339 ? -16.977 6.071 17.355 1.00 92.94 339 TRP A O 1
ATOM 2616 N N . THR A 1 340 ? -16.685 7.097 15.380 1.00 91.75 340 THR A N 1
ATOM 2617 C CA . THR A 1 340 ? -18.049 6.904 14.885 1.00 91.75 340 THR A CA 1
ATOM 2618 C C . THR A 1 340 ? -18.035 6.053 13.627 1.00 91.75 340 THR A C 1
ATOM 2620 O O . THR A 1 340 ? -17.137 6.184 12.800 1.00 91.75 340 THR A O 1
ATOM 2623 N N . THR A 1 341 ? -19.042 5.193 13.477 1.00 92.38 341 THR A N 1
ATOM 2624 C CA . THR A 1 341 ? -19.254 4.391 12.270 1.00 92.38 341 THR A CA 1
ATOM 2625 C C . THR A 1 341 ? -20.386 4.986 11.445 1.00 92.38 341 THR A C 1
ATOM 2627 O O . THR A 1 341 ? -21.487 5.192 11.949 1.00 92.38 341 THR A O 1
ATOM 2630 N N . PHE A 1 342 ? -20.125 5.221 10.165 1.00 92.56 342 PHE A N 1
ATOM 2631 C CA . PHE A 1 342 ? -21.115 5.600 9.169 1.00 92.56 342 PHE A CA 1
ATOM 2632 C C . PHE A 1 342 ? -21.234 4.485 8.127 1.00 92.56 342 PHE A C 1
ATOM 2634 O O . PHE A 1 342 ? -20.224 4.023 7.602 1.00 92.56 342 PHE A O 1
ATOM 2641 N N . ASN A 1 343 ? -22.460 4.036 7.856 1.00 94.19 343 ASN A N 1
ATOM 2642 C CA . ASN A 1 343 ? -22.741 2.908 6.969 1.00 94.19 343 ASN A CA 1
ATOM 2643 C C . ASN A 1 343 ? -23.531 3.371 5.742 1.00 94.19 343 ASN A C 1
ATOM 2645 O O . ASN A 1 343 ? -24.550 4.047 5.877 1.00 94.19 343 ASN A O 1
ATOM 2649 N N . VAL A 1 344 ? -23.089 2.951 4.561 1.00 96.31 344 VAL A N 1
ATOM 2650 C CA . VAL A 1 344 ? -23.750 3.181 3.278 1.00 96.31 344 VAL A CA 1
ATOM 2651 C C . VAL A 1 344 ? -24.154 1.818 2.706 1.00 96.31 344 VAL A C 1
ATOM 2653 O O . VAL A 1 344 ? -23.293 1.092 2.203 1.00 96.31 344 VAL A O 1
ATOM 2656 N N . PRO A 1 345 ? -25.443 1.440 2.786 1.00 96.69 345 PRO A N 1
ATOM 2657 C CA . PRO A 1 345 ? -25.946 0.240 2.125 1.00 96.69 345 PRO A CA 1
ATOM 2658 C C . PRO A 1 345 ? -25.782 0.358 0.607 1.00 96.69 345 PRO A C 1
ATOM 2660 O O . PRO A 1 345 ? -26.151 1.379 0.025 1.00 96.69 345 PRO A O 1
ATOM 2663 N N . MET A 1 346 ? -25.246 -0.680 -0.040 1.00 97.81 346 MET A N 1
ATOM 2664 C CA . MET A 1 346 ? -24.972 -0.676 -1.484 1.00 97.81 346 MET A CA 1
ATOM 2665 C C . MET A 1 346 ? -25.957 -1.542 -2.283 1.00 97.81 346 MET A C 1
ATOM 2667 O O . MET A 1 346 ? -25.815 -1.652 -3.497 1.00 97.81 346 MET A O 1
ATOM 2671 N N . ALA A 1 347 ? -26.987 -2.096 -1.634 1.00 98.06 347 ALA A N 1
ATOM 2672 C CA . ALA A 1 347 ? -27.952 -3.022 -2.232 1.00 98.06 347 ALA A CA 1
ATOM 2673 C C . ALA A 1 347 ? -28.613 -2.498 -3.521 1.00 98.06 347 ALA A C 1
ATOM 2675 O O . ALA A 1 347 ? -28.807 -3.250 -4.472 1.00 98.06 347 ALA A O 1
ATOM 2676 N N . SER A 1 348 ? -28.909 -1.193 -3.595 1.00 98.00 348 SER A N 1
ATOM 2677 C CA . SER A 1 348 ? -29.485 -0.553 -4.791 1.00 98.00 348 SER A CA 1
ATOM 2678 C C . SER A 1 348 ? -28.548 -0.537 -6.005 1.00 98.00 348 SER A C 1
ATOM 2680 O O . SER A 1 348 ? -28.965 -0.150 -7.092 1.00 98.00 348 SER A O 1
ATOM 2682 N N . TYR A 1 349 ? -27.282 -0.912 -5.820 1.00 98.25 349 TYR A N 1
ATOM 2683 C CA . TYR A 1 349 ? -26.250 -0.978 -6.851 1.00 98.25 349 TYR A CA 1
ATOM 2684 C C . TYR A 1 349 ? -25.759 -2.412 -7.101 1.00 98.25 349 TYR A C 1
ATOM 2686 O O . TYR A 1 349 ? -24.733 -2.592 -7.759 1.00 98.25 349 TYR A O 1
ATOM 2694 N N . ALA A 1 350 ? -26.466 -3.424 -6.585 1.00 98.38 350 ALA A N 1
ATOM 2695 C CA . ALA A 1 350 ? -26.129 -4.827 -6.795 1.00 98.38 350 ALA A CA 1
ATOM 2696 C C . ALA A 1 350 ? -25.973 -5.161 -8.292 1.00 98.38 350 ALA A C 1
ATOM 2698 O O . ALA A 1 350 ? -26.743 -4.699 -9.134 1.00 98.38 350 ALA A O 1
ATOM 2699 N N . GLY A 1 351 ? -24.957 -5.959 -8.619 1.00 98.31 351 GLY A N 1
ATOM 2700 C CA . GLY A 1 351 ? -24.582 -6.317 -9.989 1.00 98.31 351 GLY A CA 1
ATOM 2701 C C . GLY A 1 351 ? -23.637 -5.325 -10.676 1.00 98.31 351 GLY A C 1
ATOM 2702 O O . GLY A 1 351 ? -23.129 -5.633 -11.752 1.00 98.31 351 GLY A O 1
ATOM 2703 N N . ARG A 1 352 ? -23.358 -4.160 -10.074 1.00 98.50 352 ARG A N 1
ATOM 2704 C CA . ARG A 1 352 ? -22.362 -3.202 -10.585 1.00 98.50 352 ARG A CA 1
ATOM 2705 C C . ARG A 1 352 ? -20.983 -3.457 -9.972 1.00 98.50 352 ARG A C 1
ATOM 2707 O O . ARG A 1 352 ? -20.855 -4.084 -8.923 1.00 98.50 352 ARG A O 1
ATOM 2714 N N . SER A 1 353 ? -19.949 -2.934 -10.625 1.00 98.56 353 SER A N 1
ATOM 2715 C CA . SER A 1 353 ? -18.556 -3.003 -10.168 1.00 98.56 353 SER A CA 1
ATOM 2716 C C . SER A 1 353 ? -18.098 -1.623 -9.702 1.00 98.56 353 SER A C 1
ATOM 2718 O O . SER A 1 353 ? -18.100 -0.670 -10.484 1.00 98.56 353 SER A O 1
ATOM 2720 N N . LEU A 1 354 ? -17.765 -1.492 -8.419 1.00 98.69 354 LEU A N 1
ATOM 2721 C CA . LEU A 1 354 ? -17.281 -0.252 -7.817 1.00 98.69 354 LEU A CA 1
ATOM 2722 C C . LEU A 1 354 ? -15.867 0.050 -8.330 1.00 98.69 354 LEU A C 1
ATOM 2724 O O . LEU A 1 354 ? -14.965 -0.780 -8.194 1.00 98.69 354 LEU A O 1
ATOM 2728 N N . ALA A 1 355 ? -15.676 1.251 -8.877 1.00 98.38 355 ALA A N 1
ATOM 2729 C CA . ALA A 1 355 ? -14.457 1.678 -9.563 1.00 98.38 355 ALA A CA 1
ATOM 2730 C C . ALA A 1 355 ? -13.641 2.732 -8.803 1.00 98.38 355 ALA A C 1
ATOM 2732 O O . ALA A 1 355 ? -12.414 2.771 -8.914 1.00 98.38 355 ALA A O 1
ATOM 2733 N N . VAL A 1 356 ? -14.309 3.627 -8.071 1.00 98.25 356 VAL A N 1
ATOM 2734 C CA . VAL A 1 356 ? -13.668 4.762 -7.395 1.00 98.25 356 VAL A CA 1
ATOM 2735 C C . VAL A 1 356 ? -14.298 4.980 -6.029 1.00 98.25 356 VAL A C 1
ATOM 2737 O O . VAL A 1 356 ? -15.520 4.944 -5.907 1.00 98.25 356 VAL A O 1
ATOM 2740 N N . ILE A 1 357 ? -13.468 5.286 -5.029 1.00 98.50 357 ILE A N 1
ATOM 2741 C CA . ILE A 1 357 ? -13.894 5.744 -3.701 1.00 98.50 357 ILE A CA 1
ATOM 2742 C C . ILE A 1 357 ? -13.275 7.115 -3.418 1.00 98.50 357 ILE A C 1
ATOM 2744 O O . ILE A 1 357 ? -12.061 7.310 -3.561 1.00 98.50 357 ILE A O 1
ATOM 2748 N N . THR A 1 358 ? -14.104 8.061 -2.984 1.00 98.31 358 THR A N 1
ATOM 2749 C CA . THR A 1 358 ? -13.710 9.410 -2.567 1.00 98.31 358 THR A CA 1
ATOM 2750 C C . THR A 1 358 ? -14.355 9.779 -1.234 1.00 98.31 358 THR A C 1
ATOM 2752 O O . THR A 1 358 ? -15.354 9.191 -0.817 1.00 98.31 358 THR A O 1
ATOM 2755 N N . LEU A 1 359 ? -13.795 10.778 -0.557 1.00 98.00 359 LEU A N 1
ATOM 2756 C CA . LEU A 1 359 ? -14.447 11.442 0.571 1.00 98.00 359 LEU A CA 1
ATOM 2757 C C . LEU A 1 359 ? -14.701 12.901 0.209 1.00 98.00 359 LEU A C 1
ATOM 2759 O O . LEU A 1 359 ? -13.788 13.591 -0.240 1.00 98.00 359 LEU A O 1
ATOM 2763 N N . ARG A 1 360 ? -15.934 13.360 0.413 1.00 97.38 360 ARG A N 1
ATOM 2764 C CA . ARG A 1 360 ? -16.362 14.744 0.196 1.00 97.38 360 ARG A CA 1
ATOM 2765 C C . ARG A 1 360 ? -16.523 15.458 1.524 1.00 97.38 360 ARG A C 1
ATOM 2767 O O . ARG A 1 360 ? -17.226 14.968 2.406 1.00 97.38 360 ARG A O 1
ATOM 2774 N N . PHE A 1 361 ? -15.953 16.649 1.612 1.00 95.62 361 PHE A N 1
ATOM 2775 C CA . PHE A 1 361 ? -15.993 17.516 2.780 1.00 95.62 361 PHE A CA 1
ATOM 2776 C C . PHE A 1 361 ? -16.662 18.842 2.430 1.00 95.62 361 PHE A C 1
ATOM 2778 O O . PHE A 1 361 ? -16.435 19.400 1.356 1.00 95.62 361 PHE A O 1
ATOM 2785 N N . SER A 1 362 ? -17.495 19.355 3.328 1.00 93.69 362 SER A N 1
ATOM 2786 C CA . SER A 1 362 ? -18.194 20.634 3.153 1.00 93.69 362 SER A CA 1
ATOM 2787 C C . SER A 1 362 ? -18.636 21.196 4.497 1.00 93.69 362 SER A C 1
ATOM 2789 O O . SER A 1 362 ? -18.810 20.436 5.442 1.00 93.69 362 SER A O 1
ATOM 2791 N N . SER A 1 363 ? -18.899 22.496 4.577 1.00 92.19 363 SER A N 1
ATOM 2792 C CA . SER A 1 363 ? -19.558 23.120 5.731 1.00 92.19 363 SER A CA 1
ATOM 2793 C C . SER A 1 363 ? -20.505 24.216 5.243 1.00 92.19 363 SER A C 1
ATOM 2795 O O . SER A 1 363 ? -20.191 24.917 4.280 1.00 92.19 363 SER A O 1
ATOM 2797 N N . ALA A 1 364 ? -21.668 24.357 5.885 1.00 90.75 364 ALA A N 1
ATOM 2798 C CA . ALA A 1 364 ? -22.639 25.396 5.540 1.00 90.75 364 ALA A CA 1
ATOM 2799 C C . ALA A 1 364 ? -22.158 26.795 5.963 1.00 90.75 364 ALA A C 1
ATOM 2801 O O . ALA A 1 364 ? -22.247 27.732 5.177 1.00 90.75 364 ALA A O 1
ATOM 2802 N N . ALA A 1 365 ? -21.605 26.923 7.174 1.00 90.75 365 ALA A N 1
ATOM 2803 C CA . ALA A 1 365 ? -21.115 28.190 7.725 1.00 90.75 365 ALA A CA 1
ATOM 2804 C C . ALA A 1 365 ? -19.612 28.433 7.479 1.00 90.75 365 ALA A C 1
ATOM 2806 O O . ALA A 1 365 ? -19.118 29.543 7.667 1.00 90.75 365 ALA A O 1
ATOM 2807 N N . GLY A 1 366 ? -18.883 27.407 7.039 1.00 89.62 366 GLY A N 1
ATOM 2808 C CA . GLY A 1 366 ? -17.428 27.414 6.940 1.00 89.62 366 GLY A CA 1
ATOM 2809 C C . GLY A 1 366 ? -16.737 27.144 8.284 1.00 89.62 366 GLY A C 1
ATOM 2810 O O . GLY A 1 366 ? -17.284 27.369 9.363 1.00 89.62 366 GLY A O 1
ATOM 2811 N N . ALA A 1 367 ? -15.501 26.653 8.227 1.00 89.62 367 ALA A N 1
ATOM 2812 C CA . ALA A 1 367 ? -14.688 26.325 9.397 1.00 89.62 367 ALA A CA 1
ATOM 2813 C C . ALA A 1 367 ? -13.205 26.552 9.089 1.00 89.62 367 ALA A C 1
ATOM 2815 O O . ALA A 1 367 ? -12.693 25.993 8.129 1.00 89.62 367 ALA A O 1
ATOM 2816 N N . SER A 1 368 ? -12.487 27.340 9.889 1.00 88.31 368 SER A N 1
ATOM 2817 C CA . SER A 1 368 ? -11.061 27.628 9.650 1.00 88.31 368 SER A CA 1
ATOM 2818 C C . SER A 1 368 ? -10.106 26.545 10.168 1.00 88.31 368 SER A C 1
ATOM 2820 O O . SER A 1 368 ? -8.979 26.456 9.690 1.00 88.31 368 SER A O 1
ATOM 2822 N N . GLY A 1 369 ? -10.544 25.727 11.129 1.00 87.31 369 GLY A N 1
ATOM 2823 C CA . GLY A 1 369 ? -9.728 24.712 11.806 1.00 87.31 369 GLY A CA 1
ATOM 2824 C C . GLY A 1 369 ? -10.347 23.318 11.770 1.00 87.31 369 GLY A C 1
ATOM 2825 O O . GLY A 1 369 ? -10.351 22.627 12.786 1.00 87.31 369 GLY A O 1
ATOM 2826 N N . PHE A 1 370 ? -10.919 22.918 10.632 1.00 92.56 370 PHE A N 1
ATOM 2827 C CA . PHE A 1 370 ? -11.456 21.569 10.475 1.00 92.56 370 PHE A CA 1
ATOM 2828 C C . PHE A 1 370 ? -10.323 20.539 10.574 1.00 92.56 370 PHE A C 1
ATOM 2830 O O . PHE A 1 370 ? -9.264 20.708 9.967 1.00 92.56 370 PHE A O 1
ATOM 2837 N N . ASN A 1 371 ? -10.535 19.480 11.355 1.00 93.12 371 ASN A N 1
ATOM 2838 C CA . ASN A 1 371 ? -9.560 18.413 11.558 1.00 93.12 371 ASN A CA 1
ATOM 2839 C C . ASN A 1 371 ? -10.277 17.109 11.911 1.00 93.12 371 ASN A C 1
ATOM 2841 O O . ASN A 1 371 ? -10.795 16.969 13.016 1.00 93.12 371 ASN A O 1
ATOM 2845 N N . THR A 1 372 ? -10.282 16.157 10.984 1.00 93.75 372 THR A N 1
ATOM 2846 C CA . THR A 1 372 ? -10.897 14.837 11.149 1.00 93.75 372 THR A CA 1
ATOM 2847 C C . THR A 1 372 ? -9.868 13.731 10.934 1.00 93.75 372 THR A C 1
ATOM 2849 O O . THR A 1 372 ? -8.907 13.891 10.177 1.00 93.75 372 THR A O 1
ATOM 2852 N N . THR A 1 373 ? -10.099 12.585 11.573 1.00 95.56 373 THR A N 1
ATOM 2853 C CA . THR A 1 373 ? -9.297 11.372 11.395 1.00 95.56 373 THR A CA 1
ATOM 2854 C C . THR A 1 373 ? -10.191 10.256 10.873 1.00 95.56 373 THR A C 1
ATOM 2856 O O . THR A 1 373 ? -11.178 9.903 11.514 1.00 95.56 373 THR A O 1
ATOM 2859 N N . ILE A 1 374 ? -9.842 9.667 9.737 1.00 97.50 374 ILE A N 1
ATOM 2860 C CA . ILE A 1 374 ? -10.478 8.485 9.165 1.00 97.50 374 ILE A CA 1
ATOM 2861 C C . ILE A 1 374 ? -9.644 7.263 9.547 1.00 97.50 374 ILE A C 1
ATOM 2863 O O . ILE A 1 374 ? -8.494 7.125 9.141 1.00 97.50 374 ILE A O 1
ATOM 2867 N N . GLY A 1 375 ? -10.230 6.382 10.350 1.00 97.88 375 GLY A N 1
ATOM 2868 C CA . GLY A 1 375 ? -9.556 5.214 10.907 1.00 97.88 375 GLY A CA 1
ATOM 2869 C C . GLY A 1 375 ? -9.876 3.912 10.187 1.00 97.88 375 GLY A C 1
ATOM 2870 O O . GLY A 1 375 ? -9.128 2.957 10.348 1.00 97.88 375 GLY A O 1
ATOM 2871 N N . ARG A 1 376 ? -10.965 3.851 9.408 1.00 98.38 376 ARG A N 1
ATOM 2872 C CA . ARG A 1 376 ? -11.261 2.705 8.539 1.00 98.38 376 ARG A CA 1
ATOM 2873 C C . ARG A 1 376 ? -12.141 3.083 7.354 1.00 98.38 376 ARG A C 1
ATOM 2875 O O . ARG A 1 376 ? -13.129 3.795 7.527 1.00 98.38 376 ARG A O 1
ATOM 2882 N N . ILE A 1 377 ? -11.834 2.516 6.191 1.00 98.44 377 ILE A N 1
ATOM 2883 C CA . ILE A 1 377 ? -12.808 2.264 5.122 1.00 98.44 377 ILE A CA 1
ATOM 2884 C C . ILE A 1 377 ? -12.942 0.747 4.989 1.00 98.44 377 ILE A C 1
ATOM 2886 O O . ILE A 1 377 ? -11.938 0.043 4.914 1.00 98.44 377 ILE A O 1
ATOM 2890 N N . GLN A 1 378 ? -14.174 0.247 5.001 1.00 98.00 378 GLN A N 1
ATOM 2891 C CA . GLN A 1 378 ? -14.485 -1.174 4.875 1.00 98.00 378 GLN A CA 1
ATOM 2892 C C . GLN A 1 378 ? -15.607 -1.368 3.863 1.00 98.00 378 GLN A C 1
ATOM 2894 O O . GLN A 1 378 ? -16.644 -0.724 3.967 1.00 98.00 378 GLN A O 1
ATOM 2899 N N . ILE A 1 379 ? -15.418 -2.279 2.916 1.00 98.38 379 ILE A N 1
ATOM 2900 C CA . ILE A 1 379 ? -16.447 -2.740 1.988 1.00 98.38 379 ILE A CA 1
ATOM 2901 C C . ILE A 1 379 ? -16.518 -4.252 2.125 1.00 98.38 379 ILE A C 1
ATOM 2903 O O . ILE A 1 379 ? -15.531 -4.949 1.901 1.00 98.38 379 ILE A O 1
ATOM 2907 N N . SER A 1 380 ? -17.668 -4.757 2.544 1.00 97.38 380 SER A N 1
ATOM 2908 C CA . SER A 1 380 ? -17.862 -6.181 2.809 1.00 97.38 380 SER A CA 1
ATOM 2909 C C . SER A 1 380 ? -19.328 -6.563 2.660 1.00 97.38 380 SER A C 1
ATOM 2911 O O . SER A 1 380 ? -20.209 -5.716 2.833 1.00 97.38 380 SER A O 1
ATOM 2913 N N . ASP A 1 381 ? -19.572 -7.844 2.407 1.00 96.62 381 ASP A N 1
ATOM 2914 C CA . ASP A 1 381 ? -20.914 -8.418 2.360 1.00 96.62 381 ASP A CA 1
ATOM 2915 C C . ASP A 1 381 ? -21.333 -8.918 3.741 1.00 96.62 381 ASP A C 1
ATOM 2917 O O . ASP A 1 381 ? -20.535 -9.512 4.466 1.00 96.62 381 ASP A O 1
ATOM 2921 N N . GLY A 1 382 ? -22.592 -8.677 4.103 1.00 92.81 382 GLY A N 1
ATOM 2922 C CA . GLY A 1 382 ? -23.194 -9.236 5.308 1.00 92.81 382 GLY A CA 1
ATOM 2923 C C . GLY A 1 382 ? -22.537 -8.799 6.625 1.00 92.81 382 GLY A C 1
ATOM 2924 O O . GLY A 1 382 ? -22.017 -7.686 6.779 1.00 92.81 382 GLY A O 1
ATOM 2925 N N . ALA A 1 383 ? -22.647 -9.675 7.626 1.00 91.31 383 ALA A N 1
ATOM 2926 C CA . ALA A 1 383 ? -22.059 -9.480 8.946 1.00 91.31 383 ALA A CA 1
ATOM 2927 C C . ALA A 1 383 ? -20.587 -9.916 8.969 1.00 91.31 383 ALA A C 1
ATOM 2929 O O . ALA A 1 383 ? -20.183 -10.794 8.214 1.00 91.31 383 ALA A O 1
ATOM 2930 N N . VAL A 1 384 ? -19.815 -9.326 9.886 1.00 92.69 384 VAL A N 1
ATOM 2931 C CA . VAL A 1 384 ? -18.423 -9.727 10.129 1.00 92.69 384 VAL A CA 1
ATOM 2932 C C . VAL A 1 384 ? -18.381 -11.191 10.581 1.00 92.69 384 VAL A C 1
ATOM 2934 O O . VAL A 1 384 ? -19.114 -11.582 11.491 1.00 92.69 384 VAL A O 1
ATOM 2937 N N . VAL A 1 385 ? -17.517 -11.985 9.959 1.00 94.44 385 VAL A N 1
ATOM 2938 C CA . VAL A 1 385 ? -17.343 -13.414 10.191 1.00 94.44 385 VAL A CA 1
ATOM 2939 C C . VAL A 1 385 ? -16.242 -13.632 11.219 1.00 94.44 385 VAL A C 1
ATOM 2941 O O . VAL A 1 385 ? -15.071 -13.363 10.975 1.00 94.44 385 VAL A O 1
ATOM 2944 N N . THR A 1 386 ? -16.603 -14.178 12.377 1.00 97.00 386 THR A N 1
ATOM 2945 C CA . THR A 1 386 ? -15.631 -14.597 13.393 1.00 97.00 386 THR A CA 1
ATOM 2946 C C . THR A 1 386 ? -14.879 -15.856 12.933 1.00 97.00 386 THR A C 1
ATOM 2948 O O . THR A 1 386 ? -15.517 -16.898 12.749 1.00 97.00 386 THR A O 1
ATOM 2951 N N . PRO A 1 387 ? -13.540 -15.814 12.776 1.00 97.56 387 PRO A N 1
ATOM 2952 C CA . PRO A 1 387 ? -12.749 -17.003 12.483 1.00 97.56 387 PRO A CA 1
ATOM 2953 C C . PRO A 1 387 ? -12.777 -17.996 13.648 1.00 97.56 387 PRO A C 1
ATOM 2955 O O . PRO A 1 387 ? -12.899 -17.610 14.813 1.00 97.56 387 PRO A O 1
ATOM 2958 N N . GLN A 1 388 ? -12.577 -19.278 13.351 1.00 97.88 388 GLN A N 1
ATOM 2959 C CA . GLN A 1 388 ? -12.262 -20.269 14.379 1.00 97.88 388 GLN A CA 1
ATOM 2960 C C . GLN A 1 388 ? -10.923 -19.932 15.044 1.00 97.88 388 GLN A C 1
ATOM 2962 O O . GLN A 1 388 ? -10.012 -19.405 14.397 1.00 97.88 388 GLN A O 1
ATOM 2967 N N . ALA A 1 389 ? -10.790 -20.237 16.332 1.00 97.88 389 ALA A N 1
ATOM 2968 C CA . ALA A 1 389 ? -9.534 -20.029 17.042 1.00 97.88 389 ALA A CA 1
ATOM 2969 C C . ALA A 1 389 ? -8.405 -20.888 16.438 1.00 97.88 389 ALA A C 1
ATOM 2971 O O . ALA A 1 389 ? -8.672 -21.998 15.961 1.00 97.88 389 ALA A O 1
ATOM 2972 N N . PRO A 1 390 ? -7.141 -20.422 16.469 1.00 97.88 390 PRO A N 1
ATOM 2973 C CA . PRO A 1 390 ? -6.010 -21.332 16.316 1.00 97.88 390 PRO A CA 1
ATOM 2974 C C . PRO A 1 390 ? -6.026 -22.377 17.444 1.00 97.88 390 PRO A C 1
ATOM 2976 O O . PRO A 1 390 ? -6.840 -22.324 18.360 1.00 97.88 390 PRO A O 1
ATOM 2979 N N . SER A 1 391 ? -5.138 -23.363 17.394 1.00 97.56 391 SER A N 1
ATOM 2980 C CA . SER A 1 391 ? -5.041 -24.356 18.472 1.00 97.56 391 SER A CA 1
ATOM 2981 C C . SER A 1 391 ? -3.606 -24.809 18.693 1.00 97.56 391 SER A C 1
ATOM 2983 O O . SER A 1 391 ? -2.714 -24.448 17.929 1.00 97.56 391 SER A O 1
ATOM 2985 N N . ALA A 1 392 ? -3.364 -25.584 19.753 1.00 95.75 392 ALA A N 1
ATOM 2986 C CA . ALA A 1 392 ? -2.044 -26.132 20.077 1.00 95.75 392 ALA A CA 1
ATOM 2987 C C . ALA A 1 392 ? -0.923 -25.070 20.094 1.00 95.75 392 ALA A C 1
ATOM 2989 O O . ALA A 1 392 ? 0.165 -25.298 19.565 1.00 95.75 392 ALA A O 1
ATOM 2990 N N . LEU A 1 393 ? -1.205 -23.896 20.674 1.00 96.25 393 LEU A N 1
ATOM 2991 C CA . LEU A 1 393 ? -0.199 -22.861 20.892 1.00 96.25 393 LEU A CA 1
ATOM 2992 C C . LEU A 1 393 ? 0.882 -23.385 21.842 1.00 96.25 393 LEU A C 1
ATOM 2994 O O . LEU A 1 393 ? 0.591 -23.778 22.973 1.00 96.25 393 LEU A O 1
ATOM 2998 N N . ALA A 1 394 ? 2.124 -23.370 21.376 1.00 93.56 394 ALA A N 1
ATOM 2999 C CA . ALA A 1 394 ? 3.276 -23.902 22.077 1.00 93.56 394 ALA A CA 1
ATOM 3000 C C . ALA A 1 394 ? 4.484 -22.965 21.970 1.00 93.56 394 ALA A C 1
ATOM 3002 O O . ALA A 1 394 ? 4.691 -22.274 20.968 1.00 93.56 394 ALA A O 1
ATOM 3003 N N . LEU A 1 395 ? 5.312 -22.997 23.012 1.00 93.19 395 LEU A N 1
ATOM 3004 C CA . LEU A 1 395 ? 6.643 -22.409 23.019 1.00 93.19 395 LEU A CA 1
ATOM 3005 C C . LEU A 1 395 ? 7.644 -23.439 22.488 1.00 93.19 395 LEU A C 1
ATOM 3007 O O . LEU A 1 395 ? 7.819 -24.495 23.089 1.00 93.19 395 LEU A O 1
ATOM 3011 N N . GLU A 1 396 ? 8.319 -23.125 21.386 1.00 94.06 396 GLU A N 1
ATOM 3012 C CA . GLU A 1 396 ? 9.386 -23.969 20.832 1.00 94.06 396 GLU A CA 1
ATOM 3013 C C . GLU A 1 396 ? 10.763 -23.609 21.395 1.00 94.06 396 GLU A C 1
ATOM 3015 O O . GLU A 1 396 ? 11.668 -24.441 21.418 1.00 94.06 396 GLU A O 1
ATOM 3020 N N . GLY A 1 397 ? 10.947 -22.365 21.836 1.00 91.62 397 GLY A N 1
ATOM 3021 C CA . GLY A 1 397 ? 12.216 -21.912 22.386 1.00 91.62 397 GLY A CA 1
ATOM 3022 C C . GLY A 1 397 ? 12.103 -20.567 23.082 1.00 91.62 397 GLY A C 1
ATOM 3023 O O . GLY A 1 397 ? 11.245 -19.752 22.749 1.00 91.62 397 GLY A O 1
ATOM 3024 N N . LYS A 1 398 ? 12.997 -20.337 24.041 1.00 91.00 398 LYS A N 1
ATOM 3025 C CA . LYS A 1 398 ? 13.158 -19.061 24.736 1.00 91.00 398 LYS A CA 1
ATOM 3026 C C . LYS A 1 398 ? 14.631 -18.711 24.853 1.00 91.00 398 LYS A C 1
ATOM 3028 O O . LYS A 1 398 ? 15.469 -19.601 24.997 1.00 91.00 398 LYS A O 1
ATOM 3033 N N . MET A 1 399 ? 14.923 -17.423 24.829 1.00 89.38 399 MET A N 1
ATOM 3034 C CA . MET A 1 399 ? 16.249 -16.875 25.069 1.00 89.38 399 MET A CA 1
ATOM 3035 C C . MET A 1 399 ? 16.090 -15.654 25.970 1.00 89.38 399 MET A C 1
ATOM 3037 O O . MET A 1 399 ? 15.311 -14.751 25.668 1.00 89.38 399 MET A O 1
ATOM 3041 N N .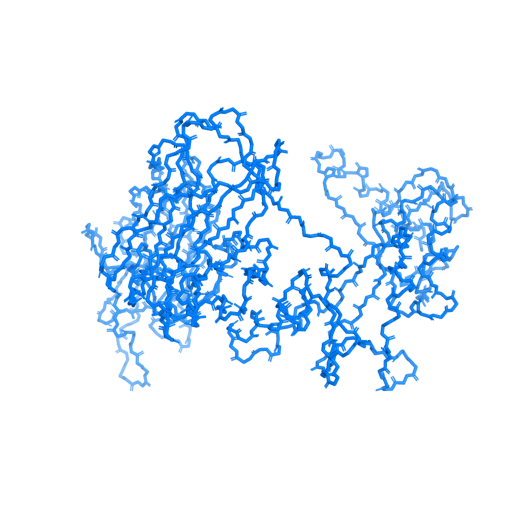 LEU A 1 400 ? 16.771 -15.648 27.112 1.00 82.50 400 LEU A N 1
ATOM 3042 C CA . LEU A 1 400 ? 16.836 -14.456 27.954 1.00 82.50 400 LEU A CA 1
ATOM 3043 C C . LEU A 1 400 ? 17.679 -13.403 27.242 1.00 82.50 400 LEU A C 1
ATOM 3045 O O . LEU A 1 400 ? 18.658 -13.753 26.578 1.00 82.50 400 LEU A O 1
ATOM 3049 N N . ASN A 1 401 ? 17.311 -12.134 27.381 1.00 79.31 401 ASN A N 1
ATOM 3050 C CA . ASN A 1 401 ? 18.171 -11.065 26.909 1.00 79.31 401 ASN A CA 1
ATOM 3051 C C . ASN A 1 401 ? 19.389 -10.964 27.851 1.00 79.31 401 ASN A C 1
ATOM 3053 O O . ASN A 1 401 ? 19.203 -10.689 29.039 1.00 79.31 401 ASN A O 1
ATOM 3057 N N . PRO A 1 402 ? 20.624 -11.200 27.365 1.00 74.94 402 PRO A N 1
ATOM 3058 C CA . PRO A 1 402 ? 21.810 -11.163 28.219 1.00 74.94 402 PRO A CA 1
ATOM 3059 C C . PRO A 1 402 ? 22.099 -9.760 28.771 1.00 74.94 402 PRO A C 1
ATOM 3061 O O . PRO A 1 402 ? 22.728 -9.641 29.820 1.00 74.94 402 PRO A O 1
ATOM 3064 N N . ASP A 1 403 ? 21.610 -8.714 28.099 1.00 76.75 403 ASP A N 1
ATOM 3065 C CA . ASP A 1 403 ? 21.860 -7.315 28.449 1.00 76.75 403 ASP A CA 1
ATOM 3066 C C . ASP A 1 403 ? 20.703 -6.685 29.251 1.00 76.75 403 ASP A C 1
ATOM 3068 O O . ASP A 1 403 ? 20.842 -5.585 29.795 1.00 76.75 403 ASP A O 1
ATOM 3072 N N . GLU A 1 404 ? 19.545 -7.354 29.338 1.00 75.06 404 GLU A N 1
ATOM 3073 C CA . GLU A 1 404 ? 18.342 -6.829 29.994 1.00 75.06 404 GLU A CA 1
ATOM 3074 C C . GLU A 1 404 ? 17.542 -7.938 30.698 1.00 75.06 404 GLU A C 1
ATOM 3076 O O . GLU A 1 404 ? 16.728 -8.636 30.105 1.00 75.06 404 GLU A O 1
ATOM 3081 N N . ALA A 1 405 ? 17.696 -8.029 32.022 1.00 71.50 405 ALA A N 1
ATOM 3082 C CA . ALA A 1 405 ? 17.021 -9.002 32.895 1.00 71.50 405 ALA A CA 1
ATOM 3083 C C . ALA A 1 405 ? 15.472 -8.964 32.846 1.00 71.50 405 ALA A C 1
ATOM 3085 O O . ALA A 1 405 ? 14.795 -9.838 33.393 1.00 71.50 405 ALA A O 1
ATOM 3086 N N . PHE A 1 406 ? 14.904 -7.934 32.215 1.00 78.12 406 PHE A N 1
ATOM 3087 C CA . PHE A 1 406 ? 13.469 -7.688 32.112 1.00 78.12 406 PHE A CA 1
ATOM 3088 C C . PHE A 1 406 ? 12.896 -8.016 30.733 1.00 78.12 406 PHE A C 1
ATOM 3090 O O . PHE A 1 406 ? 11.730 -7.704 30.500 1.00 78.12 406 PHE A O 1
ATOM 3097 N N . SER A 1 407 ? 13.671 -8.612 29.824 1.00 85.50 407 SER A N 1
ATOM 3098 C CA . SER A 1 407 ? 13.171 -9.027 28.515 1.00 85.50 407 SER A CA 1
ATOM 3099 C C . SER A 1 407 ? 13.608 -10.429 28.106 1.00 85.50 407 SER A C 1
ATOM 3101 O O . SER A 1 407 ? 14.635 -10.964 28.529 1.00 85.50 407 SER A O 1
ATOM 3103 N N . THR A 1 408 ? 12.782 -11.057 27.273 1.00 88.75 408 THR A N 1
ATOM 3104 C CA . THR A 1 408 ? 13.064 -12.367 26.691 1.00 88.75 408 THR A CA 1
ATOM 3105 C C . THR A 1 408 ? 12.593 -12.436 25.245 1.00 88.75 408 THR A C 1
ATOM 3107 O O . THR A 1 408 ? 11.583 -11.844 24.866 1.00 88.75 408 THR A O 1
ATOM 3110 N N . THR A 1 409 ? 13.324 -13.196 24.437 1.00 92.50 409 THR A N 1
ATOM 3111 C CA . THR A 1 409 ? 12.900 -13.609 23.106 1.00 92.50 409 THR A CA 1
ATOM 3112 C C . THR A 1 409 ? 12.196 -14.960 23.180 1.00 92.50 409 THR A C 1
ATOM 3114 O O . THR A 1 409 ? 12.719 -15.906 23.774 1.00 92.50 409 THR A O 1
ATOM 3117 N N . LEU A 1 410 ? 11.047 -15.085 22.518 1.00 94.38 410 LEU A N 1
ATOM 3118 C CA . LEU A 1 410 ? 10.270 -16.322 22.439 1.00 94.38 410 LEU A CA 1
ATOM 3119 C C . LEU A 1 410 ? 10.105 -16.763 20.990 1.00 94.38 410 LEU A C 1
ATOM 3121 O O . LEU A 1 410 ? 9.847 -15.943 20.112 1.00 94.38 410 LEU A O 1
ATOM 3125 N N . ARG A 1 411 ? 10.172 -18.072 20.752 1.00 96.00 411 ARG A N 1
ATOM 3126 C CA . ARG A 1 411 ? 9.775 -18.709 19.497 1.00 96.00 411 ARG A CA 1
ATOM 3127 C C . ARG A 1 411 ? 8.507 -19.516 19.731 1.00 96.00 411 ARG A C 1
ATOM 3129 O O . ARG A 1 411 ? 8.496 -20.440 20.541 1.00 96.00 411 ARG A O 1
ATOM 3136 N N . LEU A 1 412 ? 7.459 -19.166 19.004 1.00 96.94 412 LEU A N 1
ATOM 3137 C CA . LEU A 1 412 ? 6.109 -19.680 19.181 1.00 96.94 412 LEU A CA 1
ATOM 3138 C C . LEU A 1 412 ? 5.653 -20.420 17.929 1.00 96.94 412 LEU A C 1
ATOM 3140 O O . LEU A 1 412 ? 6.023 -20.044 16.814 1.00 96.94 412 LEU A O 1
ATOM 3144 N N . LYS A 1 413 ? 4.805 -21.428 18.129 1.00 97.62 413 LYS A N 1
ATOM 3145 C CA . LYS A 1 413 ? 4.115 -22.169 17.073 1.00 97.62 413 LYS A CA 1
ATOM 3146 C C . LYS A 1 413 ? 2.682 -22.466 17.487 1.00 97.62 413 LYS A C 1
ATOM 3148 O O . LYS A 1 413 ? 2.423 -22.725 18.657 1.00 97.62 413 LYS A O 1
ATOM 3153 N N . TRP A 1 414 ? 1.771 -22.498 16.525 1.00 98.06 414 TRP A N 1
ATOM 3154 C CA . TRP A 1 414 ? 0.414 -23.011 16.710 1.00 98.06 414 TRP A CA 1
ATOM 3155 C C . TRP A 1 414 ? -0.062 -23.791 15.481 1.00 98.06 414 TRP A C 1
ATOM 3157 O O . TRP A 1 414 ? 0.589 -23.832 14.435 1.00 98.06 414 TRP A O 1
ATOM 3167 N N . THR A 1 415 ? -1.215 -24.433 15.610 1.00 98.25 415 THR A N 1
ATOM 3168 C CA . THR A 1 415 ? -1.997 -24.963 14.491 1.00 98.25 415 THR A CA 1
ATOM 3169 C C . THR A 1 415 ? -2.889 -23.853 13.949 1.00 98.25 415 THR A C 1
ATOM 3171 O O . THR A 1 415 ? -3.557 -23.162 14.724 1.00 98.25 415 THR A O 1
ATOM 3174 N N . ILE A 1 416 ? -2.880 -23.669 12.626 1.00 97.94 416 ILE A N 1
ATOM 3175 C CA . ILE A 1 416 ? -3.687 -22.648 11.948 1.00 97.94 416 ILE A CA 1
ATOM 3176 C C . ILE A 1 416 ? -5.184 -22.829 12.213 1.00 97.94 416 ILE A C 1
ATOM 3178 O O . ILE A 1 416 ? -5.664 -23.946 12.403 1.00 97.94 416 ILE A O 1
ATOM 3182 N N . SER A 1 417 ? -5.919 -21.719 12.179 1.00 98.00 417 SER A N 1
ATOM 3183 C CA . SER A 1 417 ? -7.376 -21.736 12.098 1.00 98.00 417 SER A CA 1
ATOM 3184 C C . SER A 1 417 ? -7.834 -22.477 10.840 1.00 98.00 417 SER A C 1
ATOM 3186 O O . SER A 1 417 ? -7.200 -22.388 9.788 1.00 98.00 417 SER A O 1
ATOM 3188 N N . SER A 1 418 ? -8.964 -23.175 10.936 1.00 96.94 418 SER A N 1
ATOM 3189 C CA . SER A 1 418 ? -9.651 -23.756 9.778 1.00 96.94 418 SER A CA 1
ATOM 3190 C C . SER A 1 418 ? -10.463 -22.726 8.980 1.00 96.94 418 SER A C 1
ATOM 3192 O O . SER A 1 418 ? -11.002 -23.058 7.927 1.00 96.94 418 SER A O 1
ATOM 3194 N N . SER A 1 419 ? -10.606 -21.501 9.492 1.00 97.00 419 SER A N 1
ATOM 3195 C CA . SER A 1 419 ? -11.240 -20.381 8.792 1.00 97.00 419 SER A CA 1
ATOM 3196 C C . SER A 1 419 ? -10.227 -19.623 7.923 1.00 97.00 419 SER A C 1
ATOM 3198 O O . SER A 1 419 ? -9.025 -19.705 8.175 1.00 97.00 419 SER A O 1
ATOM 3200 N N . PRO A 1 420 ? -10.679 -18.830 6.933 1.00 96.00 420 PRO A N 1
ATOM 3201 C CA . PRO A 1 420 ? -9.819 -17.852 6.273 1.00 96.00 420 PRO A CA 1
ATOM 3202 C C . PRO A 1 420 ? -9.215 -16.871 7.288 1.00 96.00 420 PRO A C 1
ATOM 3204 O O . PRO A 1 420 ? -9.933 -16.319 8.123 1.00 96.00 420 PRO A O 1
ATOM 3207 N N . VAL A 1 421 ? -7.904 -16.642 7.202 1.00 96.75 421 VAL A N 1
ATOM 3208 C CA . VAL A 1 421 ? -7.149 -15.762 8.105 1.00 96.75 421 VAL A CA 1
ATOM 3209 C C . VAL A 1 421 ? -6.334 -14.773 7.286 1.00 96.75 421 VAL A C 1
ATOM 3211 O O . VAL A 1 421 ? -5.644 -15.162 6.347 1.00 96.75 421 VAL A O 1
ATOM 3214 N N . LEU A 1 422 ? -6.413 -13.499 7.663 1.00 96.31 422 LEU A N 1
ATOM 3215 C CA . LEU A 1 422 ? -5.545 -12.436 7.172 1.00 96.31 422 LEU A CA 1
ATOM 3216 C C . LEU A 1 422 ? -4.189 -12.489 7.891 1.00 96.31 422 LEU A C 1
ATOM 3218 O O . LEU A 1 422 ? -3.142 -12.540 7.252 1.00 96.31 422 LEU A O 1
ATOM 3222 N N . TYR A 1 423 ? -4.215 -12.521 9.225 1.00 97.88 423 TYR A N 1
ATOM 3223 C CA . TYR A 1 423 ? -3.053 -12.750 10.085 1.00 97.88 423 TYR A CA 1
ATOM 3224 C C . TYR A 1 423 ? -3.487 -13.187 11.489 1.00 97.88 423 TYR A C 1
ATOM 3226 O O . TYR A 1 423 ? -4.661 -13.130 11.848 1.00 97.88 423 TYR A O 1
ATOM 3234 N N . TYR A 1 424 ? -2.524 -13.592 12.309 1.00 98.56 424 TYR A N 1
ATOM 3235 C CA . TYR A 1 424 ? -2.692 -13.823 13.737 1.00 98.56 424 TYR A CA 1
ATOM 3236 C C . TYR A 1 424 ? -2.077 -12.672 14.520 1.00 98.56 424 TYR A C 1
ATOM 3238 O O . TYR A 1 424 ? -0.918 -12.341 14.273 1.00 98.56 424 TYR A O 1
ATOM 3246 N N . ASN A 1 425 ? -2.814 -12.091 15.465 1.00 98.00 425 ASN A N 1
ATOM 3247 C CA . ASN A 1 425 ? -2.214 -11.213 16.469 1.00 98.00 425 ASN A CA 1
ATOM 3248 C C . ASN A 1 425 ? -1.601 -12.067 17.581 1.00 98.00 425 ASN A C 1
ATOM 3250 O O . ASN A 1 425 ? -2.194 -13.064 17.997 1.00 98.00 425 ASN A O 1
ATOM 3254 N N . VAL A 1 426 ? -0.449 -11.640 18.090 1.00 97.56 426 VAL A N 1
ATOM 3255 C CA . VAL A 1 426 ? 0.252 -12.269 19.210 1.00 97.56 426 VAL A CA 1
ATOM 3256 C C . VAL A 1 426 ? 0.350 -11.263 20.348 1.00 97.56 426 VAL A C 1
ATOM 3258 O O . VAL A 1 426 ? 0.790 -10.130 20.142 1.00 97.56 426 VAL A O 1
ATOM 3261 N N . PHE A 1 427 ? -0.029 -11.677 21.554 1.00 95.75 427 PHE A N 1
ATOM 3262 C CA . PHE A 1 427 ? 0.009 -10.834 22.743 1.00 95.75 427 PHE A CA 1
ATOM 3263 C C . PHE A 1 427 ? 0.774 -11.490 23.889 1.00 95.75 427 PHE A C 1
ATOM 3265 O O . PHE A 1 427 ? 0.709 -12.703 24.086 1.00 95.75 427 PHE A O 1
ATOM 3272 N N . HIS A 1 428 ? 1.441 -10.656 24.681 1.00 92.88 428 HIS A N 1
ATOM 3273 C CA . HIS A 1 428 ? 1.863 -10.975 26.038 1.00 92.88 428 HIS A CA 1
ATOM 3274 C C . HIS A 1 428 ? 0.726 -10.616 26.991 1.00 92.88 428 HIS A C 1
ATOM 3276 O O . HIS A 1 428 ? 0.195 -9.512 26.911 1.00 92.88 428 HIS A O 1
ATOM 3282 N N . ARG A 1 429 ? 0.356 -11.520 27.895 1.00 88.56 429 ARG A N 1
ATOM 3283 C CA . ARG A 1 429 ? -0.576 -11.233 28.985 1.00 88.56 429 ARG A CA 1
ATOM 3284 C C . ARG A 1 429 ? 0.052 -11.475 30.341 1.00 88.56 429 ARG A C 1
ATOM 3286 O O . ARG A 1 429 ? 0.851 -12.398 30.497 1.00 88.56 429 ARG A O 1
ATOM 3293 N N . ARG A 1 430 ? -0.463 -10.735 31.319 1.00 82.06 430 ARG A N 1
ATOM 3294 C CA . ARG A 1 430 ? -0.103 -10.871 32.729 1.00 82.06 430 ARG A CA 1
ATOM 3295 C C . ARG A 1 430 ? -0.432 -12.245 33.310 1.00 82.06 430 ARG A C 1
ATOM 3297 O O . ARG A 1 430 ? 0.353 -12.826 34.045 1.00 82.06 430 ARG A O 1
ATOM 3304 N N . ASP A 1 431 ? -1.637 -12.741 33.047 1.00 79.62 431 ASP A N 1
ATOM 3305 C CA . ASP A 1 431 ? -2.148 -13.976 33.649 1.00 79.62 431 ASP A CA 1
ATOM 3306 C C . ASP A 1 431 ? -3.053 -14.748 32.675 1.00 79.62 431 ASP A C 1
ATOM 3308 O O . ASP A 1 431 ? -3.268 -14.312 31.541 1.00 79.62 431 ASP A O 1
ATOM 3312 N N . ALA A 1 432 ? -3.573 -15.906 33.103 1.00 76.00 432 ALA A N 1
ATOM 3313 C CA . ALA A 1 432 ? -4.454 -16.789 32.328 1.00 76.00 432 ALA A CA 1
ATOM 3314 C C . ALA A 1 432 ? -5.959 -16.430 32.404 1.00 76.00 432 ALA A C 1
ATOM 3316 O O . ALA A 1 432 ? -6.780 -17.075 31.751 1.00 76.00 432 ALA A O 1
ATOM 3317 N N . GLY A 1 433 ? -6.351 -15.392 33.149 1.00 78.12 433 GLY A N 1
ATOM 3318 C CA . GLY A 1 433 ? -7.746 -14.975 33.307 1.00 78.12 433 GLY A CA 1
ATOM 3319 C C . GLY A 1 433 ? -8.355 -14.378 32.034 1.00 78.12 433 GLY A C 1
ATOM 3320 O O . GLY A 1 433 ? -7.688 -13.692 31.261 1.00 78.12 433 GLY A O 1
ATOM 3321 N N . ALA A 1 434 ? -9.640 -14.624 31.778 1.00 73.12 434 ALA A N 1
ATOM 3322 C CA . ALA A 1 434 ? -10.334 -13.977 30.664 1.00 73.12 434 ALA A CA 1
ATOM 3323 C C . ALA A 1 434 ? -10.348 -12.449 30.858 1.00 73.12 434 ALA A C 1
ATOM 3325 O O . ALA A 1 434 ? -10.694 -11.964 31.932 1.00 73.12 434 ALA A O 1
ATOM 3326 N N . GLY A 1 435 ? -9.968 -11.693 29.824 1.00 74.88 435 GLY A N 1
ATOM 3327 C CA . GLY A 1 435 ? -9.874 -10.230 29.902 1.00 74.88 435 GLY A CA 1
ATOM 3328 C C . GLY A 1 435 ? -8.640 -9.701 30.642 1.00 74.88 435 GLY A C 1
ATOM 3329 O O . GLY A 1 435 ? -8.596 -8.508 30.936 1.00 74.88 435 GLY A O 1
ATOM 3330 N N . SER A 1 436 ? -7.647 -10.556 30.934 1.00 82.88 436 SER A N 1
ATOM 3331 C CA . SER A 1 436 ? -6.346 -10.111 31.448 1.00 82.88 436 SER A CA 1
ATOM 3332 C C . SER A 1 436 ? -5.749 -9.041 30.519 1.00 82.88 436 SER A C 1
ATOM 3334 O O . SER A 1 436 ? -5.815 -9.212 29.294 1.00 82.88 436 SER A O 1
ATOM 3336 N N . PRO A 1 437 ? -5.183 -7.944 31.061 1.00 83.06 437 PRO A N 1
ATOM 3337 C CA . PRO A 1 437 ? -4.478 -6.956 30.258 1.00 83.06 437 PRO A CA 1
ATOM 3338 C C . PRO A 1 437 ? -3.425 -7.621 29.371 1.00 83.06 437 PRO A C 1
ATOM 3340 O O . PRO A 1 437 ? -2.729 -8.552 29.792 1.00 83.06 437 PRO A O 1
ATOM 3343 N N . ARG A 1 438 ? -3.339 -7.151 28.126 1.00 91.19 438 ARG A N 1
ATOM 3344 C CA . ARG A 1 438 ? -2.506 -7.758 27.094 1.00 91.19 438 ARG A CA 1
ATOM 3345 C C . ARG A 1 438 ? -1.771 -6.698 26.288 1.00 91.19 438 ARG A C 1
ATOM 3347 O O . ARG A 1 438 ? -2.374 -5.705 25.893 1.00 91.19 438 ARG A O 1
ATOM 3354 N N . VAL A 1 439 ? -0.506 -6.969 25.989 1.00 92.94 439 VAL A N 1
ATOM 3355 C CA . VAL A 1 439 ? 0.360 -6.136 25.156 1.00 92.94 439 VAL A CA 1
ATOM 3356 C C . VAL A 1 439 ? 0.565 -6.818 23.814 1.00 92.94 439 VAL A C 1
ATOM 3358 O O . VAL A 1 439 ? 0.963 -7.981 23.761 1.00 92.94 439 VAL A O 1
ATOM 3361 N N . TRP A 1 440 ? 0.303 -6.110 22.720 1.00 95.88 440 TRP A N 1
ATOM 3362 C CA . TRP A 1 440 ? 0.547 -6.612 21.370 1.00 95.88 440 TRP A CA 1
ATOM 3363 C C . TRP A 1 440 ? 2.049 -6.727 21.108 1.00 95.88 440 TRP A C 1
ATOM 3365 O O . TRP A 1 440 ? 2.793 -5.758 21.251 1.00 95.88 440 TRP A O 1
ATOM 3375 N N . LEU A 1 441 ? 2.485 -7.923 20.716 1.00 95.81 441 LEU A N 1
ATOM 3376 C CA . LEU A 1 441 ? 3.880 -8.239 20.399 1.00 95.81 441 LEU A CA 1
ATOM 3377 C C . LEU A 1 441 ? 4.155 -8.210 18.895 1.00 95.81 441 LEU A C 1
ATOM 3379 O O . LEU A 1 441 ? 5.305 -8.120 18.470 1.00 95.81 441 LEU A O 1
ATOM 3383 N N . GLY A 1 442 ? 3.108 -8.347 18.086 1.00 97.00 442 GLY A N 1
ATOM 3384 C CA . GLY A 1 442 ? 3.215 -8.443 16.643 1.00 97.00 442 GLY A CA 1
ATOM 3385 C C . GLY A 1 442 ? 2.064 -9.224 16.030 1.00 97.00 442 GLY A C 1
ATOM 3386 O O . GLY A 1 442 ? 1.186 -9.743 16.719 1.00 97.00 442 GLY A O 1
ATOM 3387 N N . ALA A 1 443 ? 2.098 -9.333 14.709 1.00 97.44 443 ALA A N 1
ATOM 3388 C CA . ALA A 1 443 ? 1.205 -10.193 13.959 1.00 97.44 443 ALA A CA 1
ATOM 3389 C C . ALA A 1 443 ? 1.934 -10.868 12.796 1.00 97.44 443 ALA A C 1
ATOM 3391 O O . ALA A 1 443 ? 2.992 -10.413 12.357 1.00 97.44 443 ALA A O 1
ATOM 3392 N N . THR A 1 444 ? 1.380 -11.973 12.313 1.00 97.62 444 THR A N 1
ATOM 3393 C CA . THR A 1 444 ? 1.961 -12.760 11.220 1.00 97.62 444 THR A CA 1
ATOM 3394 C C . THR A 1 444 ? 0.878 -13.535 10.480 1.00 97.62 444 THR A C 1
ATOM 3396 O O . THR A 1 444 ? -0.047 -14.048 11.101 1.00 97.62 444 THR A O 1
ATOM 3399 N N . ALA A 1 445 ? 0.988 -13.650 9.156 1.00 96.12 445 ALA A N 1
ATOM 3400 C CA . ALA A 1 445 ? 0.139 -14.550 8.366 1.00 96.12 445 ALA A CA 1
ATOM 3401 C C . ALA A 1 445 ? 0.526 -16.034 8.539 1.00 96.12 445 ALA A C 1
ATOM 3403 O O . ALA A 1 445 ? -0.195 -16.929 8.104 1.00 96.12 445 ALA A O 1
ATOM 3404 N N . ASN A 1 446 ? 1.673 -16.304 9.166 1.00 96.19 446 ASN A N 1
ATOM 3405 C CA . ASN A 1 446 ? 2.192 -17.645 9.399 1.00 96.19 446 ASN A CA 1
ATOM 3406 C C . ASN A 1 446 ? 1.717 -18.203 10.752 1.00 96.19 446 ASN A C 1
ATOM 3408 O O . ASN A 1 446 ? 1.167 -17.482 11.578 1.00 96.19 446 ASN A O 1
ATOM 3412 N N . ASN A 1 447 ? 1.970 -19.484 11.009 1.00 97.12 447 ASN A N 1
ATOM 3413 C CA . ASN A 1 447 ? 1.678 -20.150 12.280 1.00 97.12 447 ASN A CA 1
ATOM 3414 C C . ASN A 1 447 ? 2.890 -20.282 13.210 1.00 97.12 447 ASN A C 1
ATOM 3416 O O . ASN A 1 447 ? 2.911 -21.129 14.105 1.00 97.12 447 ASN A O 1
ATOM 3420 N N . TYR A 1 448 ? 3.898 -19.447 12.967 1.00 97.00 448 TYR A N 1
ATOM 3421 C CA . TYR A 1 448 ? 5.099 -19.308 13.774 1.00 97.00 448 TYR A CA 1
ATOM 3422 C C . TYR A 1 448 ? 5.394 -17.829 13.979 1.00 97.00 448 TYR A C 1
ATOM 3424 O O . TYR A 1 448 ? 5.205 -17.020 13.065 1.00 97.00 448 TYR A O 1
ATOM 3432 N N . PHE A 1 449 ? 5.911 -17.486 15.155 1.00 97.31 449 PHE A N 1
ATOM 3433 C CA . PHE A 1 449 ? 6.279 -16.114 15.480 1.00 97.31 449 PHE A CA 1
ATOM 3434 C C . PHE A 1 449 ? 7.484 -16.070 16.412 1.00 97.31 449 PHE A C 1
ATOM 3436 O O . PHE A 1 449 ? 7.574 -16.853 17.359 1.00 97.31 449 PHE A O 1
ATOM 3443 N N . VAL A 1 450 ? 8.402 -15.140 16.148 1.00 96.12 450 VAL A N 1
ATOM 3444 C CA . VAL A 1 450 ? 9.496 -14.818 17.066 1.00 96.12 450 VAL A CA 1
ATOM 3445 C C . VAL A 1 450 ? 9.181 -13.479 17.715 1.00 96.12 450 VAL A C 1
ATOM 3447 O O . VAL A 1 450 ? 9.274 -12.439 17.068 1.00 96.12 450 VAL A O 1
ATOM 3450 N N . ALA A 1 451 ? 8.813 -13.506 18.992 1.00 94.06 451 ALA A N 1
ATOM 3451 C CA . ALA A 1 451 ? 8.642 -12.299 19.785 1.00 94.06 451 ALA A CA 1
ATOM 3452 C C . ALA A 1 451 ? 10.012 -11.896 20.334 1.00 94.06 451 ALA A C 1
ATOM 3454 O O . ALA A 1 451 ? 10.527 -12.569 21.220 1.00 94.06 451 ALA A O 1
ATOM 3455 N N . GLN A 1 452 ? 10.632 -10.860 19.765 1.00 88.31 452 GLN A N 1
ATOM 3456 C CA . GLN A 1 452 ? 12.038 -10.528 20.033 1.00 88.31 452 GLN A CA 1
ATOM 3457 C C . GLN A 1 452 ? 12.274 -9.890 21.409 1.00 88.31 452 GLN A C 1
ATOM 3459 O O . GLN A 1 452 ? 13.301 -10.168 22.020 1.00 88.31 452 GLN A O 1
ATOM 3464 N N . ASP A 1 453 ? 11.333 -9.087 21.908 1.00 86.25 453 ASP A N 1
ATOM 3465 C CA . ASP A 1 453 ? 11.517 -8.276 23.120 1.00 86.25 453 ASP A CA 1
ATOM 3466 C C . ASP A 1 453 ? 10.265 -8.312 24.011 1.00 86.25 453 ASP A C 1
ATOM 3468 O O . ASP A 1 453 ? 9.558 -7.318 24.189 1.00 86.25 453 ASP A O 1
ATOM 3472 N N . VAL A 1 454 ? 9.932 -9.496 24.535 1.00 90.25 454 VAL A N 1
ATOM 3473 C CA . VAL A 1 454 ? 8.829 -9.643 25.493 1.00 90.25 454 VAL A CA 1
ATOM 3474 C C . VAL A 1 454 ? 9.296 -9.106 26.837 1.00 90.25 454 VAL A C 1
ATOM 3476 O O . VAL A 1 454 ? 10.106 -9.736 27.514 1.00 90.25 454 VAL A O 1
ATOM 3479 N N . ARG A 1 455 ? 8.813 -7.917 27.195 1.00 85.31 455 ARG A N 1
ATOM 3480 C CA . ARG A 1 455 ? 9.235 -7.178 28.387 1.00 85.31 455 ARG A CA 1
ATOM 3481 C C . ARG A 1 455 ? 8.326 -7.426 29.585 1.00 85.31 455 ARG A C 1
ATOM 3483 O O . ARG A 1 455 ? 7.109 -7.531 29.431 1.00 85.31 455 ARG A O 1
ATOM 3490 N N . ARG A 1 456 ? 8.936 -7.446 30.774 1.00 80.88 456 ARG A N 1
ATOM 3491 C CA . ARG A 1 456 ? 8.257 -7.509 32.072 1.00 80.88 456 ARG A CA 1
ATOM 3492 C C . ARG A 1 456 ? 7.449 -6.247 32.298 1.00 80.88 456 ARG A C 1
ATOM 3494 O O . ARG A 1 456 ? 7.957 -5.132 32.152 1.00 80.88 456 ARG A O 1
ATOM 3501 N N . PHE A 1 457 ? 6.233 -6.433 32.773 1.00 73.81 457 PHE A N 1
ATOM 3502 C CA . PHE A 1 457 ? 5.387 -5.378 33.265 1.00 73.81 457 PHE A CA 1
ATOM 3503 C C . PHE A 1 457 ? 5.295 -5.375 34.792 1.00 73.81 457 PHE A C 1
ATOM 3505 O O . PHE A 1 457 ? 4.889 -6.350 35.433 1.00 73.81 457 PHE A O 1
ATOM 3512 N N . GLY A 1 458 ? 5.592 -4.221 35.396 1.00 70.81 458 GLY A N 1
ATOM 3513 C CA . GLY A 1 458 ? 5.520 -4.063 36.845 1.00 70.81 458 GLY A CA 1
ATOM 3514 C C . GLY A 1 458 ? 6.328 -5.152 37.553 1.00 70.81 458 GLY A C 1
ATOM 3515 O O . GLY A 1 458 ? 7.494 -5.367 37.231 1.00 70.81 458 GLY A O 1
ATOM 3516 N N . THR A 1 459 ? 5.696 -5.847 38.499 1.00 72.38 459 THR A N 1
ATOM 3517 C CA . THR A 1 459 ? 6.336 -6.855 39.354 1.00 72.38 459 THR A CA 1
ATOM 3518 C C . THR A 1 459 ? 6.060 -8.304 38.935 1.00 72.38 459 THR A C 1
ATOM 3520 O O . THR A 1 459 ? 6.209 -9.197 39.769 1.00 72.38 459 THR A O 1
ATOM 3523 N N . GLU A 1 460 ? 5.586 -8.568 37.712 1.00 78.81 460 GLU A N 1
ATOM 3524 C CA . GLU A 1 460 ? 5.253 -9.941 37.299 1.00 78.81 460 GLU A CA 1
ATOM 3525 C C . GLU A 1 460 ? 6.507 -10.830 37.210 1.00 78.81 460 GLU A C 1
ATOM 3527 O O . GLU A 1 460 ? 7.558 -10.410 36.725 1.00 78.81 460 GLU A O 1
ATOM 3532 N N . SER A 1 461 ? 6.434 -12.062 37.714 1.00 78.75 461 SER A N 1
ATOM 3533 C CA . SER A 1 461 ? 7.553 -13.016 37.665 1.00 78.75 461 SER A CA 1
ATOM 3534 C C . SER A 1 461 ? 7.520 -13.908 36.429 1.00 78.75 461 SER A C 1
ATOM 3536 O O . SER A 1 461 ? 8.560 -14.416 36.014 1.00 78.75 461 SER A O 1
ATOM 3538 N N . ASP A 1 462 ? 6.341 -14.083 35.849 1.00 84.00 462 ASP A N 1
ATOM 3539 C CA . ASP A 1 462 ? 6.061 -14.889 34.677 1.00 84.00 462 ASP A CA 1
ATOM 3540 C C . ASP A 1 462 ? 5.028 -14.197 33.780 1.00 84.00 462 ASP A C 1
ATOM 3542 O O . ASP A 1 462 ? 4.493 -13.151 34.136 1.00 84.00 462 ASP A O 1
ATOM 3546 N N . GLY A 1 463 ? 4.807 -14.761 32.593 1.00 88.50 463 GLY A N 1
ATOM 3547 C CA . GLY A 1 463 ? 3.850 -14.237 31.626 1.00 88.50 463 GLY A CA 1
ATOM 3548 C C . GLY A 1 463 ? 3.268 -15.326 30.731 1.00 88.50 463 GLY A C 1
ATOM 3549 O O . GLY A 1 463 ? 3.807 -16.435 30.605 1.00 88.50 463 GLY A O 1
ATOM 3550 N N . PHE A 1 464 ? 2.143 -15.004 30.102 1.00 91.81 464 PHE A N 1
ATOM 3551 C CA . PHE A 1 464 ? 1.395 -15.887 29.209 1.00 91.81 464 PHE A CA 1
ATOM 3552 C C . PHE A 1 464 ? 1.404 -15.328 27.793 1.00 91.81 464 PHE A C 1
ATOM 3554 O O . PHE A 1 464 ? 1.445 -14.113 27.596 1.00 91.81 464 PHE A O 1
ATOM 3561 N N . ILE A 1 465 ? 1.325 -16.211 26.800 1.00 94.19 465 ILE A N 1
ATOM 3562 C CA . ILE A 1 465 ? 1.173 -15.802 25.406 1.00 94.19 465 ILE A CA 1
ATOM 3563 C C . ILE A 1 465 ? -0.227 -16.134 24.923 1.00 94.19 465 ILE A C 1
ATOM 3565 O O . ILE A 1 465 ? -0.770 -17.204 25.202 1.00 94.19 465 ILE A O 1
ATOM 3569 N N . GLU A 1 466 ? -0.791 -15.200 24.174 1.00 94.75 466 GLU A N 1
ATOM 3570 C CA . GLU A 1 466 ? -2.086 -15.323 23.539 1.00 94.75 466 GLU A CA 1
ATOM 3571 C C . GLU A 1 466 ? -1.965 -15.120 22.030 1.00 94.75 466 GLU A C 1
ATOM 3573 O O . GLU A 1 466 ? -1.252 -14.228 21.571 1.00 94.75 466 GLU A O 1
ATOM 3578 N N . VAL A 1 467 ? -2.679 -15.943 21.265 1.00 97.12 467 VAL A N 1
ATOM 3579 C CA . VAL A 1 467 ? -2.799 -15.812 19.814 1.00 97.12 467 VAL A CA 1
ATOM 3580 C C . VAL A 1 467 ? -4.270 -15.829 19.420 1.00 97.12 467 VAL A C 1
ATOM 3582 O O . VAL A 1 467 ? -5.011 -16.739 19.792 1.00 97.12 467 VAL A O 1
ATOM 3585 N N . GLU A 1 468 ? -4.693 -14.846 18.635 1.00 97.50 468 GLU A N 1
ATOM 3586 C CA . GLU A 1 468 ? -6.029 -14.786 18.028 1.00 97.50 468 GLU A CA 1
ATOM 3587 C C . GLU A 1 468 ? -5.903 -14.735 16.503 1.00 97.50 468 GLU A C 1
ATOM 3589 O O . GLU A 1 468 ? -4.963 -14.145 15.966 1.00 97.50 468 GLU A O 1
ATOM 3594 N N . ALA A 1 469 ? -6.842 -15.365 15.799 1.00 98.44 469 ALA A N 1
ATOM 3595 C CA . ALA A 1 469 ? -6.939 -15.272 14.349 1.00 98.44 469 ALA A CA 1
ATOM 3596 C C . ALA A 1 469 ? -7.752 -14.033 13.960 1.00 98.44 469 ALA A C 1
ATOM 3598 O O . ALA A 1 469 ? -8.830 -13.803 14.510 1.00 98.44 469 ALA A O 1
ATOM 3599 N N . VAL A 1 470 ? -7.260 -13.275 12.981 1.00 98.06 470 VAL A N 1
ATOM 3600 C CA . VAL A 1 470 ? -7.962 -12.141 12.373 1.00 98.06 470 VAL A CA 1
ATOM 3601 C C . VAL A 1 470 ? -8.358 -12.520 10.950 1.00 98.06 470 VAL A C 1
ATOM 3603 O O . VAL A 1 470 ? -7.509 -12.883 10.139 1.00 98.06 470 VAL A O 1
ATOM 3606 N N . GLY A 1 471 ? -9.652 -12.469 10.650 1.00 97.12 471 GLY A N 1
ATOM 3607 C CA . GLY A 1 471 ? -10.216 -12.798 9.344 1.00 97.12 471 GLY A CA 1
ATOM 3608 C C . GLY A 1 471 ? -10.048 -11.670 8.318 1.00 97.12 471 GLY A C 1
ATOM 3609 O O . GLY A 1 471 ? -9.729 -10.537 8.691 1.00 97.12 471 GLY A O 1
ATOM 3610 N N . PRO A 1 472 ? -10.304 -11.942 7.024 1.00 95.62 472 PRO A N 1
ATOM 3611 C CA . PRO A 1 472 ? -10.224 -10.941 5.957 1.00 95.62 472 PRO A CA 1
ATOM 3612 C C . PRO A 1 472 ? -11.108 -9.705 6.163 1.00 95.62 472 PRO A C 1
ATOM 3614 O O . PRO A 1 472 ? -10.791 -8.649 5.635 1.00 95.62 472 PRO A O 1
ATOM 3617 N N . ASP A 1 473 ? -12.197 -9.814 6.928 1.00 93.94 473 ASP A N 1
ATOM 3618 C CA . ASP A 1 473 ? -13.114 -8.720 7.268 1.00 93.94 473 ASP A CA 1
ATOM 3619 C C . ASP A 1 473 ? -12.852 -8.080 8.648 1.00 93.94 473 ASP A C 1
ATOM 3621 O O . ASP A 1 473 ? -13.670 -7.297 9.142 1.00 93.94 473 ASP A O 1
ATOM 3625 N N . HIS A 1 474 ? -11.705 -8.400 9.260 1.00 95.44 474 HIS A N 1
ATOM 3626 C CA . HIS A 1 474 ? -11.327 -8.065 10.636 1.00 95.44 474 HIS A CA 1
ATOM 3627 C C . HIS A 1 474 ? -12.217 -8.682 11.731 1.00 95.44 474 HIS A C 1
ATOM 3629 O O . HIS A 1 474 ? -12.197 -8.207 12.871 1.00 95.44 474 HIS A O 1
ATOM 3635 N N . GLY A 1 475 ? -12.963 -9.753 11.441 1.00 96.56 475 GLY A N 1
ATOM 3636 C CA . GLY A 1 475 ? -13.489 -10.623 12.490 1.00 96.56 475 GLY A CA 1
ATOM 3637 C C . GLY A 1 475 ? -12.352 -11.256 13.292 1.00 96.56 475 GLY A C 1
ATOM 3638 O O . GLY A 1 475 ? -11.329 -11.636 12.728 1.00 96.56 475 GLY A O 1
ATOM 3639 N N . VAL A 1 476 ? -12.508 -11.362 14.611 1.00 97.31 476 VAL A N 1
ATOM 3640 C CA . VAL A 1 476 ? -11.459 -11.866 15.511 1.00 97.31 476 VAL A CA 1
ATOM 3641 C C . VAL A 1 476 ? -11.969 -13.098 16.239 1.00 97.31 476 VAL A C 1
ATOM 3643 O O . VAL A 1 476 ? -13.081 -13.081 16.769 1.00 97.31 476 VAL A O 1
ATOM 3646 N N . SER A 1 477 ? -11.179 -14.172 16.236 1.00 97.75 477 SER A N 1
ATOM 3647 C CA . SER A 1 477 ? -11.518 -15.406 16.946 1.00 97.75 477 SER A CA 1
ATOM 3648 C C . SER A 1 477 ? -11.503 -15.205 18.459 1.00 97.75 477 SER A C 1
ATOM 3650 O O . SER A 1 477 ? -10.892 -14.272 18.980 1.00 97.75 477 SER A O 1
ATOM 3652 N N . THR A 1 478 ? -12.070 -16.154 19.205 1.00 95.31 478 THR A N 1
ATOM 3653 C CA . THR A 1 478 ? -11.643 -16.310 20.599 1.00 95.31 478 THR A CA 1
ATOM 3654 C C . THR A 1 478 ? -10.135 -16.590 20.631 1.00 95.31 478 THR A C 1
ATOM 3656 O O . THR A 1 478 ? -9.638 -17.331 19.770 1.00 95.31 478 THR A O 1
ATOM 3659 N N . PRO A 1 479 ? -9.386 -16.011 21.576 1.00 93.75 479 PRO A N 1
ATOM 3660 C CA . PRO A 1 479 ? -7.957 -16.252 21.664 1.00 93.75 479 PRO A CA 1
ATOM 3661 C C . PRO A 1 479 ? -7.629 -17.672 22.139 1.00 93.75 479 PRO A C 1
ATOM 3663 O O . PRO A 1 479 ? -8.381 -18.284 22.896 1.00 93.75 479 PRO A O 1
ATOM 3666 N N . THR A 1 480 ? -6.460 -18.169 21.738 1.00 94.44 480 THR A N 1
ATOM 3667 C CA . THR A 1 480 ? -5.804 -19.334 22.344 1.00 94.44 480 THR A CA 1
ATOM 3668 C C . THR A 1 480 ? -4.664 -18.861 23.223 1.00 94.44 480 THR A C 1
ATOM 3670 O O . THR A 1 480 ? -3.770 -18.159 22.754 1.00 94.44 480 THR A O 1
ATOM 3673 N N . THR A 1 481 ? -4.679 -19.268 24.487 1.00 92.31 481 THR A N 1
ATOM 3674 C CA . THR A 1 481 ? -3.652 -18.918 25.472 1.00 92.31 481 THR A CA 1
ATOM 3675 C C . THR A 1 481 ? -2.803 -20.142 25.798 1.00 92.31 481 THR A C 1
ATOM 3677 O O . THR A 1 481 ? -3.290 -21.274 25.791 1.00 92.31 481 THR A O 1
ATOM 3680 N N . THR A 1 482 ? -1.526 -19.929 26.097 1.00 89.00 482 THR A N 1
ATOM 3681 C CA . THR A 1 482 ? -0.653 -20.981 26.627 1.00 89.00 482 THR A CA 1
ATOM 3682 C C . THR A 1 482 ? -1.214 -21.551 27.939 1.00 89.00 482 THR A C 1
ATOM 3684 O O . THR A 1 482 ? -1.649 -20.779 28.795 1.00 89.00 482 THR A O 1
ATOM 3687 N N . PRO A 1 483 ? -1.187 -22.882 28.147 1.00 76.44 483 PRO A N 1
ATOM 3688 C CA . PRO A 1 483 ? -1.849 -23.527 29.289 1.00 76.44 483 PRO A CA 1
ATOM 3689 C C . PRO A 1 483 ? -1.167 -23.253 30.640 1.00 76.44 483 PRO A C 1
ATOM 3691 O O . PRO A 1 483 ? -1.751 -23.498 31.692 1.00 76.44 483 PRO A O 1
ATOM 3694 N N . SER A 1 484 ? 0.069 -22.757 30.620 1.00 81.00 484 SER A N 1
ATOM 3695 C CA . SER A 1 484 ? 0.854 -22.373 31.790 1.00 81.00 484 SER A CA 1
ATOM 3696 C C . SER A 1 484 ? 1.672 -21.118 31.487 1.00 81.00 484 SER A C 1
ATOM 3698 O O . SER A 1 484 ? 1.780 -20.703 30.327 1.00 81.00 484 SER A O 1
ATOM 3700 N N . ALA A 1 485 ? 2.289 -20.551 32.526 1.00 80.44 485 ALA A N 1
ATOM 3701 C CA . ALA A 1 485 ? 3.329 -19.539 32.382 1.00 80.44 485 ALA A CA 1
ATOM 3702 C C . ALA A 1 485 ? 4.360 -19.990 31.333 1.00 80.44 485 ALA A C 1
ATOM 3704 O O . ALA A 1 485 ? 4.887 -21.104 31.396 1.00 80.44 485 ALA A O 1
ATOM 3705 N N . THR A 1 486 ? 4.596 -19.141 30.336 1.00 77.88 486 THR A N 1
ATOM 3706 C CA . THR A 1 486 ? 5.418 -19.463 29.159 1.00 77.88 486 THR A CA 1
ATOM 3707 C C . THR A 1 486 ? 6.891 -19.159 29.407 1.00 77.88 486 THR A C 1
ATOM 3709 O O . THR A 1 486 ? 7.782 -19.867 28.940 1.00 77.88 486 THR A O 1
ATOM 3712 N N . PHE A 1 487 ? 7.170 -18.114 30.175 1.00 76.25 487 PHE A N 1
ATOM 3713 C CA . PHE A 1 487 ? 8.516 -17.670 30.505 1.00 76.25 487 PHE A CA 1
ATOM 3714 C C . PHE A 1 487 ? 8.536 -17.082 31.910 1.00 76.25 487 PHE A C 1
ATOM 3716 O O . PHE A 1 487 ? 7.496 -16.764 32.481 1.00 76.25 487 PHE A O 1
ATOM 3723 N N . GLN A 1 488 ? 9.743 -16.980 32.455 1.00 76.81 488 GLN A N 1
ATOM 3724 C CA . GLN A 1 488 ? 10.018 -16.348 33.734 1.00 76.81 488 GLN A CA 1
ATOM 3725 C C . GLN A 1 488 ? 11.026 -15.238 33.493 1.00 76.81 488 GLN A C 1
ATOM 3727 O O . GLN A 1 488 ? 11.935 -15.383 32.675 1.00 76.81 488 GLN A O 1
ATOM 3732 N N . PHE A 1 489 ? 10.851 -14.149 34.215 1.00 75.56 489 PHE A N 1
ATOM 3733 C CA . PHE A 1 489 ? 11.788 -13.042 34.242 1.00 75.56 489 PHE A CA 1
ATOM 3734 C C . PHE A 1 489 ? 12.734 -13.190 35.442 1.00 75.56 489 PHE A C 1
ATOM 3736 O O . PHE A 1 489 ? 12.321 -13.671 36.500 1.00 75.56 489 PHE A O 1
ATOM 3743 N N . GLU A 1 490 ? 13.972 -12.710 35.322 1.00 67.62 490 GLU A N 1
ATOM 3744 C CA . GLU A 1 490 ? 14.963 -12.751 36.408 1.00 67.62 490 GLU A CA 1
ATOM 3745 C C . GLU A 1 490 ? 14.471 -12.014 37.668 1.00 67.62 490 GLU A C 1
ATOM 3747 O O . GLU A 1 490 ? 13.841 -10.954 37.550 1.00 67.62 490 GLU A O 1
ATOM 3752 N N . PRO A 1 491 ? 14.742 -12.510 38.889 1.00 66.44 491 PRO A N 1
ATOM 3753 C CA . PRO A 1 491 ? 14.439 -11.785 40.123 1.00 66.44 491 PRO A CA 1
ATOM 3754 C C . PRO A 1 491 ? 15.012 -10.362 40.070 1.00 66.44 491 PRO A C 1
ATOM 3756 O O . PRO A 1 491 ? 16.119 -10.169 39.579 1.00 66.44 491 PRO A O 1
ATOM 3759 N N . TYR A 1 492 ? 14.269 -9.359 40.552 1.00 59.44 492 TYR A N 1
ATOM 3760 C CA . TYR A 1 492 ? 14.691 -7.949 40.516 1.00 59.44 492 TYR A CA 1
ATOM 3761 C C . TYR A 1 492 ? 16.150 -7.753 40.978 1.00 59.44 492 TYR A C 1
ATOM 3763 O O . TYR A 1 492 ? 16.430 -7.961 42.162 1.00 59.44 492 TYR A O 1
ATOM 3771 N N . PRO A 1 493 ? 17.067 -7.265 40.120 1.00 52.12 493 PRO A N 1
ATOM 3772 C CA . PRO A 1 493 ? 18.294 -6.653 40.592 1.00 52.12 493 PRO A CA 1
ATOM 3773 C C . PRO A 1 493 ? 18.023 -5.180 40.935 1.00 52.12 493 PRO A C 1
ATOM 3775 O O . PRO A 1 493 ? 17.190 -4.511 40.319 1.00 52.12 493 PRO A O 1
ATOM 3778 N N . ASN A 1 494 ? 18.716 -4.672 41.950 1.00 54.81 494 ASN A N 1
ATOM 3779 C CA . ASN A 1 494 ? 18.606 -3.296 42.429 1.00 54.81 494 ASN A CA 1
ATOM 3780 C C . ASN A 1 494 ? 18.894 -2.264 41.300 1.00 54.81 494 ASN A C 1
ATOM 3782 O O . ASN A 1 494 ? 20.012 -2.161 40.808 1.00 54.81 494 ASN A O 1
ATOM 3786 N N . LEU A 1 495 ? 17.816 -1.579 40.894 1.00 51.94 495 LEU A N 1
ATOM 3787 C CA . LEU A 1 495 ? 17.562 -0.429 40.000 1.00 51.94 495 LEU A CA 1
ATOM 3788 C C . LEU A 1 495 ? 18.717 0.309 39.285 1.00 51.94 495 LEU A C 1
ATOM 3790 O O . LEU A 1 495 ? 19.419 1.098 39.908 1.00 51.94 495 LEU A O 1
ATOM 3794 N N . HIS A 1 496 ? 18.703 0.279 37.938 1.00 52.53 496 HIS A N 1
ATOM 3795 C CA . HIS A 1 496 ? 19.209 1.376 37.078 1.00 52.53 496 HIS A CA 1
ATOM 3796 C C . HIS A 1 496 ? 18.425 1.631 35.760 1.00 52.53 496 HIS A C 1
ATOM 3798 O O . HIS A 1 496 ? 18.774 2.566 35.038 1.00 52.53 496 HIS A O 1
ATOM 3804 N N . ARG A 1 497 ? 17.355 0.884 35.418 1.00 49.22 497 ARG A N 1
ATOM 3805 C CA . ARG A 1 497 ? 16.541 1.125 34.198 1.00 49.22 497 ARG A CA 1
ATOM 3806 C C . ARG A 1 497 ? 15.025 1.011 34.450 1.00 49.22 497 ARG A C 1
ATOM 3808 O O . ARG A 1 497 ? 14.633 0.200 35.287 1.00 49.22 497 ARG A O 1
ATOM 3815 N N . PRO A 1 498 ? 14.182 1.829 33.785 1.00 52.31 498 PRO A N 1
ATOM 3816 C CA . PRO A 1 498 ? 12.748 1.898 34.067 1.00 52.31 498 PRO A CA 1
ATOM 3817 C C . PRO A 1 498 ? 11.963 0.690 33.529 1.00 52.31 498 PRO A C 1
ATOM 3819 O O . PRO A 1 498 ? 12.237 0.186 32.443 1.00 52.31 498 PRO A O 1
ATOM 3822 N N . LEU A 1 499 ? 10.953 0.273 34.297 1.00 55.03 499 LEU A N 1
ATOM 3823 C CA . LEU A 1 499 ? 9.880 -0.644 33.892 1.00 55.03 499 LEU A CA 1
ATOM 3824 C C . LEU A 1 499 ? 8.989 0.025 32.827 1.00 55.03 499 LEU A C 1
ATOM 3826 O O . LEU A 1 499 ? 8.878 1.253 32.807 1.00 55.03 499 LEU A O 1
ATOM 3830 N N . ILE A 1 500 ? 8.288 -0.756 31.997 1.00 50.03 500 ILE A N 1
ATOM 3831 C CA . ILE A 1 500 ? 7.160 -0.210 31.222 1.00 50.03 500 ILE A CA 1
ATOM 3832 C C . ILE A 1 500 ? 6.050 0.171 32.216 1.00 50.03 500 ILE A C 1
ATOM 3834 O O . ILE A 1 500 ? 5.748 -0.594 33.132 1.00 50.03 500 ILE A O 1
ATOM 3838 N N . THR A 1 501 ? 5.472 1.366 32.079 1.00 51.09 501 THR A N 1
ATOM 3839 C CA . THR A 1 501 ? 4.592 1.973 33.097 1.00 51.09 501 THR A CA 1
ATOM 3840 C C . THR A 1 501 ? 3.091 1.716 32.909 1.00 51.09 501 THR A C 1
ATOM 3842 O O . THR A 1 501 ? 2.329 1.976 33.838 1.00 51.09 501 THR A O 1
ATOM 3845 N N . SER A 1 502 ? 2.643 1.182 31.766 1.00 49.41 502 SER A N 1
ATOM 3846 C CA . SER A 1 502 ? 1.242 0.766 31.528 1.00 49.41 502 SER A CA 1
ATOM 3847 C C . SER A 1 502 ? 1.116 -0.516 30.681 1.00 49.41 502 SER A C 1
ATOM 3849 O O . SER A 1 502 ? 1.862 -0.646 29.707 1.00 49.41 502 SER A O 1
ATOM 3851 N N . TYR A 1 503 ? 0.218 -1.434 31.081 1.00 48.53 503 TYR A N 1
ATOM 3852 C CA . TYR A 1 503 ? -0.203 -2.605 30.290 1.00 48.53 503 TYR A CA 1
ATOM 3853 C C . TYR A 1 503 ? -1.047 -2.162 29.101 1.00 48.53 503 TYR A C 1
ATOM 3855 O O . TYR A 1 503 ? -1.842 -1.208 29.287 1.00 48.53 503 TYR A O 1
#

Secondary structure (DSSP, 8-state):
-HHHHHHHHHHHHHHHHTT-TT---EEETTB-TTSSB---SS--TTTGGGTEE-SSTT---SEE--SEEEE-S--SSSS-HHHHHHHHHHHT--GGGEEEEEE---TT-TTEEE-TTSS-EEE--HHHHS-TTS--SSEEEEETTTHHHHT-SSHHHHHHHHHHHHHTTTT-TT--SPPTT-S-TT---GGGTSPPP----SS-EEE----SEEEEEEETTEEEEEEEEE-GGG-----SSS-EEE-SS---EEEEEESS--SSBS-EEEEEEEE-BT--EEEEEEEEEEEP-TTEEEEEEEE----TTEEEEEEEEETTEEEEEEEPPPP-----SS-EEEEEE-GGGTT-EEEEEEEEEEESS-EEEEEEEEEEEEEEESS--PPPPPEEEEEEEEEE-TT-TTEEEEEEEEEPPSS--SEEEEEEESSSSTT--EEEEEEESSSEEEEEEEE-BTT-SEEEEEEEEE-TT--BPPPEE-SS--EEPPPPPS-SSPPB---

Radius of gyration: 26.86 Å; chains: 1; bounding box: 64×56×76 Å

Sequence (503 aa):
AQAVRDFMVYFRTRAAEVGAPHLKMEWYDAMAESGNRSFQNAFTNSNDGFMKSGTNVTDTGNTLAAHEMFLNFWWWGTSNPANSRALALTRGVNPYDLYAGIWTENYRKYGVTPDANSANEITIDWPKLFPEGAPHNTSVGLFGAETPWFKAQSPAGGVTQDQIYWSGPNSDPANTTPPSGSNTPNWFGLAHYIPANSPLTQLPFITNFNTGQGNFYKINGTTVMTGPWTNLGTQDILPTWRWIVTSPGAKTLAPSIDFAESYYGGSALKVAGALTAGVTQDIKLYQTRLPITADTNLKLIYKPGAVNDAQIRVGFAFEDAPGTMVYSNPTSTSSTSGWTTFNVPMASYAGRSLAVITLRFSSAAGASGFNTTIGRIQISDGAVVTPQAPSALALEGKMLNPDEAFSTTLRLKWTISSSPVLYYNVFHRRDAGAGSPRVWLGATANNYFVAQDVRRFGTESDGFIEVEAVGPDHGVSTPTTTPSATFQFEPYPNLHRPLITSY